Protein AF-A0A662GEW0-F1 (afdb_monomer)

Structure (mmCIF, N/CA/C/O backbone):
data_AF-A0A662GEW0-F1
#
_entry.id   AF-A0A662GEW0-F1
#
loop_
_atom_site.group_PDB
_atom_site.id
_atom_site.type_symbol
_atom_site.label_atom_id
_atom_site.label_alt_id
_atom_site.label_comp_id
_atom_site.label_asym_id
_atom_site.label_entity_id
_atom_site.label_seq_id
_atom_site.pdbx_PDB_ins_code
_atom_site.Cartn_x
_atom_site.Cartn_y
_atom_site.Cartn_z
_atom_site.occupancy
_atom_site.B_iso_or_equiv
_atom_site.auth_seq_id
_atom_site.auth_comp_id
_atom_site.auth_asym_id
_atom_site.auth_atom_id
_atom_site.pdbx_PDB_model_num
ATOM 1 N N . MET A 1 1 ? -19.758 -34.752 1.546 1.00 42.69 1 MET A N 1
ATOM 2 C CA . MET A 1 1 ? -18.485 -34.044 1.285 1.00 42.69 1 MET A CA 1
ATOM 3 C C . MET A 1 1 ? -18.714 -32.848 0.371 1.00 42.69 1 MET A C 1
ATOM 5 O O . MET A 1 1 ? -18.473 -31.748 0.835 1.00 42.69 1 MET A O 1
ATOM 9 N N . LEU A 1 2 ? -19.331 -33.022 -0.808 1.00 31.44 2 LEU A N 1
ATOM 10 C CA . LEU A 1 2 ? -19.641 -31.936 -1.761 1.00 31.44 2 LEU A CA 1
ATOM 11 C C . LEU A 1 2 ? -20.320 -30.677 -1.164 1.00 31.44 2 LEU A C 1
ATOM 13 O O . LEU A 1 2 ? -19.889 -29.572 -1.464 1.00 31.44 2 LEU A O 1
ATOM 17 N N . GLU A 1 3 ? -21.325 -30.789 -0.285 1.00 48.53 3 GLU A N 1
ATOM 18 C CA . GLU A 1 3 ? -21.964 -29.594 0.318 1.00 48.53 3 GLU A CA 1
ATOM 19 C C . GLU A 1 3 ? -21.071 -28.846 1.328 1.00 48.53 3 GLU A C 1
ATOM 21 O O . GLU A 1 3 ? -21.136 -27.619 1.425 1.00 48.53 3 GLU A O 1
ATOM 26 N N . LYS A 1 4 ? -20.208 -29.562 2.066 1.00 51.12 4 LYS A N 1
ATOM 27 C CA . LYS A 1 4 ? -19.280 -28.954 3.038 1.00 51.12 4 LYS A CA 1
ATOM 28 C C . LYS A 1 4 ? -18.129 -28.234 2.336 1.00 51.12 4 LYS A C 1
ATOM 30 O O . LYS A 1 4 ? -17.806 -27.108 2.706 1.00 51.12 4 LYS A O 1
ATOM 35 N N . GLU A 1 5 ? -17.597 -28.845 1.284 1.00 50.09 5 GLU A N 1
ATOM 36 C CA . GLU A 1 5 ? -16.501 -28.311 0.472 1.00 50.09 5 GLU A CA 1
ATOM 37 C C . GLU A 1 5 ? -16.928 -27.028 -0.272 1.00 50.09 5 GLU A C 1
ATOM 39 O O . GLU A 1 5 ? -16.198 -26.034 -0.324 1.00 50.09 5 GLU A O 1
ATOM 44 N N . VAL A 1 6 ? -18.179 -26.986 -0.752 1.00 52.34 6 VAL A N 1
ATOM 45 C CA . VAL A 1 6 ? -18.792 -25.777 -1.330 1.00 52.34 6 VAL A CA 1
ATOM 46 C C . VAL A 1 6 ? -18.991 -24.688 -0.263 1.00 52.34 6 VAL A C 1
ATOM 48 O O . VAL A 1 6 ? -18.684 -23.523 -0.518 1.00 52.34 6 VAL A O 1
ATOM 51 N N . SER A 1 7 ? -19.425 -25.041 0.955 1.00 68.31 7 SER A N 1
ATOM 52 C CA . SER A 1 7 ? -19.593 -24.075 2.055 1.00 68.31 7 SER A CA 1
ATOM 53 C C . SER A 1 7 ? -18.264 -23.466 2.521 1.00 68.31 7 SER A C 1
ATOM 55 O O . SER A 1 7 ? -18.207 -22.265 2.795 1.00 68.31 7 SER A O 1
ATOM 57 N N . LEU A 1 8 ? -17.188 -24.255 2.604 1.00 74.81 8 LEU A N 1
ATOM 58 C CA . LEU A 1 8 ? -15.877 -23.765 3.037 1.00 74.81 8 LEU A CA 1
ATOM 59 C C . LEU A 1 8 ? -15.282 -22.770 2.035 1.00 74.81 8 LEU A C 1
ATOM 61 O O . LEU A 1 8 ? -14.847 -21.685 2.426 1.00 74.81 8 LEU A O 1
ATOM 65 N N . ASN A 1 9 ? -15.302 -23.106 0.744 1.00 74.19 9 ASN A N 1
ATOM 66 C CA . ASN A 1 9 ? -14.765 -22.242 -0.306 1.00 74.19 9 ASN A CA 1
ATOM 67 C C . ASN A 1 9 ? -15.484 -20.886 -0.360 1.00 74.19 9 ASN A C 1
ATOM 69 O O . ASN A 1 9 ? -14.839 -19.846 -0.516 1.00 74.19 9 ASN A O 1
ATOM 73 N N . ILE A 1 10 ? -16.805 -20.873 -0.154 1.00 78.88 10 ILE A N 1
ATOM 74 C CA . ILE A 1 10 ? -17.597 -19.638 -0.081 1.00 78.88 10 ILE A CA 1
ATOM 75 C C . ILE A 1 10 ? -17.203 -18.807 1.145 1.00 78.88 10 ILE A C 1
ATOM 77 O O . ILE A 1 10 ? -16.979 -17.604 1.015 1.00 78.88 10 ILE A O 1
ATOM 81 N N . ILE A 1 11 ? -17.074 -19.425 2.325 1.00 84.19 11 ILE A N 1
ATOM 82 C CA . ILE A 1 11 ? -16.685 -18.728 3.561 1.00 84.19 11 ILE A CA 1
ATOM 83 C C . ILE A 1 11 ? -15.273 -18.145 3.440 1.00 84.19 11 ILE A C 1
ATOM 85 O O . ILE A 1 11 ? -15.061 -16.978 3.776 1.00 84.19 11 ILE A O 1
ATOM 89 N N . TYR A 1 12 ? -14.314 -18.926 2.942 1.00 82.50 12 TYR A N 1
ATOM 90 C CA . TYR A 1 12 ? -12.939 -18.477 2.740 1.00 82.50 12 TYR A CA 1
ATOM 91 C C . TYR A 1 12 ? -12.870 -17.331 1.724 1.00 82.50 12 TYR A C 1
ATOM 93 O O . TYR A 1 12 ? -12.282 -16.284 2.008 1.00 82.50 12 TYR A O 1
ATOM 101 N N . SER A 1 13 ? -13.540 -17.479 0.577 1.00 77.81 13 SER A N 1
ATOM 102 C CA . SER A 1 13 ? -13.646 -16.430 -0.442 1.00 77.81 13 SER A CA 1
ATOM 103 C C . SER A 1 13 ? -14.303 -15.164 0.118 1.00 77.81 13 SER A C 1
ATOM 105 O O . SER A 1 13 ? -13.800 -14.060 -0.074 1.00 77.81 13 SER A O 1
ATOM 107 N N . PHE A 1 14 ? -15.380 -15.283 0.897 1.00 86.12 14 PHE A N 1
ATOM 108 C CA . PHE A 1 14 ? -16.019 -14.140 1.550 1.00 86.12 14 PHE A CA 1
ATOM 109 C C . PHE A 1 14 ? -15.073 -13.443 2.534 1.00 86.12 14 PHE A C 1
ATOM 111 O O . PHE A 1 14 ? -14.903 -12.224 2.481 1.00 86.12 14 PHE A O 1
ATOM 118 N N . LEU A 1 15 ? -14.424 -14.193 3.428 1.00 85.31 15 LEU A N 1
ATOM 119 C CA . LEU A 1 15 ? -13.529 -13.628 4.439 1.00 85.31 15 LEU A CA 1
ATOM 120 C C . LEU A 1 15 ? -12.291 -12.967 3.825 1.00 85.31 15 LEU A C 1
ATOM 122 O O . LEU A 1 15 ? -11.785 -12.008 4.405 1.00 85.31 15 LEU A O 1
ATOM 126 N N . THR A 1 16 ? -11.841 -13.420 2.655 1.00 80.88 16 THR A N 1
ATOM 127 C CA . THR A 1 16 ? -10.713 -12.842 1.901 1.00 80.88 16 THR A CA 1
ATOM 128 C C . THR A 1 16 ? -11.129 -11.731 0.926 1.00 80.88 16 THR A C 1
ATOM 130 O O . THR A 1 16 ? -10.268 -11.001 0.442 1.00 80.88 16 THR A O 1
ATOM 133 N N . GLY A 1 17 ? -12.433 -11.518 0.710 1.00 75.31 17 GLY A N 1
ATOM 134 C CA . GLY A 1 17 ? -12.979 -10.416 -0.094 1.00 75.31 17 GLY A CA 1
ATOM 135 C C . GLY A 1 17 ? -13.367 -10.770 -1.535 1.00 75.31 17 GLY A C 1
ATOM 136 O O . GLY A 1 17 ? -13.675 -9.861 -2.299 1.00 75.31 17 GLY A O 1
ATOM 137 N N . GLY A 1 18 ? -13.368 -12.052 -1.907 1.00 71.69 18 GLY A N 1
ATOM 138 C CA . GLY A 1 18 ? -13.846 -12.540 -3.204 1.00 71.69 18 GLY A CA 1
ATOM 139 C C . GLY A 1 18 ? -15.372 -12.639 -3.298 1.00 71.69 18 GLY A C 1
ATOM 140 O O . GLY A 1 18 ? -15.951 -12.221 -4.297 1.00 71.69 18 GLY A O 1
ATOM 141 N N . ALA A 1 19 ? -16.040 -13.138 -2.253 1.00 74.12 19 ALA A N 1
ATOM 142 C CA . ALA A 1 19 ? -17.505 -13.179 -2.179 1.00 74.12 19 ALA A CA 1
ATOM 143 C C . ALA A 1 19 ? -18.069 -11.946 -1.449 1.00 74.12 19 ALA A C 1
ATOM 145 O O . ALA A 1 19 ? -17.478 -11.442 -0.489 1.00 74.12 19 ALA A O 1
ATOM 146 N N . THR A 1 20 ? -19.236 -11.466 -1.885 1.00 68.69 20 THR A N 1
ATOM 147 C CA . THR A 1 20 ? -19.874 -10.249 -1.350 1.00 68.69 20 THR A CA 1
ATOM 148 C C . THR A 1 20 ? -20.764 -10.503 -0.139 1.00 68.69 20 THR A C 1
ATOM 150 O O . THR A 1 20 ? -20.934 -9.606 0.688 1.00 68.69 20 THR A O 1
ATOM 153 N N . GLU A 1 21 ? -21.304 -11.713 0.002 1.00 74.62 21 GLU A N 1
ATOM 154 C CA . GLU A 1 21 ? -22.259 -12.060 1.054 1.00 74.62 21 GLU A CA 1
ATOM 155 C C . GLU A 1 21 ? -21.924 -13.399 1.711 1.00 74.62 21 GLU A C 1
ATOM 157 O O . GLU A 1 21 ? -21.352 -14.295 1.092 1.00 74.62 21 GLU A O 1
ATOM 162 N N . ILE A 1 22 ? -22.307 -13.523 2.983 1.00 78.75 22 ILE A N 1
ATOM 163 C CA . ILE A 1 22 ? -22.288 -14.780 3.727 1.00 78.75 22 ILE A CA 1
ATOM 164 C C . ILE A 1 22 ? -23.711 -15.073 4.218 1.00 78.75 22 ILE A C 1
ATOM 166 O O . ILE A 1 22 ? -24.333 -14.183 4.818 1.00 78.75 22 ILE A O 1
ATOM 170 N N . PRO A 1 23 ? -24.253 -16.283 3.983 1.00 70.88 23 PRO A N 1
ATOM 171 C CA . PRO A 1 23 ? -25.560 -16.655 4.507 1.00 70.88 23 PRO A CA 1
ATOM 172 C C . PRO A 1 23 ? -25.594 -16.580 6.039 1.00 70.88 23 PRO A C 1
ATOM 174 O O . PRO A 1 23 ? -24.588 -16.774 6.718 1.00 70.88 23 PRO A O 1
ATOM 177 N N . ILE A 1 24 ? -26.769 -16.315 6.612 1.00 73.25 24 ILE A N 1
ATOM 178 C CA . ILE A 1 24 ? -26.946 -16.366 8.075 1.00 73.25 24 ILE A CA 1
ATOM 179 C C . ILE A 1 24 ? -26.942 -17.826 8.563 1.00 73.25 24 ILE A C 1
ATOM 181 O O . ILE A 1 24 ? -26.426 -18.106 9.639 1.00 73.25 24 ILE A O 1
ATOM 185 N N . ASN A 1 25 ? -27.454 -18.754 7.748 1.00 74.69 25 ASN A N 1
ATOM 186 C CA . ASN A 1 25 ? -27.509 -20.190 8.034 1.00 74.69 25 ASN A CA 1
ATOM 187 C C . ASN A 1 25 ? -26.269 -20.914 7.486 1.00 74.69 25 ASN A C 1
ATOM 189 O O . ASN A 1 25 ? -26.383 -21.787 6.630 1.00 74.69 25 ASN A O 1
ATOM 193 N N . VAL A 1 26 ? -25.085 -20.507 7.936 1.00 81.50 26 VAL A N 1
ATOM 194 C CA . VAL A 1 26 ? -23.827 -21.208 7.634 1.00 81.50 26 VAL A CA 1
ATOM 195 C C . VAL A 1 26 ? -23.485 -22.210 8.727 1.00 81.50 26 VAL A C 1
ATOM 197 O O . VAL A 1 26 ? -23.934 -22.077 9.867 1.00 81.50 26 VAL A O 1
ATOM 200 N N . ASP A 1 27 ? -22.632 -23.177 8.397 1.00 86.56 27 ASP A N 1
ATOM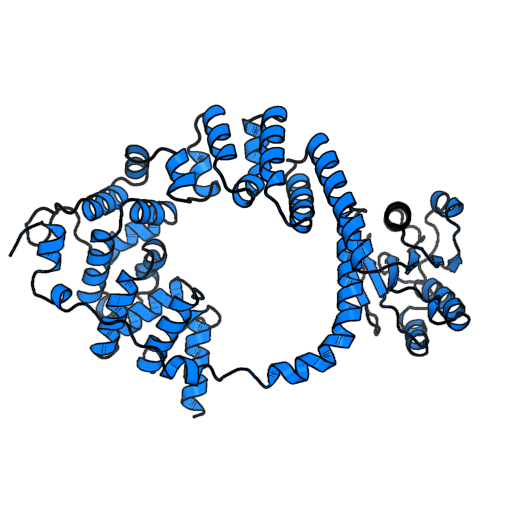 201 C CA . ASP A 1 27 ? -21.948 -23.973 9.410 1.00 86.56 27 ASP A CA 1
ATOM 202 C C . ASP A 1 27 ? -21.056 -23.045 10.258 1.00 86.56 27 ASP A C 1
ATOM 204 O O . ASP A 1 27 ? -20.027 -22.531 9.808 1.00 86.56 27 ASP A O 1
ATOM 208 N N . TYR A 1 28 ? -21.500 -22.772 11.488 1.00 89.69 28 TYR A N 1
ATOM 209 C CA . TYR A 1 28 ? -20.828 -21.846 12.398 1.00 89.69 28 TYR A CA 1
ATOM 210 C C . TYR A 1 28 ? -19.469 -22.360 12.873 1.00 89.69 28 TYR A C 1
ATOM 212 O O . TYR A 1 28 ? -18.620 -21.544 13.235 1.00 89.69 28 TYR A O 1
ATOM 220 N N . GLU A 1 29 ? -19.254 -23.678 12.870 1.00 88.31 29 GLU A N 1
ATOM 221 C CA . GLU A 1 29 ? -17.962 -24.260 13.208 1.00 88.31 29 GLU A CA 1
ATOM 222 C C . GLU A 1 29 ? -16.951 -23.979 12.106 1.00 88.31 29 GLU A C 1
ATOM 224 O O . GLU A 1 29 ? -15.874 -23.445 12.386 1.00 88.31 29 GLU A O 1
ATOM 229 N N . ILE A 1 30 ? -17.333 -24.266 10.858 1.00 86.50 30 ILE A N 1
ATOM 230 C CA . ILE A 1 30 ? -16.509 -23.966 9.685 1.00 86.50 30 ILE A CA 1
ATOM 231 C C . ILE A 1 30 ? -16.230 -22.464 9.641 1.00 86.50 30 ILE A C 1
ATOM 233 O O . ILE A 1 30 ? -15.073 -22.068 9.555 1.00 86.50 30 ILE A O 1
ATOM 237 N N . LEU A 1 31 ? -17.249 -21.614 9.822 1.00 90.69 31 LEU A N 1
ATOM 238 C CA . LEU A 1 31 ? -17.058 -20.163 9.867 1.00 90.69 31 LEU A CA 1
ATOM 239 C C . LEU A 1 31 ? -16.045 -19.740 10.939 1.00 90.69 31 LEU A C 1
ATOM 241 O O . LEU A 1 31 ? -15.122 -18.985 10.641 1.00 90.69 31 LEU A O 1
ATOM 245 N N . ALA A 1 32 ? -16.197 -20.210 12.178 1.00 92.12 32 ALA A N 1
ATOM 246 C CA . ALA A 1 32 ? -15.311 -19.835 13.275 1.00 92.12 32 ALA A CA 1
ATOM 247 C C . ALA A 1 32 ? -13.861 -20.298 13.044 1.00 92.12 32 ALA A C 1
ATOM 249 O O . ALA A 1 32 ? -12.932 -19.525 13.286 1.00 92.12 32 ALA A O 1
ATOM 250 N N . ARG A 1 33 ? -13.663 -21.523 12.538 1.00 90.19 33 ARG A N 1
ATOM 251 C CA . ARG A 1 33 ? -12.332 -22.074 12.233 1.00 90.19 33 ARG A CA 1
ATOM 252 C C . ARG A 1 33 ? -11.687 -21.350 11.057 1.00 90.19 33 ARG A C 1
ATOM 254 O O . ARG A 1 33 ? -10.523 -20.969 11.149 1.00 90.19 33 ARG A O 1
ATOM 261 N N . THR A 1 34 ? -12.437 -21.070 9.988 1.00 88.38 34 THR A N 1
ATOM 262 C CA . THR A 1 34 ? -11.919 -20.295 8.853 1.00 88.38 34 THR A CA 1
ATOM 263 C C . THR A 1 34 ? -11.592 -18.863 9.265 1.00 88.38 34 THR A C 1
ATOM 265 O O . THR A 1 34 ? -10.582 -18.329 8.819 1.00 88.38 34 THR A O 1
ATOM 268 N N . MET A 1 35 ? -12.383 -18.243 10.151 1.00 93.81 35 MET A N 1
ATOM 269 C CA . MET A 1 35 ? -12.056 -16.934 10.727 1.00 93.81 35 MET A CA 1
ATOM 270 C C . MET A 1 35 ? -10.732 -16.954 11.498 1.00 93.81 35 MET A C 1
ATOM 272 O O . MET A 1 35 ? -9.923 -16.048 11.312 1.00 93.81 35 MET A O 1
ATOM 276 N N . GLU A 1 36 ? -10.491 -17.964 12.336 1.00 93.44 36 GLU A N 1
ATOM 277 C CA . GLU A 1 36 ? -9.220 -18.092 13.062 1.00 93.44 36 GLU A CA 1
ATOM 278 C C . GLU A 1 36 ? -8.056 -18.323 12.084 1.00 93.44 36 GLU A C 1
ATOM 280 O O . GLU A 1 36 ? -7.044 -17.632 12.170 1.00 93.44 36 GLU A O 1
ATOM 285 N N . TYR A 1 37 ? -8.240 -19.185 11.078 1.00 87.25 37 TYR A N 1
ATOM 286 C CA . TYR A 1 37 ? -7.252 -19.430 10.025 1.00 87.25 37 TYR A CA 1
ATOM 287 C C . TYR A 1 37 ? -6.833 -18.148 9.296 1.00 87.25 37 TYR A C 1
ATOM 289 O O . TYR A 1 37 ? -5.649 -17.807 9.237 1.00 87.25 37 TYR A O 1
ATOM 297 N N . VAL A 1 38 ? -7.798 -17.393 8.757 1.00 87.12 38 VAL A N 1
ATOM 298 C CA . VAL A 1 38 ? -7.485 -16.161 8.018 1.00 87.12 38 VAL A CA 1
ATOM 299 C C . VAL A 1 38 ? -6.951 -15.063 8.937 1.00 87.12 38 VAL A C 1
ATOM 301 O O . VAL A 1 38 ? -6.172 -14.222 8.483 1.00 87.12 38 VAL A O 1
ATOM 304 N N . TYR A 1 39 ? -7.341 -15.060 10.218 1.00 92.44 39 TYR A N 1
ATOM 305 C CA . TYR A 1 39 ? -6.807 -14.146 11.226 1.00 92.44 39 TYR A CA 1
ATOM 306 C C . TYR A 1 39 ? -5.320 -14.417 11.486 1.00 92.44 39 TYR A C 1
ATOM 308 O O . TYR A 1 39 ? -4.521 -13.487 11.359 1.00 92.44 39 TYR A O 1
ATOM 316 N N . GLU A 1 40 ? -4.947 -15.671 11.761 1.00 87.88 40 GLU A N 1
ATOM 317 C CA . GLU A 1 40 ? -3.558 -16.112 11.972 1.00 87.88 40 GLU A CA 1
ATOM 318 C C . GLU A 1 40 ? -2.680 -15.802 10.750 1.00 87.88 40 GLU A C 1
ATOM 320 O O . GLU A 1 40 ? -1.583 -15.253 10.871 1.00 87.88 40 GLU A O 1
ATOM 325 N N . LYS A 1 41 ? -3.203 -16.042 9.541 1.00 81.88 41 LYS A N 1
ATOM 326 C CA . LYS A 1 41 ? -2.514 -15.716 8.281 1.00 81.88 41 LYS A CA 1
ATOM 327 C C . LYS A 1 41 ? -2.535 -14.223 7.930 1.00 81.88 41 LYS A C 1
ATOM 329 O O . LYS A 1 41 ? -1.866 -13.818 6.984 1.00 81.88 41 LYS A O 1
ATOM 334 N N . LYS A 1 42 ? -3.280 -13.386 8.666 1.00 84.94 42 LYS A N 1
ATOM 335 C CA . LYS A 1 42 ? -3.511 -11.951 8.383 1.00 84.94 42 LYS A CA 1
ATOM 336 C C . LYS A 1 42 ? -4.091 -11.679 6.984 1.00 84.94 42 LYS A C 1
ATOM 338 O O . LYS A 1 42 ? -3.887 -10.603 6.423 1.00 84.94 42 LYS A O 1
ATOM 343 N N . MET A 1 43 ? -4.848 -12.630 6.440 1.00 86.56 43 MET A N 1
ATOM 344 C CA . MET A 1 43 ? -5.418 -12.601 5.088 1.00 86.56 43 MET A CA 1
ATOM 345 C C . MET A 1 43 ? -6.939 -12.436 5.141 1.00 86.56 43 MET A C 1
ATOM 347 O O . MET A 1 43 ? -7.682 -13.314 4.720 1.00 86.56 43 MET A O 1
ATOM 351 N N . TYR A 1 44 ? -7.426 -11.323 5.689 1.00 89.44 44 TYR A N 1
ATOM 352 C CA . TYR A 1 44 ? -8.866 -11.081 5.789 1.00 89.44 44 TYR A CA 1
ATOM 353 C C . TYR A 1 44 ? -9.281 -9.679 5.353 1.00 89.44 44 TYR A C 1
ATOM 355 O O . TYR A 1 44 ? -8.624 -8.671 5.627 1.00 89.44 44 TYR A O 1
ATOM 363 N N . HIS A 1 45 ? -10.454 -9.607 4.734 1.00 89.56 45 HIS A N 1
ATOM 364 C CA . HIS A 1 45 ? -11.140 -8.372 4.419 1.00 89.56 45 HIS A CA 1
ATOM 365 C C . HIS A 1 45 ? -11.839 -7.829 5.674 1.00 89.56 45 HIS A C 1
ATOM 367 O O . HIS A 1 45 ? -12.771 -8.432 6.210 1.00 89.56 45 HIS A O 1
ATOM 373 N N . ARG A 1 46 ? -11.401 -6.657 6.156 1.00 93.00 46 ARG A N 1
ATOM 374 C CA . ARG A 1 46 ? -11.803 -6.080 7.459 1.00 93.00 46 ARG A CA 1
ATOM 375 C C . ARG A 1 46 ? -13.321 -5.980 7.646 1.00 93.00 46 ARG A C 1
ATOM 377 O O . ARG A 1 46 ? -13.838 -6.345 8.701 1.00 93.00 46 ARG A O 1
ATOM 384 N N . LYS A 1 47 ? -14.038 -5.505 6.620 1.00 93.38 47 LYS A N 1
ATOM 385 C CA . LYS A 1 47 ? -15.503 -5.360 6.653 1.00 93.38 47 LYS A CA 1
ATOM 386 C C . LYS A 1 47 ? -16.197 -6.725 6.721 1.00 93.38 47 LYS A C 1
ATOM 388 O O . LYS A 1 47 ? -17.109 -6.901 7.524 1.00 93.38 47 LYS A O 1
ATOM 393 N N . ASN A 1 48 ? -15.729 -7.702 5.945 1.00 93.62 48 ASN A N 1
ATOM 394 C CA . ASN A 1 48 ? -16.350 -9.030 5.866 1.00 93.62 48 ASN A CA 1
ATOM 395 C C . ASN A 1 48 ? -16.100 -9.817 7.155 1.00 93.62 48 ASN A C 1
ATOM 397 O O . ASN A 1 48 ? -17.014 -10.436 7.693 1.00 93.62 48 ASN A O 1
ATOM 401 N N . PHE A 1 49 ? -14.907 -9.677 7.732 1.00 95.81 49 PHE A N 1
ATOM 402 C CA . PHE A 1 49 ? -14.598 -10.226 9.047 1.00 95.81 49 PHE A CA 1
ATOM 403 C C . PHE A 1 49 ? -15.497 -9.625 10.143 1.00 95.81 49 PHE A C 1
ATOM 405 O O . PHE A 1 49 ? -16.046 -10.355 10.965 1.00 95.81 49 PHE A O 1
ATOM 412 N N . CYS A 1 50 ? -15.738 -8.305 10.127 1.00 96.44 50 CYS A N 1
ATOM 413 C CA . CYS A 1 50 ? -16.705 -7.675 11.037 1.00 96.44 50 CYS A CA 1
ATOM 414 C C . CYS A 1 50 ? -18.126 -8.217 10.837 1.00 96.44 50 CYS A C 1
ATOM 416 O O . CYS A 1 50 ? -18.836 -8.440 11.817 1.00 96.44 50 CYS A O 1
ATOM 418 N N . ARG A 1 51 ? -18.546 -8.456 9.587 1.00 95.25 51 ARG A N 1
ATOM 419 C CA . ARG A 1 51 ? -19.850 -9.070 9.306 1.00 95.25 51 ARG A CA 1
ATOM 420 C C . ARG A 1 51 ? -19.932 -10.476 9.899 1.00 95.25 51 ARG A C 1
ATOM 422 O O . ARG A 1 51 ? -20.920 -10.782 10.560 1.00 95.25 51 ARG A O 1
ATOM 429 N N . ALA A 1 52 ? -18.892 -11.289 9.737 1.00 95.25 52 ALA A N 1
ATOM 430 C CA . ALA A 1 52 ? -18.825 -12.628 10.314 1.00 95.25 52 ALA A CA 1
ATOM 431 C C . ALA A 1 52 ? -18.888 -12.604 11.856 1.00 95.25 52 ALA A C 1
ATOM 433 O O . ALA A 1 52 ? -19.637 -13.379 12.449 1.00 95.25 52 ALA A O 1
ATOM 434 N N . ILE A 1 53 ? -18.219 -11.644 12.513 1.00 96.69 53 ILE A N 1
ATOM 435 C CA . ILE A 1 53 ? -18.353 -11.413 13.966 1.00 96.69 53 ILE A CA 1
ATOM 436 C C . ILE A 1 53 ? -19.810 -11.137 14.351 1.00 96.69 53 ILE A C 1
ATOM 438 O O . ILE A 1 53 ? -20.304 -11.693 15.334 1.00 96.69 53 ILE A O 1
ATOM 442 N N . VAL A 1 54 ? -20.507 -10.274 13.604 1.00 95.62 54 VAL A N 1
ATOM 443 C CA . VAL A 1 54 ? -21.921 -9.964 13.866 1.00 95.62 54 VAL A CA 1
ATOM 444 C C . VAL A 1 54 ? -22.785 -11.216 13.714 1.00 95.62 54 VAL A C 1
ATOM 446 O O . VAL A 1 54 ? -23.623 -11.471 14.581 1.00 95.62 54 VAL A O 1
ATOM 449 N N . VAL A 1 55 ? -22.540 -12.021 12.675 1.00 93.94 55 VAL A N 1
ATOM 450 C CA . VAL A 1 55 ? -23.262 -13.277 12.436 1.00 93.94 55 VAL A CA 1
ATOM 451 C C . VAL A 1 55 ? -23.066 -14.258 13.597 1.00 93.94 55 VAL A C 1
ATOM 453 O O . VAL A 1 55 ? -24.051 -14.696 14.195 1.00 93.94 55 VAL A O 1
ATOM 456 N N . LEU A 1 56 ? -21.817 -14.531 13.992 1.00 94.38 56 LEU A N 1
ATOM 457 C CA . LEU A 1 56 ? -21.514 -15.419 15.120 1.00 94.38 56 LEU A CA 1
ATOM 458 C C . LEU A 1 56 ? -22.098 -14.899 16.444 1.00 94.38 56 LEU A C 1
ATOM 460 O O . LEU A 1 56 ? -22.654 -15.658 17.234 1.00 94.38 56 LEU A O 1
ATOM 464 N N . SER A 1 57 ? -22.021 -13.591 16.690 1.00 94.94 57 SER A N 1
ATOM 465 C CA . SER A 1 57 ? -22.523 -12.967 17.921 1.00 94.94 57 SER A CA 1
ATOM 466 C C . SER A 1 57 ? -24.052 -13.047 18.050 1.00 94.94 57 SER A C 1
ATOM 468 O O . SER A 1 57 ? -24.576 -13.253 19.154 1.00 94.94 57 SER A O 1
ATOM 470 N N . ALA A 1 58 ? -24.775 -12.887 16.936 1.00 93.19 58 ALA A N 1
ATOM 471 C CA . ALA A 1 58 ? -26.231 -12.781 16.922 1.00 93.19 58 ALA A CA 1
ATOM 472 C C . ALA A 1 58 ? -26.952 -14.122 16.711 1.00 93.19 58 ALA A C 1
ATOM 474 O O . ALA A 1 58 ? -27.953 -14.368 17.387 1.00 93.19 58 ALA A O 1
ATOM 475 N N . TYR A 1 59 ? -26.452 -14.983 15.818 1.00 92.50 59 TYR A N 1
ATOM 476 C CA . TYR A 1 59 ? -27.199 -16.152 15.331 1.00 92.50 59 TYR A CA 1
ATOM 477 C C . TYR A 1 59 ? -26.621 -17.503 15.776 1.00 92.50 59 TYR A C 1
ATOM 479 O O . TYR A 1 59 ? -27.389 -18.444 15.960 1.00 92.50 59 TYR A O 1
ATOM 487 N N . ALA A 1 60 ? -25.314 -17.602 16.041 1.00 91.06 60 ALA A N 1
ATOM 488 C CA . ALA A 1 60 ? -24.683 -18.882 16.382 1.00 91.06 60 ALA A CA 1
ATOM 489 C C . ALA A 1 60 ? -25.021 -19.386 17.808 1.00 91.06 60 ALA A C 1
ATOM 491 O O . ALA A 1 60 ? -25.502 -18.606 18.634 1.00 91.06 60 ALA A O 1
ATOM 492 N N . PRO A 1 61 ? -24.755 -20.666 18.139 1.00 90.62 61 PRO A N 1
ATOM 493 C CA . PRO A 1 61 ? -24.769 -21.203 19.509 1.00 90.62 61 PRO A CA 1
ATOM 494 C C . PRO A 1 61 ? -23.762 -20.540 20.466 1.00 90.62 61 PRO A C 1
ATOM 496 O O . PRO A 1 61 ? -22.846 -19.837 20.039 1.00 90.62 61 PRO A O 1
ATOM 499 N N . THR A 1 62 ? -23.930 -20.741 21.783 1.00 86.62 62 THR A N 1
ATOM 500 C CA . THR A 1 62 ? -23.154 -20.047 22.840 1.00 86.62 62 THR A CA 1
ATOM 501 C C . THR A 1 62 ? -21.642 -20.146 22.646 1.00 86.62 62 THR A C 1
ATOM 503 O O . THR A 1 62 ? -20.979 -19.115 22.710 1.00 86.62 62 THR A O 1
ATOM 506 N N . THR A 1 63 ? -21.130 -21.329 22.299 1.00 84.56 63 THR A N 1
ATOM 507 C CA . THR A 1 63 ? -19.702 -21.581 22.056 1.00 84.56 63 THR A CA 1
ATOM 508 C C . THR A 1 63 ? -19.103 -20.609 21.034 1.00 84.56 63 THR A C 1
ATOM 510 O O . THR A 1 63 ? -18.140 -19.908 21.334 1.00 84.56 63 THR A O 1
ATOM 513 N N . TYR A 1 64 ? -19.721 -20.470 19.858 1.00 91.12 64 TYR A N 1
ATOM 514 C CA . TYR A 1 64 ? -19.205 -19.600 18.791 1.00 91.12 64 TYR A CA 1
ATOM 515 C C . TYR A 1 64 ? -19.504 -18.116 19.024 1.00 91.12 64 TYR A C 1
ATOM 517 O O . TYR A 1 64 ? -18.804 -17.236 18.518 1.00 91.12 64 TYR A O 1
ATOM 525 N N . ARG A 1 65 ? -20.521 -17.804 19.833 1.00 92.62 65 ARG A N 1
ATOM 526 C CA . ARG A 1 65 ? -20.763 -16.426 20.272 1.00 92.62 65 ARG A CA 1
ATOM 527 C C . ARG A 1 65 ? -19.640 -15.912 21.177 1.00 92.62 65 ARG A C 1
ATOM 529 O O . ARG A 1 65 ? -19.341 -14.717 21.149 1.00 92.62 65 ARG A O 1
ATOM 536 N N . ASP A 1 66 ? -19.038 -16.783 21.982 1.00 91.88 66 ASP A N 1
ATOM 537 C CA . ASP A 1 66 ? -17.871 -16.442 22.798 1.00 91.88 66 ASP A CA 1
ATOM 538 C C . ASP A 1 66 ? -16.608 -16.315 21.940 1.00 91.88 66 ASP A C 1
ATOM 540 O O . ASP A 1 66 ? -15.820 -15.391 22.151 1.00 91.88 66 ASP A O 1
ATOM 544 N N . THR A 1 67 ? -16.483 -17.124 20.885 1.00 93.31 67 THR A N 1
ATOM 545 C CA . THR A 1 67 ? -15.466 -16.930 19.841 1.00 93.31 67 THR A CA 1
ATOM 546 C C . THR A 1 67 ? -15.590 -15.549 19.182 1.00 93.31 67 THR A C 1
ATOM 548 O O . THR A 1 67 ? -14.602 -14.824 19.063 1.00 93.31 67 THR A O 1
ATOM 551 N N . ALA A 1 68 ? -16.807 -15.108 18.842 1.00 95.69 68 ALA A N 1
ATOM 552 C CA . ALA A 1 68 ? -17.047 -13.765 18.302 1.00 95.69 68 ALA A CA 1
ATOM 553 C C . ALA A 1 68 ? -16.609 -12.654 19.271 1.00 95.69 68 ALA A C 1
ATOM 555 O O . ALA A 1 68 ? -16.024 -11.650 18.860 1.00 95.69 68 ALA A O 1
ATOM 556 N N . TRP A 1 69 ? -16.871 -12.835 20.570 1.00 96.06 69 TRP A N 1
ATOM 557 C CA . TRP A 1 69 ? -16.413 -11.915 21.611 1.00 96.06 69 TRP A CA 1
ATOM 558 C C . TRP A 1 69 ? -14.882 -11.829 21.646 1.00 96.06 69 TRP A C 1
ATOM 560 O O . TRP A 1 69 ? -14.335 -10.728 21.742 1.00 96.06 69 TRP A O 1
ATOM 570 N N . MET A 1 70 ? -14.195 -12.967 21.516 1.00 95.62 70 MET A N 1
ATOM 571 C CA . MET A 1 70 ? -12.734 -13.026 21.498 1.00 95.62 70 MET A CA 1
ATOM 572 C C . MET A 1 70 ? -12.120 -12.377 20.267 1.00 95.62 70 MET A C 1
ATOM 574 O O . MET A 1 70 ? -11.147 -11.636 20.406 1.00 95.62 70 MET A O 1
ATOM 578 N N . PHE A 1 71 ? -12.707 -12.562 19.085 1.00 97.06 71 PHE A N 1
ATOM 579 C CA . PHE A 1 71 ? -12.244 -11.864 17.885 1.00 97.06 71 PHE A CA 1
ATOM 580 C C . PHE A 1 71 ? -12.300 -10.341 18.039 1.00 97.06 71 PHE A C 1
ATOM 582 O O . PHE A 1 71 ? -11.386 -9.648 17.598 1.00 97.06 71 PHE A O 1
ATOM 589 N N . ILE A 1 72 ? -13.311 -9.809 18.735 1.00 97.50 72 ILE A N 1
ATOM 590 C CA . ILE A 1 72 ? -13.381 -8.373 19.046 1.00 97.50 72 ILE A CA 1
ATOM 591 C C . ILE A 1 72 ? -12.217 -7.933 19.945 1.00 97.50 72 ILE A C 1
ATOM 593 O O . ILE A 1 72 ? -11.716 -6.825 19.780 1.00 97.50 72 ILE A O 1
ATOM 597 N N . GLN A 1 73 ? -11.748 -8.771 20.873 1.00 96.81 73 GLN A N 1
ATOM 598 C CA . GLN A 1 73 ? -10.582 -8.420 21.693 1.00 96.81 73 GLN A CA 1
ATOM 599 C C . GLN A 1 73 ? -9.271 -8.505 20.898 1.00 96.81 73 GLN A C 1
ATOM 601 O O . GLN A 1 73 ? -8.418 -7.622 21.015 1.00 96.81 73 GLN A O 1
ATOM 606 N N . LYS A 1 74 ? -9.135 -9.547 20.067 1.00 95.12 74 LYS A N 1
ATOM 607 C CA . LYS A 1 74 ? -7.945 -9.849 19.257 1.00 95.12 74 LYS A CA 1
ATOM 608 C C . LYS A 1 74 ? -7.692 -8.840 18.130 1.00 95.12 74 LYS A C 1
ATOM 610 O O . LYS A 1 74 ? -6.542 -8.588 17.773 1.00 95.12 74 LYS A O 1
ATOM 615 N N . LEU A 1 75 ? -8.745 -8.297 17.520 1.00 95.75 75 LEU A N 1
ATOM 616 C CA . LEU A 1 75 ? -8.608 -7.406 16.368 1.00 95.75 75 LEU A CA 1
ATOM 617 C C . LEU A 1 75 ? -8.122 -6.005 16.767 1.00 95.75 75 LEU A C 1
ATOM 619 O O . LEU A 1 75 ? -8.525 -5.489 17.812 1.00 95.75 75 LEU A O 1
ATOM 623 N N . PRO A 1 76 ? -7.335 -5.333 15.906 1.00 95.31 76 PRO A N 1
ATOM 624 C CA . PRO A 1 76 ? -7.072 -3.907 16.044 1.00 95.31 76 PRO A CA 1
ATOM 625 C C . PRO A 1 76 ? -8.374 -3.102 16.057 1.00 95.31 76 PRO A C 1
ATOM 627 O O . PRO A 1 76 ? -9.270 -3.342 15.243 1.00 95.31 76 PRO A O 1
ATOM 630 N N . LEU A 1 77 ? -8.465 -2.084 16.912 1.00 96.69 77 LEU A N 1
ATOM 631 C CA . LEU A 1 77 ? -9.651 -1.228 16.997 1.00 96.69 77 LEU A CA 1
ATOM 632 C C . LEU A 1 77 ? -9.985 -0.553 15.654 1.00 96.69 77 LEU A C 1
ATOM 634 O O . LEU A 1 77 ? -11.157 -0.392 15.320 1.00 96.69 77 LEU A O 1
ATOM 638 N N . SER A 1 78 ? -8.971 -0.240 14.840 1.00 95.62 78 SER A N 1
ATOM 639 C CA . SER A 1 78 ? -9.140 0.295 13.482 1.00 95.62 78 SER A CA 1
ATOM 640 C C . SER A 1 78 ? -9.873 -0.664 12.532 1.00 95.62 78 SER A C 1
ATOM 642 O O . SER A 1 78 ? -10.534 -0.220 11.594 1.00 95.62 78 SER A O 1
ATOM 644 N N . HIS A 1 79 ? -9.792 -1.977 12.766 1.00 95.75 79 HIS A N 1
ATOM 645 C CA . HIS A 1 79 ? -10.512 -2.981 11.982 1.00 95.75 79 HIS A CA 1
ATOM 646 C C . HIS A 1 79 ? -11.972 -3.089 12.427 1.00 95.75 79 HIS A C 1
ATOM 648 O O . HIS A 1 79 ? -12.840 -3.337 11.601 1.00 95.75 79 HIS A O 1
ATOM 654 N N . LEU A 1 80 ? -12.261 -2.839 13.704 1.00 97.56 80 LEU A N 1
ATOM 655 C CA . LEU A 1 80 ? -13.614 -2.905 14.264 1.00 97.56 80 LEU A CA 1
ATOM 656 C C . LEU A 1 80 ? -14.487 -1.696 13.904 1.00 97.56 80 LEU A C 1
ATOM 658 O O . LEU A 1 80 ? -15.694 -1.726 14.134 1.00 97.56 80 LEU A O 1
ATOM 662 N N . LEU A 1 81 ? -13.911 -0.651 13.302 1.00 96.69 81 LEU A N 1
ATOM 663 C CA . LEU A 1 81 ? -14.637 0.541 12.845 1.00 96.69 81 LEU A CA 1
ATOM 664 C C . LEU A 1 81 ? -15.769 0.217 11.860 1.00 96.69 81 LEU A C 1
ATOM 666 O O . LEU A 1 81 ? -16.730 0.972 11.772 1.00 96.69 81 LEU A O 1
ATOM 670 N N . TYR A 1 82 ? -15.676 -0.906 11.146 1.00 96.00 82 TYR A N 1
ATOM 671 C CA . TYR A 1 82 ? -16.689 -1.343 10.185 1.00 96.00 82 TYR A CA 1
ATOM 672 C C . TYR A 1 82 ? -17.906 -2.018 10.834 1.00 96.00 82 TYR A C 1
ATOM 674 O O . TYR A 1 82 ? -18.875 -2.290 10.133 1.00 96.00 82 TYR A O 1
ATOM 682 N N . LEU A 1 83 ? -17.899 -2.285 12.149 1.00 96.25 83 LEU A N 1
ATOM 683 C CA . LEU A 1 83 ? -19.007 -2.970 12.829 1.00 96.25 83 LEU A CA 1
ATOM 684 C C . LEU A 1 83 ? -20.352 -2.248 12.665 1.00 96.25 83 LEU A C 1
ATOM 686 O O . LEU A 1 83 ? -21.370 -2.913 12.503 1.00 96.25 83 LEU A O 1
ATOM 690 N N . SER A 1 84 ? -20.379 -0.911 12.688 1.00 94.19 84 SER A N 1
ATOM 691 C CA . SER A 1 84 ? -21.620 -0.151 12.463 1.00 94.19 84 SER A CA 1
ATOM 692 C C . SER A 1 84 ? -22.173 -0.324 11.050 1.00 94.19 84 SER A C 1
ATOM 694 O O . SER A 1 84 ? -23.384 -0.281 10.865 1.00 94.19 84 SER A O 1
ATOM 696 N N . ASP A 1 85 ? -21.293 -0.542 10.072 1.00 92.94 85 ASP A N 1
ATOM 697 C CA . ASP A 1 85 ? -21.632 -0.578 8.646 1.00 92.94 85 ASP A CA 1
ATOM 698 C C . ASP A 1 85 ? -22.173 -1.955 8.214 1.00 92.94 85 ASP A C 1
ATOM 700 O O . ASP A 1 85 ? -22.730 -2.087 7.127 1.00 92.94 85 ASP A O 1
ATOM 704 N N . VAL A 1 86 ? -21.971 -2.997 9.030 1.00 93.62 86 VAL A N 1
ATOM 705 C CA . VAL A 1 86 ? -22.295 -4.402 8.696 1.00 93.62 86 VAL A CA 1
ATOM 706 C C . VAL A 1 86 ? -23.398 -5.009 9.562 1.00 93.62 86 VAL A C 1
ATOM 708 O O . VAL A 1 86 ? -23.760 -6.178 9.389 1.00 93.62 86 VAL A O 1
ATOM 711 N N . VAL A 1 87 ? -23.926 -4.232 10.509 1.00 94.00 87 VAL A N 1
ATOM 712 C CA . VAL A 1 87 ? -25.145 -4.579 11.239 1.00 94.00 87 VAL A CA 1
ATOM 713 C C . VAL A 1 87 ? -26.335 -4.239 10.347 1.00 94.00 87 VAL A C 1
ATOM 715 O O . VAL A 1 87 ? -26.661 -3.072 10.151 1.00 94.00 87 VAL A O 1
ATOM 718 N N . LEU A 1 88 ? -26.982 -5.273 9.817 1.00 91.06 88 LEU A N 1
ATOM 719 C CA . LEU A 1 88 ? -28.098 -5.162 8.879 1.00 91.06 88 LEU A CA 1
ATOM 720 C C . LEU A 1 88 ? -29.440 -5.091 9.614 1.00 91.06 88 LEU A C 1
ATOM 722 O O . LEU A 1 88 ? -30.351 -4.392 9.181 1.00 91.06 88 LEU A O 1
ATOM 726 N N . ASN A 1 89 ? -29.561 -5.779 10.756 1.00 91.50 89 ASN A N 1
ATOM 727 C CA . ASN A 1 89 ? -30.771 -5.751 11.579 1.00 91.50 89 ASN A CA 1
ATOM 728 C C . ASN A 1 89 ? -30.451 -5.329 13.022 1.00 91.50 89 ASN A C 1
ATOM 730 O O . ASN A 1 89 ? -30.233 -6.189 13.881 1.00 91.50 89 ASN A O 1
ATOM 734 N N . PRO A 1 90 ? -30.470 -4.020 13.340 1.00 90.94 90 PRO A N 1
ATOM 735 C CA . PRO A 1 90 ? -30.102 -3.517 14.663 1.00 90.94 90 PRO A CA 1
ATOM 736 C C . PRO A 1 90 ? -30.879 -4.158 15.822 1.00 90.94 90 PRO A C 1
ATOM 738 O O . PRO A 1 90 ? -30.304 -4.395 16.882 1.00 90.94 90 PRO A O 1
ATOM 741 N N . SER A 1 91 ? -32.158 -4.504 15.628 1.00 89.94 91 SER A N 1
ATOM 742 C CA . SER A 1 91 ? -32.985 -5.131 16.673 1.00 89.94 91 SER A CA 1
ATOM 743 C C . SER A 1 91 ? -32.477 -6.524 17.086 1.00 89.94 91 SER A C 1
ATOM 745 O O . SER A 1 91 ? -32.558 -6.911 18.261 1.00 89.94 91 SER A O 1
ATOM 747 N N . LYS A 1 92 ? -31.903 -7.273 16.135 1.00 91.31 92 LYS A N 1
ATOM 748 C CA . LYS A 1 92 ? -31.388 -8.635 16.332 1.00 91.31 92 LYS A CA 1
ATOM 749 C C . LYS A 1 92 ? -29.878 -8.683 16.546 1.00 91.31 92 LYS A C 1
ATOM 751 O O . LYS A 1 92 ? -29.417 -9.512 17.318 1.00 91.31 92 LYS A O 1
ATOM 756 N N . GLU A 1 93 ? -29.123 -7.791 15.922 1.00 94.25 93 GLU A N 1
ATOM 757 C CA . GLU A 1 93 ? -27.662 -7.885 15.837 1.00 94.25 93 GLU A CA 1
ATOM 758 C C . GLU A 1 93 ? -26.942 -6.917 16.790 1.00 94.25 93 GLU A C 1
ATOM 760 O O . GLU A 1 93 ? -25.911 -7.265 17.366 1.00 94.25 93 GLU A O 1
ATOM 765 N N . ASN A 1 94 ? -27.512 -5.739 17.079 1.00 93.56 94 ASN A N 1
ATOM 766 C CA . ASN A 1 94 ? -26.981 -4.827 18.100 1.00 93.56 94 ASN A CA 1
ATOM 767 C C . ASN A 1 94 ? -27.456 -5.270 19.495 1.00 93.56 94 ASN A C 1
ATOM 769 O O . ASN A 1 94 ? -28.270 -4.623 20.161 1.00 93.56 94 ASN A O 1
ATOM 773 N N . LYS A 1 95 ? -26.966 -6.428 19.947 1.00 91.88 95 LYS A N 1
ATOM 774 C CA . LYS A 1 95 ? -27.266 -6.979 21.276 1.00 91.88 95 LYS A CA 1
ATOM 775 C C . LYS A 1 95 ? -26.285 -6.476 22.333 1.00 91.88 95 LYS A C 1
ATOM 777 O O . LYS A 1 95 ? -25.160 -6.070 22.042 1.00 91.88 95 LYS A O 1
ATOM 782 N N . ARG A 1 96 ? -26.698 -6.575 23.604 1.00 91.00 96 ARG A N 1
ATOM 783 C CA . ARG A 1 96 ? -25.893 -6.183 24.778 1.00 91.00 96 ARG A CA 1
ATOM 784 C C . ARG A 1 96 ? -24.489 -6.790 24.757 1.00 91.00 96 ARG A C 1
ATOM 786 O O . ARG A 1 96 ? -23.544 -6.105 25.121 1.00 91.00 96 ARG A O 1
ATOM 793 N N . ARG A 1 97 ? -24.348 -8.037 24.305 1.00 90.50 97 ARG A N 1
ATOM 794 C CA . ARG A 1 97 ? -23.057 -8.733 24.242 1.00 90.50 97 ARG A CA 1
ATOM 795 C C . ARG A 1 97 ? -22.054 -8.08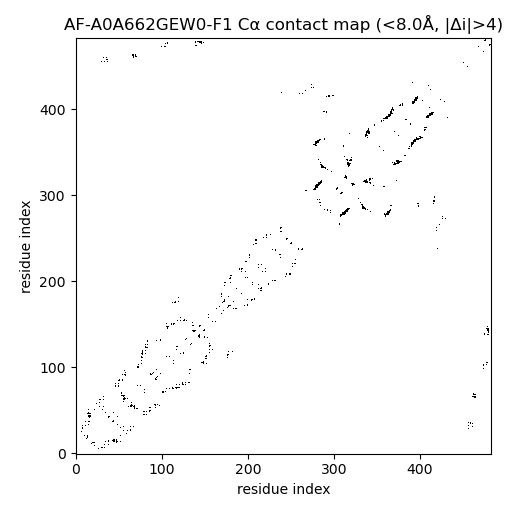0 23.286 1.00 90.50 97 ARG A C 1
ATOM 797 O O . ARG A 1 97 ? -20.885 -7.986 23.630 1.00 90.50 97 ARG A O 1
ATOM 804 N N . LEU A 1 98 ? -22.519 -7.616 22.122 1.00 94.56 98 LEU A N 1
ATOM 805 C CA . LEU A 1 98 ? -21.679 -7.004 21.096 1.00 94.56 98 LEU A CA 1
ATOM 806 C C . LEU A 1 98 ? -21.194 -5.644 21.599 1.00 94.56 98 LEU A C 1
ATOM 808 O O . LEU A 1 98 ? -20.000 -5.366 21.584 1.00 94.56 98 LEU A O 1
ATOM 812 N N . ARG A 1 99 ? -22.117 -4.858 22.173 1.00 95.25 99 ARG A N 1
ATOM 813 C CA . ARG A 1 99 ? -21.791 -3.601 22.864 1.00 95.25 99 ARG A CA 1
ATOM 814 C C . ARG A 1 99 ? -20.799 -3.807 24.004 1.00 95.25 99 ARG A C 1
ATOM 816 O O . ARG A 1 99 ? -19.858 -3.038 24.140 1.00 95.25 99 ARG A O 1
ATOM 823 N N . HIS A 1 100 ? -21.010 -4.844 24.814 1.00 94.94 100 HIS A N 1
ATOM 824 C CA . HIS A 1 100 ? -20.123 -5.186 25.919 1.00 94.94 100 HIS A CA 1
ATOM 825 C C . HIS A 1 100 ? -18.722 -5.540 25.415 1.00 94.94 100 HIS A C 1
ATOM 827 O O . HIS A 1 100 ? -17.753 -4.995 25.925 1.00 94.94 100 HIS A O 1
ATOM 833 N N . ALA A 1 101 ? -18.598 -6.426 24.423 1.00 96.44 101 ALA A N 1
ATOM 834 C CA . ALA A 1 101 ? -17.309 -6.802 23.841 1.00 96.44 101 ALA A CA 1
ATOM 835 C C . ALA A 1 101 ? -16.548 -5.579 23.314 1.00 96.44 101 ALA A C 1
ATOM 837 O O . ALA A 1 101 ? -15.365 -5.414 23.605 1.00 96.44 101 ALA A O 1
ATOM 838 N N . LEU A 1 102 ? -17.247 -4.693 22.599 1.00 97.38 102 LEU A N 1
ATOM 839 C CA . LEU A 1 102 ? -16.666 -3.469 22.059 1.00 97.38 102 LEU A CA 1
ATOM 840 C C . LEU A 1 102 ? -16.224 -2.500 23.167 1.00 97.38 102 LEU A C 1
ATOM 842 O O . LEU A 1 102 ? -15.122 -1.965 23.102 1.00 97.38 102 LEU A O 1
ATOM 846 N N . ALA A 1 103 ? -17.043 -2.305 24.205 1.00 97.31 103 ALA A N 1
ATOM 847 C CA . ALA A 1 103 ? -16.686 -1.446 25.333 1.00 97.31 103 ALA A CA 1
ATOM 848 C C . ALA A 1 103 ? -15.463 -1.976 26.100 1.00 97.31 103 ALA A C 1
ATOM 850 O O . ALA A 1 103 ? -14.585 -1.193 26.453 1.00 97.31 103 ALA A O 1
ATOM 851 N N . VAL A 1 104 ? -15.375 -3.297 26.306 1.00 97.44 104 VAL A N 1
ATOM 852 C CA . VAL A 1 104 ? -14.200 -3.941 26.917 1.00 97.44 104 VAL A CA 1
ATOM 853 C C . VAL A 1 104 ? -12.960 -3.755 26.043 1.00 97.44 104 VAL A C 1
ATOM 855 O O . VAL A 1 104 ? -11.922 -3.355 26.562 1.00 97.44 104 VAL A O 1
ATOM 858 N N . LYS A 1 105 ? -13.074 -3.951 24.721 1.00 97.75 105 LYS A N 1
ATOM 859 C CA . LYS A 1 105 ? -11.959 -3.727 23.792 1.00 97.75 105 LYS A CA 1
ATOM 860 C C . LYS A 1 105 ? -11.436 -2.296 23.897 1.00 97.75 105 LYS A C 1
ATOM 862 O O . LYS A 1 105 ? -10.243 -2.109 24.079 1.00 97.75 105 LYS A O 1
ATOM 867 N N . ILE A 1 106 ? -12.318 -1.296 23.864 1.00 97.94 106 ILE A N 1
ATOM 868 C CA . ILE A 1 106 ? -11.925 0.118 23.988 1.00 97.94 106 ILE A CA 1
ATOM 869 C C . ILE A 1 106 ? -11.255 0.402 25.343 1.00 97.94 106 ILE A C 1
ATOM 871 O O . ILE A 1 106 ? -10.267 1.127 25.393 1.00 97.94 106 ILE A O 1
ATOM 875 N N . ALA A 1 107 ? -11.771 -0.164 26.437 1.00 97.12 107 ALA A N 1
ATOM 876 C CA . ALA A 1 107 ? -11.215 0.034 27.776 1.00 97.12 107 ALA A CA 1
ATOM 877 C C . ALA A 1 107 ? -9.827 -0.603 27.962 1.00 97.12 107 ALA A C 1
ATOM 879 O O . ALA A 1 107 ? -9.023 -0.085 28.736 1.00 97.12 107 ALA A O 1
ATOM 880 N N . ASN A 1 108 ? -9.559 -1.704 27.256 1.00 96.25 108 ASN A N 1
ATOM 881 C CA . ASN A 1 108 ? -8.293 -2.435 27.314 1.00 96.25 108 ASN A CA 1
ATOM 882 C C . ASN A 1 108 ? -7.298 -2.017 26.221 1.00 96.25 108 ASN A C 1
ATOM 884 O O . ASN A 1 108 ? -6.117 -2.347 26.309 1.00 96.25 108 ASN A O 1
ATOM 888 N N . SER A 1 109 ? -7.744 -1.292 25.194 1.00 97.06 109 SER A N 1
ATOM 889 C CA . SER A 1 109 ? -6.864 -0.710 24.186 1.00 97.06 109 SER A CA 1
ATOM 890 C C . SER A 1 109 ? -5.951 0.345 24.807 1.00 97.06 109 SER A C 1
ATOM 892 O O . SER A 1 109 ? -6.359 1.148 25.652 1.00 97.06 109 SER A O 1
ATOM 894 N N . ASN A 1 110 ? -4.699 0.383 24.355 1.00 95.62 110 ASN A N 1
ATOM 895 C CA . ASN A 1 110 ? -3.813 1.487 24.698 1.00 95.62 110 ASN A CA 1
ATOM 896 C C . ASN A 1 110 ? -4.244 2.769 23.954 1.00 95.62 110 ASN A C 1
ATOM 898 O O . ASN A 1 110 ? -4.979 2.734 22.962 1.00 95.62 110 ASN A O 1
ATOM 902 N N . MET A 1 111 ? -3.798 3.924 24.451 1.00 96.25 111 MET A N 1
ATOM 903 C CA . MET A 1 111 ? -4.183 5.216 23.870 1.00 96.25 111 MET A CA 1
ATOM 904 C C . MET A 1 111 ? -3.684 5.386 22.428 1.00 96.25 111 MET A C 1
ATOM 906 O O . MET A 1 111 ? -4.363 6.035 21.637 1.00 96.25 111 MET A O 1
ATOM 910 N N . ASP A 1 112 ? -2.566 4.751 22.065 1.00 96.69 112 ASP A N 1
ATOM 911 C CA . ASP A 1 112 ? -2.000 4.803 20.714 1.00 96.69 112 ASP A CA 1
ATOM 912 C C . ASP A 1 112 ? -2.907 4.086 19.697 1.00 96.69 112 ASP A C 1
ATOM 914 O O . ASP A 1 112 ? -3.161 4.604 18.612 1.00 96.69 112 ASP A O 1
ATOM 918 N N . GLU A 1 113 ? -3.461 2.923 20.053 1.00 96.75 113 GLU A N 1
ATOM 919 C CA . GLU A 1 113 ? -4.426 2.170 19.244 1.00 96.75 113 GLU A CA 1
ATOM 920 C C . GLU A 1 113 ? -5.725 2.966 19.059 1.00 96.75 113 GLU A C 1
ATOM 922 O O . GLU A 1 113 ? -6.269 3.021 17.954 1.00 96.75 113 GLU A O 1
ATOM 927 N N . ILE A 1 114 ? -6.194 3.629 20.120 1.00 97.94 114 ILE A N 1
ATOM 928 C CA . ILE A 1 114 ? -7.382 4.493 20.089 1.00 97.94 114 ILE A CA 1
ATOM 929 C C . ILE A 1 114 ? -7.155 5.697 19.172 1.00 97.94 114 ILE A C 1
ATOM 931 O O . ILE A 1 114 ? -7.975 5.965 18.290 1.00 97.94 114 ILE A O 1
ATOM 935 N N . ALA A 1 115 ? -6.033 6.397 19.353 1.00 97.50 115 ALA A N 1
ATOM 936 C CA . ALA A 1 115 ? -5.652 7.534 18.529 1.00 97.50 115 ALA A CA 1
ATOM 937 C C . ALA A 1 115 ? -5.539 7.123 17.059 1.00 97.50 115 ALA A C 1
ATOM 939 O O . ALA A 1 115 ? -6.133 7.758 16.187 1.00 97.50 115 ALA A O 1
ATOM 940 N N . ARG A 1 116 ? -4.862 5.999 16.791 1.00 96.38 116 ARG A N 1
ATOM 941 C CA . ARG A 1 116 ? -4.700 5.454 15.444 1.00 96.38 116 ARG A CA 1
ATOM 942 C C . ARG A 1 116 ? -6.040 5.125 14.793 1.00 96.38 116 ARG A C 1
ATOM 944 O O . ARG A 1 116 ? -6.275 5.500 13.647 1.00 96.38 116 ARG A O 1
ATOM 951 N N . ALA A 1 117 ? -6.929 4.442 15.512 1.00 96.69 117 ALA A N 1
ATOM 952 C CA . ALA A 1 117 ? -8.248 4.085 15.002 1.00 96.69 117 ALA A CA 1
ATOM 953 C C . ALA A 1 117 ? -9.076 5.329 14.645 1.00 96.69 117 ALA A C 1
ATOM 955 O O . ALA A 1 117 ? -9.695 5.365 13.581 1.00 96.69 117 ALA A O 1
ATOM 956 N N . TYR A 1 118 ? -9.050 6.364 15.488 1.00 97.12 118 TYR A N 1
ATOM 957 C CA . TYR A 1 118 ? -9.734 7.616 15.184 1.00 97.12 118 TYR A CA 1
ATOM 958 C C . TYR A 1 118 ? -9.133 8.321 13.964 1.00 97.12 118 TYR A C 1
ATOM 960 O O . TYR A 1 118 ? -9.884 8.694 13.070 1.00 97.12 118 TYR A O 1
ATOM 968 N N . MET A 1 119 ? -7.806 8.468 13.894 1.00 94.81 119 MET A N 1
ATOM 969 C CA . MET A 1 119 ? -7.132 9.166 12.789 1.00 94.81 119 MET A CA 1
ATOM 970 C C . MET A 1 119 ? -7.385 8.498 11.431 1.00 94.81 119 MET A C 1
ATOM 972 O O . MET A 1 119 ? -7.593 9.194 10.443 1.00 94.81 119 MET A O 1
ATOM 976 N N . ILE A 1 120 ? -7.449 7.161 11.386 1.00 92.69 120 ILE A N 1
ATOM 977 C CA . ILE A 1 120 ? -7.743 6.411 10.154 1.00 92.69 120 ILE A CA 1
ATOM 978 C C . ILE A 1 120 ? -9.172 6.664 9.655 1.00 92.69 120 ILE A C 1
ATOM 980 O O . ILE A 1 120 ? -9.404 6.747 8.449 1.00 92.69 120 ILE A O 1
ATOM 984 N N . SER A 1 121 ? -10.163 6.723 10.550 1.00 94.06 121 SER A N 1
ATOM 985 C CA . SER A 1 121 ? -11.554 6.949 10.143 1.00 94.06 121 SER A CA 1
ATOM 986 C C . SER A 1 121 ? -12.374 7.632 11.247 1.00 94.06 121 SER A C 1
ATOM 988 O O . SER A 1 121 ? -13.119 6.963 11.974 1.00 94.06 121 SER A O 1
ATOM 990 N N . PRO A 1 122 ? -12.304 8.976 11.348 1.00 95.19 122 PRO A N 1
ATOM 991 C CA . PRO A 1 122 ? -12.985 9.729 12.400 1.00 95.19 122 PRO A CA 1
ATOM 992 C C . PRO A 1 122 ? -14.501 9.509 12.422 1.00 95.19 122 PRO A C 1
ATOM 994 O O . PRO A 1 122 ? -15.106 9.365 13.485 1.00 95.19 122 PRO A O 1
ATOM 997 N N . SER A 1 123 ? -15.129 9.459 11.242 1.00 95.81 123 SER A N 1
ATOM 998 C CA . SER A 1 123 ? -16.577 9.283 11.098 1.00 95.81 123 SER A CA 1
ATOM 999 C C . SER A 1 123 ? -17.041 7.925 11.621 1.00 95.81 123 SER A C 1
ATOM 1001 O O . SER A 1 123 ? -17.966 7.872 12.433 1.00 95.81 123 SER A O 1
ATOM 1003 N N . ARG A 1 124 ? -16.366 6.837 11.228 1.00 96.12 124 ARG A N 1
ATOM 1004 C CA . ARG A 1 124 ? -16.678 5.483 11.705 1.00 96.12 124 ARG A CA 1
ATOM 1005 C C . ARG A 1 124 ? -16.399 5.324 13.192 1.00 96.12 124 ARG A C 1
ATOM 1007 O O . ARG A 1 124 ? -17.211 4.742 13.903 1.00 96.12 124 ARG A O 1
ATOM 1014 N N . PHE A 1 125 ? -15.311 5.908 13.693 1.00 97.56 125 PHE A N 1
ATOM 1015 C CA . PHE A 1 125 ? -15.008 5.891 15.124 1.00 97.56 125 PHE A CA 1
ATOM 1016 C C . PHE A 1 125 ? -16.130 6.540 15.950 1.00 97.56 125 PHE A C 1
ATOM 1018 O O . PHE A 1 125 ? -16.618 5.952 16.916 1.00 97.56 125 PHE A O 1
ATOM 1025 N N . ARG A 1 126 ? -16.616 7.719 15.538 1.00 97.19 126 ARG A N 1
ATOM 1026 C CA . ARG A 1 126 ? -17.780 8.367 16.174 1.00 97.19 126 ARG A CA 1
ATOM 1027 C C . ARG A 1 126 ? -19.051 7.535 16.024 1.00 97.19 126 ARG A C 1
ATOM 1029 O O . ARG A 1 126 ? -19.857 7.466 16.957 1.00 97.19 126 ARG A O 1
ATOM 1036 N N . MET A 1 127 ? -19.224 6.894 14.868 1.00 96.25 127 MET A N 1
ATOM 1037 C CA . MET A 1 127 ? -20.367 6.029 14.602 1.00 96.25 127 MET A CA 1
ATOM 1038 C C . MET A 1 127 ? -20.402 4.830 15.546 1.00 96.25 127 MET A C 1
ATOM 1040 O O . MET A 1 127 ? -21.485 4.495 16.011 1.00 96.25 127 MET A O 1
ATOM 1044 N N . LEU A 1 128 ? -19.259 4.245 15.926 1.00 96.06 128 LEU A N 1
ATOM 1045 C CA . LEU A 1 128 ? -19.230 3.170 16.923 1.00 96.06 128 LEU A CA 1
ATOM 1046 C C . LEU A 1 128 ? -19.897 3.596 18.236 1.00 96.06 128 LEU A C 1
ATOM 1048 O O . LEU A 1 128 ? -20.796 2.910 18.721 1.00 96.06 128 LEU A O 1
ATOM 1052 N N . PHE A 1 129 ? -19.527 4.756 18.784 1.00 96.44 129 PHE A N 1
ATOM 1053 C CA . PHE A 1 129 ? -20.136 5.257 20.019 1.00 96.44 129 PHE A CA 1
ATOM 1054 C C . PHE A 1 129 ? -21.627 5.565 19.852 1.00 96.44 129 PHE A C 1
ATOM 1056 O O . PHE A 1 129 ? -22.428 5.210 20.720 1.00 96.44 129 PHE A O 1
ATOM 1063 N N . LYS A 1 130 ? -22.007 6.208 18.740 1.00 96.00 130 LYS A N 1
ATOM 1064 C CA . LYS A 1 130 ? -23.396 6.606 18.463 1.00 96.00 130 LYS A CA 1
ATOM 1065 C C . LYS A 1 130 ? -24.304 5.394 18.226 1.00 96.00 130 LYS A C 1
ATOM 1067 O O . LYS A 1 130 ? -25.334 5.262 18.882 1.00 96.00 130 LYS A O 1
ATOM 1072 N N . PHE A 1 131 ? -23.919 4.506 17.315 1.00 96.31 131 PHE A N 1
ATOM 1073 C CA . PHE A 1 131 ? -24.707 3.354 16.876 1.00 96.31 131 PHE A CA 1
ATOM 1074 C C . PHE A 1 131 ? -24.849 2.301 17.978 1.00 96.31 131 PHE A C 1
ATOM 1076 O O . PHE A 1 131 ? -25.947 1.814 18.254 1.00 96.31 131 PHE A O 1
ATOM 1083 N N . PHE A 1 132 ? -23.752 1.981 18.671 1.00 95.81 132 PHE A N 1
ATOM 1084 C CA . PHE A 1 132 ? -23.771 1.021 19.772 1.00 95.81 132 PHE A CA 1
ATOM 1085 C C . PHE A 1 132 ? -24.188 1.646 21.107 1.00 95.81 132 PHE A C 1
ATOM 1087 O O . PHE A 1 132 ? -24.211 0.932 22.102 1.00 95.81 132 PHE A O 1
ATOM 1094 N N . LYS A 1 133 ? -24.553 2.936 21.156 1.00 94.62 133 LYS A N 1
ATOM 1095 C CA . LYS A 1 133 ? -24.954 3.642 22.389 1.00 94.62 133 LYS A CA 1
ATOM 1096 C C . LYS A 1 133 ? -23.974 3.374 23.542 1.00 94.62 133 LYS A C 1
ATOM 1098 O O . LYS A 1 133 ? -24.379 2.993 24.642 1.00 94.62 133 LYS A O 1
ATOM 1103 N N . LEU A 1 134 ? -22.677 3.482 23.253 1.00 96.06 134 LEU A N 1
ATOM 1104 C CA . LEU A 1 134 ? -21.636 3.189 24.233 1.00 96.06 134 LEU A CA 1
ATOM 1105 C C . LEU A 1 134 ? -21.649 4.243 25.358 1.00 96.06 134 LEU A C 1
ATOM 1107 O O . LEU A 1 134 ? -21.930 5.414 25.081 1.00 96.06 134 LEU A O 1
ATOM 1111 N N . PRO A 1 135 ? -21.343 3.858 26.615 1.00 94.31 135 PRO A N 1
ATOM 1112 C CA . PRO A 1 135 ? -21.220 4.800 27.726 1.00 94.31 135 PRO A CA 1
ATOM 1113 C C . PRO A 1 135 ? -20.284 5.967 27.394 1.00 94.31 135 PRO A C 1
ATOM 1115 O O . PRO A 1 135 ? -19.260 5.763 26.743 1.00 94.31 135 PRO A O 1
ATOM 1118 N N . ARG A 1 136 ? -20.633 7.176 27.851 1.00 93.69 136 ARG A N 1
ATOM 1119 C CA . ARG A 1 136 ? -19.830 8.398 27.662 1.00 93.69 136 ARG A CA 1
ATOM 1120 C C . ARG A 1 136 ? -19.159 8.826 28.963 1.00 93.69 136 ARG A C 1
ATOM 1122 O O . ARG A 1 136 ? -17.965 8.631 29.125 1.00 93.69 136 ARG A O 1
ATOM 1129 N N . ASN A 1 137 ? -19.951 9.321 29.913 1.00 90.81 137 ASN A N 1
ATOM 1130 C CA . ASN A 1 137 ? -19.437 9.845 31.187 1.00 90.81 137 ASN A CA 1
ATOM 1131 C C . ASN A 1 137 ? -19.729 8.913 32.366 1.00 90.81 137 ASN A C 1
ATOM 1133 O O . ASN A 1 137 ? -18.979 8.875 33.339 1.00 90.81 137 ASN A O 1
ATOM 1137 N N . LYS A 1 138 ? -20.838 8.167 32.283 1.00 92.31 138 LYS A N 1
ATOM 1138 C CA . LYS A 1 138 ? -21.321 7.295 33.351 1.00 92.31 138 LYS A CA 1
ATOM 1139 C C . LYS A 1 138 ? -21.721 5.924 32.829 1.00 92.31 138 LYS A C 1
ATOM 1141 O O . LYS A 1 138 ? -22.202 5.794 31.703 1.00 92.31 138 LYS A O 1
ATOM 1146 N N . ILE A 1 139 ? -21.591 4.923 33.690 1.00 91.44 139 ILE A N 1
ATOM 1147 C CA . ILE A 1 139 ? -22.159 3.587 33.526 1.00 91.44 139 ILE A CA 1
ATOM 1148 C C . ILE A 1 139 ? -22.912 3.234 34.812 1.00 91.44 139 ILE A C 1
ATOM 1150 O O . ILE A 1 139 ? -22.352 3.317 35.897 1.00 91.44 139 ILE A O 1
ATOM 1154 N N . GLN A 1 140 ? -24.205 2.903 34.701 1.00 87.69 140 GLN A N 1
ATOM 1155 C CA . GLN A 1 140 ? -25.072 2.614 35.859 1.00 87.69 140 GLN A CA 1
ATOM 1156 C C . GLN A 1 140 ? -24.945 3.673 36.978 1.00 87.69 140 GLN A C 1
ATOM 1158 O O . GLN A 1 140 ? -24.690 3.352 38.132 1.00 87.69 140 GLN A O 1
ATOM 1163 N N . ASN A 1 141 ? -25.077 4.953 36.608 1.00 88.88 141 ASN A N 1
ATOM 1164 C CA . ASN A 1 141 ? -24.944 6.132 37.480 1.00 88.88 141 ASN A CA 1
ATOM 1165 C C . ASN A 1 141 ? -23.559 6.385 38.105 1.00 88.88 141 ASN A C 1
ATOM 1167 O O . ASN A 1 141 ? -23.380 7.434 38.724 1.00 88.88 141 ASN A O 1
ATOM 1171 N N . LYS A 1 142 ? -22.564 5.521 37.879 1.00 91.06 142 LYS A N 1
ATOM 1172 C CA . LYS A 1 142 ? -21.182 5.715 38.343 1.00 91.06 142 LYS A CA 1
ATOM 1173 C C . LYS A 1 142 ? -20.323 6.385 37.281 1.00 91.06 142 LYS A C 1
ATOM 1175 O O . LYS A 1 142 ? -20.522 6.149 36.089 1.00 91.06 142 LYS A O 1
ATOM 1180 N N . ASN A 1 143 ? -19.372 7.211 37.709 1.00 95.31 143 ASN A N 1
ATOM 1181 C CA . ASN A 1 143 ? -18.432 7.872 36.805 1.00 95.31 143 ASN A CA 1
ATOM 1182 C C . ASN A 1 143 ? -17.461 6.852 36.203 1.00 95.31 143 ASN A C 1
ATOM 1184 O O . ASN A 1 143 ? -16.993 5.941 36.883 1.00 95.31 143 ASN A O 1
ATOM 1188 N N . ILE A 1 144 ? -17.157 7.018 34.919 1.00 95.50 144 ILE A N 1
ATOM 1189 C CA . ILE A 1 144 ? -16.105 6.244 34.263 1.00 95.50 144 ILE A CA 1
ATOM 1190 C C . ILE A 1 144 ? -14.756 6.851 34.658 1.00 95.50 144 ILE A C 1
ATOM 1192 O O . ILE A 1 144 ? -14.563 8.055 34.512 1.00 95.50 144 ILE A O 1
ATOM 1196 N N . VAL A 1 145 ? -13.831 6.015 35.133 1.00 96.12 145 VAL A N 1
ATOM 1197 C CA . VAL A 1 145 ? -12.466 6.397 35.546 1.00 96.12 145 VAL A CA 1
ATOM 1198 C C . VAL A 1 145 ? -11.380 5.738 34.688 1.00 96.12 145 VAL A C 1
ATOM 1200 O O . VAL A 1 145 ? -10.221 6.148 34.735 1.00 96.12 145 VAL A O 1
ATOM 1203 N N . ASN A 1 146 ? -11.730 4.727 33.880 1.00 96.88 146 ASN A N 1
ATOM 1204 C CA . ASN A 1 146 ? -10.779 4.053 32.995 1.00 96.88 146 ASN A CA 1
ATOM 1205 C C . ASN A 1 146 ? -10.162 5.051 31.995 1.00 96.88 146 ASN A C 1
ATOM 1207 O O . ASN A 1 146 ? -10.852 5.594 31.130 1.00 96.88 146 ASN A O 1
ATOM 1211 N N . LYS A 1 147 ? -8.845 5.272 32.105 1.00 96.31 147 LYS A N 1
ATOM 1212 C CA . LYS A 1 147 ? -8.120 6.308 31.352 1.00 96.31 147 LYS A CA 1
ATOM 1213 C C . LYS A 1 147 ? -8.212 6.119 29.835 1.00 96.31 147 LYS A C 1
ATOM 1215 O O . LYS A 1 147 ? -8.438 7.097 29.124 1.00 96.31 147 LYS A O 1
ATOM 1220 N N . SER A 1 148 ? -8.057 4.890 29.341 1.00 96.81 148 SER A N 1
ATOM 1221 C CA . SER A 1 148 ? -8.168 4.580 27.909 1.00 96.81 148 SER A CA 1
ATOM 1222 C C . SER A 1 148 ? -9.575 4.852 27.392 1.00 96.81 148 SER A C 1
ATOM 1224 O O . SER A 1 148 ? -9.750 5.515 26.371 1.00 96.81 148 SER A O 1
ATOM 1226 N N . TYR A 1 149 ? -10.591 4.420 28.134 1.00 97.88 149 TYR A N 1
ATOM 1227 C CA . TYR A 1 149 ? -11.977 4.627 27.744 1.00 97.88 149 TYR A CA 1
ATOM 1228 C C . TYR A 1 149 ? -12.363 6.115 27.755 1.00 97.88 149 TYR A C 1
ATOM 1230 O O . TYR A 1 149 ? -12.975 6.596 26.804 1.00 97.88 149 TYR A O 1
ATOM 1238 N N . ILE A 1 150 ? -11.947 6.874 28.777 1.00 97.06 150 ILE A N 1
ATOM 1239 C CA . ILE A 1 150 ? -12.124 8.337 28.827 1.00 97.06 150 ILE A CA 1
ATOM 1240 C C . ILE A 1 150 ? -11.445 9.000 27.629 1.00 97.06 150 ILE A C 1
ATOM 1242 O O . ILE A 1 150 ? -12.027 9.881 26.996 1.00 97.06 150 ILE A O 1
ATOM 1246 N N . PHE A 1 151 ? -10.224 8.578 27.295 1.00 97.75 151 PHE A N 1
ATOM 1247 C CA . PHE A 1 151 ? -9.522 9.091 26.125 1.00 97.75 151 PHE A CA 1
ATOM 1248 C C . PHE A 1 151 ? -10.312 8.817 24.838 1.00 97.75 151 PHE A C 1
ATOM 1250 O O . PHE A 1 151 ? -10.539 9.746 24.067 1.00 97.75 151 PHE A O 1
ATOM 1257 N N . ALA A 1 152 ? -10.830 7.600 24.646 1.00 97.88 152 ALA A N 1
ATOM 1258 C CA . ALA A 1 152 ? -11.673 7.261 23.499 1.00 97.88 152 ALA A CA 1
ATOM 1259 C C . ALA A 1 152 ? -12.957 8.105 23.423 1.00 97.88 152 ALA A C 1
ATOM 1261 O O . ALA A 1 152 ? -13.315 8.571 22.342 1.00 97.88 152 ALA A O 1
ATOM 1262 N N . VAL A 1 153 ? -13.623 8.346 24.557 1.00 97.50 153 VAL A N 1
ATOM 1263 C CA . VAL A 1 153 ? -14.806 9.220 24.635 1.00 97.50 153 VAL A CA 1
ATOM 1264 C C . VAL A 1 153 ? -14.448 10.653 24.243 1.00 97.50 153 VAL A C 1
ATOM 1266 O O . VAL A 1 153 ? -15.102 11.232 23.377 1.00 97.50 153 VAL A O 1
ATOM 1269 N N . ASN A 1 154 ? -13.374 11.204 24.812 1.00 97.25 154 ASN A N 1
ATOM 1270 C CA . ASN A 1 154 ? -12.918 12.558 24.504 1.00 97.25 154 ASN A CA 1
ATOM 1271 C C . ASN A 1 154 ? -12.565 12.714 23.023 1.00 97.25 154 ASN A C 1
ATOM 1273 O O . ASN A 1 154 ? -12.949 13.704 22.408 1.00 97.25 154 ASN A O 1
ATOM 1277 N N . VAL A 1 155 ? -11.883 11.729 22.438 1.00 96.50 155 VAL A N 1
ATOM 1278 C CA . VAL A 1 155 ? -11.555 11.709 21.009 1.00 96.50 155 VAL A CA 1
ATOM 1279 C C . VAL A 1 155 ? -12.820 11.612 20.149 1.00 96.50 155 VAL A C 1
ATOM 1281 O O . VAL A 1 155 ? -12.938 12.321 19.151 1.00 96.50 155 VAL A O 1
ATOM 1284 N N . ALA A 1 156 ? -13.805 10.800 20.539 1.00 96.12 156 ALA A N 1
ATOM 1285 C CA . ALA A 1 156 ? -15.075 10.717 19.823 1.00 96.12 156 ALA A CA 1
ATOM 1286 C C . ALA A 1 156 ? -15.859 12.046 19.856 1.00 96.12 156 ALA A C 1
ATOM 1288 O O . ALA A 1 156 ? -16.442 12.422 18.838 1.00 96.12 156 ALA A O 1
ATOM 1289 N N . ASP A 1 157 ? -15.855 12.763 20.983 1.00 94.69 157 ASP A N 1
ATOM 1290 C CA . ASP A 1 157 ? -16.659 13.981 21.169 1.00 94.69 157 ASP A CA 1
ATOM 1291 C C . ASP A 1 157 ? -15.958 15.264 20.710 1.00 94.69 157 ASP A C 1
ATOM 1293 O O . ASP A 1 157 ? -16.553 16.091 20.023 1.00 94.69 157 ASP A O 1
ATOM 1297 N N . ARG A 1 158 ? -14.682 15.440 21.062 1.00 94.25 158 ARG A N 1
ATOM 1298 C CA . ARG A 1 158 ? -13.897 16.656 20.775 1.00 94.25 158 ARG A CA 1
ATOM 1299 C C . ARG A 1 158 ? -13.044 16.524 19.515 1.00 94.25 158 ARG A C 1
ATOM 1301 O O . ARG A 1 158 ? -12.525 17.516 18.999 1.00 94.25 158 ARG A O 1
ATOM 1308 N N . GLY A 1 159 ? -12.911 15.307 18.999 1.00 93.50 159 GLY A N 1
ATOM 1309 C CA . GLY A 1 159 ? -12.252 15.020 17.741 1.00 93.50 159 GLY A CA 1
ATOM 1310 C C . GLY A 1 159 ? -10.734 15.157 17.791 1.00 93.50 159 GLY A C 1
ATOM 1311 O O . GLY A 1 159 ? -10.075 14.828 18.776 1.00 93.50 159 GLY A O 1
ATOM 1312 N N . ILE A 1 160 ? -10.174 15.654 16.689 1.00 93.12 160 ILE A N 1
ATOM 1313 C CA . ILE A 1 160 ? -8.729 15.631 16.450 1.00 93.12 160 ILE A CA 1
ATOM 1314 C C . ILE A 1 160 ? -7.937 16.525 17.410 1.00 93.12 160 ILE A C 1
ATOM 1316 O O . ILE A 1 160 ? -6.784 16.231 17.706 1.00 93.12 160 ILE A O 1
ATOM 1320 N N . LYS A 1 161 ? -8.575 17.553 17.989 1.00 93.75 161 LYS A N 1
ATOM 1321 C CA . LYS A 1 161 ? -7.970 18.401 19.028 1.00 93.75 161 LYS A CA 1
ATOM 1322 C C . LYS A 1 161 ? -7.492 17.576 20.225 1.00 93.75 161 LYS A C 1
ATOM 1324 O O . LYS A 1 161 ? -6.434 17.846 20.772 1.00 93.75 161 LYS A O 1
ATOM 1329 N N . THR A 1 162 ? -8.232 16.535 20.613 1.00 95.56 162 THR A N 1
ATOM 1330 C CA . THR A 1 162 ? -7.817 15.651 21.712 1.00 95.56 162 THR A CA 1
ATOM 1331 C C . THR A 1 162 ? -6.567 14.846 21.375 1.00 95.56 162 THR A C 1
ATOM 1333 O O . THR A 1 162 ? -5.772 14.584 22.273 1.00 95.56 162 THR A O 1
ATOM 1336 N N . ILE A 1 163 ? -6.374 14.484 20.104 1.00 95.69 163 ILE A N 1
ATOM 1337 C CA . ILE A 1 163 ? -5.158 13.804 19.649 1.00 95.69 163 ILE A CA 1
ATOM 1338 C C . ILE A 1 163 ? -3.973 14.770 19.713 1.00 95.69 163 ILE A C 1
ATOM 1340 O O . ILE A 1 163 ? -2.986 14.453 20.364 1.00 95.69 163 ILE A O 1
ATOM 1344 N N . PHE A 1 164 ? -4.107 15.971 19.146 1.00 94.31 164 PHE A N 1
ATOM 1345 C CA . PHE A 1 164 ? -3.038 16.979 19.132 1.00 94.31 164 PHE A CA 1
ATOM 1346 C C . PHE A 1 164 ? -2.682 17.557 20.508 1.00 94.31 164 PHE A C 1
ATOM 1348 O O . PHE A 1 164 ? -1.572 18.033 20.700 1.00 94.31 164 PHE A O 1
ATOM 1355 N N . ASN A 1 165 ? -3.583 17.487 21.490 1.00 94.69 165 ASN A N 1
ATOM 1356 C CA . ASN A 1 165 ? -3.249 17.834 22.877 1.00 94.69 165 ASN A CA 1
ATOM 1357 C C . ASN A 1 165 ? -2.355 16.786 23.560 1.00 94.69 165 ASN A C 1
ATOM 1359 O O . ASN A 1 165 ? -1.823 17.053 24.634 1.00 94.69 165 ASN A O 1
ATOM 1363 N N . LYS A 1 166 ? -2.270 15.574 23.002 1.00 94.81 166 LYS A N 1
ATOM 1364 C CA . LYS A 1 166 ? -1.544 14.446 23.593 1.00 94.81 166 LYS A CA 1
ATOM 1365 C C . LYS A 1 166 ? -0.315 14.037 22.786 1.00 94.81 166 LYS A C 1
ATOM 1367 O O . LYS A 1 166 ? 0.634 13.563 23.396 1.00 94.81 166 LYS A O 1
ATOM 1372 N N . TYR A 1 167 ? -0.368 14.173 21.466 1.00 95.50 167 TYR A N 1
ATOM 1373 C CA . TYR A 1 167 ? 0.684 13.754 20.549 1.00 95.50 167 TYR A CA 1
ATOM 1374 C C . TYR A 1 167 ? 1.119 14.924 19.676 1.00 95.50 167 TYR A C 1
ATOM 1376 O O . TYR A 1 167 ? 0.271 15.669 19.171 1.00 95.50 167 TYR A O 1
ATOM 1384 N N . SER A 1 168 ? 2.425 15.039 19.454 1.00 94.62 168 SER A N 1
ATOM 1385 C CA . SER A 1 168 ? 2.962 15.913 18.414 1.00 94.62 168 SER A CA 1
ATOM 1386 C C . SER A 1 168 ? 2.653 15.356 17.014 1.00 94.62 168 SER A C 1
ATOM 1388 O O . SER A 1 168 ? 2.263 14.194 16.853 1.00 94.62 168 SER A O 1
ATOM 1390 N N . LEU A 1 169 ? 2.808 16.181 15.974 1.00 94.19 169 LEU A N 1
ATOM 1391 C CA . LEU A 1 169 ? 2.594 15.740 14.590 1.00 94.19 169 LEU A CA 1
ATOM 1392 C C . LEU A 1 169 ? 3.593 14.641 14.193 1.00 94.19 169 LEU A C 1
ATOM 1394 O O . LEU A 1 169 ? 3.245 13.692 13.492 1.00 94.19 169 LEU A O 1
ATOM 1398 N N . GLU A 1 170 ? 4.812 14.746 14.708 1.00 94.19 170 GLU A N 1
ATOM 1399 C CA . GLU A 1 170 ? 5.911 13.811 14.512 1.00 94.19 170 GLU A CA 1
ATOM 1400 C C . GLU A 1 170 ? 5.588 12.466 15.174 1.00 94.19 170 GLU A C 1
ATOM 1402 O O . GLU A 1 170 ? 5.667 11.424 14.524 1.00 94.19 170 GLU A O 1
ATOM 1407 N N . GLU A 1 171 ? 5.097 12.473 16.420 1.00 94.88 171 GLU A N 1
ATOM 1408 C CA . GLU A 1 171 ? 4.641 11.256 17.102 1.00 94.88 171 GLU A CA 1
ATOM 1409 C C . GLU A 1 171 ? 3.466 10.588 16.367 1.00 94.88 171 GLU A C 1
ATOM 1411 O O . GLU A 1 171 ? 3.373 9.357 16.312 1.00 94.88 171 GLU A O 1
ATOM 1416 N N . ILE A 1 172 ? 2.568 11.369 15.760 1.00 94.88 172 ILE A N 1
ATOM 1417 C CA . ILE A 1 172 ? 1.463 10.823 14.961 1.00 94.88 172 ILE A CA 1
ATOM 1418 C C . ILE A 1 172 ? 1.998 10.021 13.757 1.00 94.88 172 ILE A C 1
ATOM 1420 O O . ILE A 1 172 ? 1.483 8.937 13.458 1.00 94.88 172 ILE A O 1
ATOM 1424 N N . VAL A 1 173 ? 3.047 10.493 13.085 1.00 94.12 173 VAL A N 1
ATOM 1425 C CA . VAL A 1 173 ? 3.636 9.785 11.935 1.00 94.12 173 VAL A CA 1
ATOM 1426 C C . VAL A 1 173 ? 4.544 8.643 12.391 1.00 94.12 173 VAL A C 1
ATOM 1428 O O . VAL A 1 173 ? 4.370 7.501 11.965 1.00 94.12 173 VAL A O 1
ATOM 1431 N N . GLU A 1 174 ? 5.489 8.903 13.290 1.00 93.19 174 GLU A N 1
ATOM 1432 C CA . GLU A 1 174 ? 6.514 7.932 13.672 1.00 93.19 174 GLU A CA 1
ATOM 1433 C C . GLU A 1 174 ? 5.978 6.845 14.605 1.00 93.19 174 GLU A C 1
ATOM 1435 O O . GLU A 1 174 ? 6.208 5.656 14.366 1.00 93.19 174 GLU A O 1
ATOM 1440 N N . ARG A 1 175 ? 5.247 7.223 15.657 1.00 93.06 175 ARG A N 1
ATOM 1441 C CA . ARG A 1 175 ? 4.781 6.295 16.695 1.00 93.06 175 ARG A CA 1
ATOM 1442 C C . ARG A 1 175 ? 3.416 5.712 16.355 1.00 93.06 175 ARG A C 1
ATOM 1444 O O . ARG A 1 175 ? 3.224 4.493 16.410 1.00 93.06 175 ARG A O 1
ATOM 1451 N N . LEU A 1 176 ? 2.456 6.551 15.956 1.00 92.69 176 LEU A N 1
ATOM 1452 C CA . LEU A 1 176 ? 1.122 6.067 15.587 1.00 92.69 176 LEU A CA 1
ATOM 1453 C C . LEU A 1 176 ? 1.071 5.479 14.172 1.00 92.69 176 LEU A C 1
ATOM 1455 O O . LEU A 1 176 ? 0.077 4.825 13.854 1.00 92.69 176 LEU A O 1
ATOM 1459 N N . LYS A 1 177 ? 2.135 5.626 13.367 1.00 91.50 177 LYS A N 1
ATOM 1460 C CA . LYS A 1 177 ? 2.226 5.112 11.989 1.00 91.50 177 LYS A CA 1
ATOM 1461 C C . LYS A 1 177 ? 1.049 5.580 11.126 1.00 91.50 177 LYS A C 1
ATOM 1463 O O . LYS A 1 177 ? 0.508 4.803 10.337 1.00 91.50 177 LYS A O 1
ATOM 1468 N N . ILE A 1 178 ? 0.609 6.824 11.326 1.00 93.62 178 ILE A N 1
ATOM 1469 C CA . ILE A 1 178 ? -0.426 7.438 10.494 1.00 93.62 178 ILE A CA 1
ATOM 1470 C C . ILE A 1 178 ? 0.205 7.910 9.181 1.00 93.62 178 ILE A C 1
ATOM 1472 O O . ILE A 1 178 ? 1.215 8.610 9.233 1.00 93.62 178 ILE A O 1
ATOM 1476 N N . PRO A 1 179 ? -0.375 7.547 8.019 1.00 92.31 179 PRO A N 1
ATOM 1477 C CA . PRO A 1 179 ? 0.139 7.978 6.725 1.00 92.31 179 PRO A CA 1
ATOM 1478 C C . PRO A 1 179 ? 0.171 9.500 6.571 1.00 92.31 179 PRO A C 1
ATOM 1480 O O . PRO A 1 179 ? -0.771 10.188 6.979 1.00 92.31 179 PRO A O 1
ATOM 1483 N N . LEU A 1 180 ? 1.200 10.006 5.894 1.00 93.88 180 LEU A N 1
ATOM 1484 C CA . LEU A 1 180 ? 1.429 11.432 5.676 1.00 93.88 180 LEU A CA 1
ATOM 1485 C C . LEU A 1 180 ? 0.209 12.127 5.066 1.00 93.88 180 LEU A C 1
ATOM 1487 O O . LEU A 1 180 ? -0.228 13.140 5.606 1.00 93.88 180 LEU A O 1
ATOM 1491 N N . HIS A 1 181 ? -0.419 11.565 4.025 1.00 91.62 181 HIS A N 1
ATOM 1492 C CA . HIS A 1 181 ? -1.603 12.170 3.388 1.00 91.62 181 HIS A CA 1
ATOM 1493 C C . HIS A 1 181 ? -2.755 12.510 4.352 1.00 91.62 181 HIS A C 1
ATOM 1495 O O . HIS A 1 181 ? -3.575 13.365 4.031 1.00 91.62 181 HIS A O 1
ATOM 1501 N N . MET A 1 182 ? -2.840 11.859 5.520 1.00 91.12 182 MET A N 1
ATOM 1502 C CA . MET A 1 182 ? -3.864 12.149 6.532 1.00 91.12 182 MET A CA 1
ATOM 1503 C C . MET A 1 182 ? -3.503 13.331 7.441 1.00 91.12 182 MET A C 1
ATOM 1505 O O . MET A 1 182 ? -4.365 13.834 8.163 1.00 91.12 182 MET A O 1
ATOM 1509 N N . VAL A 1 183 ? -2.237 13.753 7.445 1.00 93.00 183 VAL A N 1
ATOM 1510 C CA . VAL A 1 183 ? -1.696 14.707 8.418 1.00 93.00 183 VAL A CA 1
ATOM 1511 C C . VAL A 1 183 ? -1.006 15.924 7.806 1.00 93.00 183 VAL A C 1
ATOM 1513 O O . VAL A 1 183 ? -0.847 16.913 8.514 1.00 93.00 183 VAL A O 1
ATOM 1516 N N . LEU A 1 184 ? -0.665 15.909 6.508 1.00 92.19 184 LEU A N 1
ATOM 1517 C CA . LEU A 1 184 ? 0.027 17.023 5.832 1.00 92.19 184 LEU A CA 1
ATOM 1518 C C . LEU A 1 184 ? -0.686 18.376 5.998 1.00 92.19 184 LEU A C 1
ATOM 1520 O O . LEU A 1 184 ? -0.032 19.405 6.112 1.00 92.19 184 LEU A O 1
ATOM 1524 N N . GLN A 1 185 ? -2.019 18.383 6.085 1.00 91.38 185 GLN A N 1
ATOM 1525 C CA . GLN A 1 185 ? -2.818 19.600 6.299 1.00 91.38 185 GLN A CA 1
ATOM 1526 C C . GLN A 1 185 ? -2.593 20.285 7.660 1.00 91.38 185 GLN A C 1
ATOM 1528 O O . GLN A 1 185 ? -3.081 21.391 7.872 1.00 91.38 185 GLN A O 1
ATOM 1533 N N . TYR A 1 186 ? -1.916 19.620 8.600 1.00 93.00 186 TYR A N 1
ATOM 1534 C CA . TYR A 1 186 ? -1.610 20.152 9.930 1.00 93.00 186 TYR A CA 1
ATOM 1535 C C . TYR A 1 186 ? -0.177 20.672 10.062 1.00 93.00 186 TYR A C 1
ATOM 1537 O O . TYR A 1 186 ? 0.177 21.157 11.136 1.00 93.00 186 TYR A O 1
ATOM 1545 N N . VAL A 1 187 ? 0.631 20.574 9.004 1.00 93.94 187 VAL A N 1
ATOM 1546 C CA . VAL A 1 187 ? 1.991 21.118 8.981 1.00 93.94 187 VAL A CA 1
ATOM 1547 C C . VAL A 1 187 ? 1.913 22.639 8.922 1.00 93.94 187 VAL A C 1
ATOM 1549 O O . VAL A 1 187 ? 1.218 23.188 8.067 1.00 93.94 187 VAL A O 1
ATOM 1552 N N . LYS A 1 188 ? 2.594 23.314 9.851 1.00 90.06 188 LYS A N 1
ATOM 1553 C CA . LYS A 1 188 ? 2.501 24.775 10.003 1.00 90.06 188 LYS A CA 1
ATOM 1554 C C . LYS A 1 188 ? 3.636 25.539 9.336 1.00 90.06 188 LYS A C 1
ATOM 1556 O O . LYS A 1 188 ? 3.428 26.679 8.932 1.00 90.06 188 LYS A O 1
ATOM 1561 N N . ASP A 1 189 ? 4.805 24.922 9.231 1.00 91.38 189 ASP A N 1
ATOM 1562 C CA . ASP A 1 189 ? 6.030 25.574 8.784 1.00 91.38 189 ASP A CA 1
ATOM 1563 C C . ASP A 1 189 ? 7.000 24.577 8.108 1.00 91.38 189 ASP A C 1
ATOM 1565 O O . ASP A 1 189 ? 6.822 23.355 8.217 1.00 91.38 189 ASP A O 1
ATOM 1569 N N . PRO A 1 190 ? 8.007 25.081 7.367 1.00 92.38 190 PRO A N 1
ATOM 1570 C CA . PRO A 1 190 ? 8.984 24.238 6.678 1.00 92.38 190 PRO A CA 1
ATOM 1571 C C . PRO A 1 190 ? 9.855 23.380 7.605 1.00 92.38 190 PRO A C 1
ATOM 1573 O O . PRO A 1 190 ? 10.223 22.270 7.217 1.00 92.38 190 PRO A O 1
ATOM 1576 N N . ASP A 1 191 ? 10.153 23.834 8.826 1.00 93.31 191 ASP A N 1
ATOM 1577 C CA . ASP A 1 191 ? 10.962 23.064 9.780 1.00 93.31 191 ASP A CA 1
ATOM 1578 C C . ASP A 1 191 ? 10.219 21.797 10.212 1.00 93.31 191 ASP A C 1
ATOM 1580 O O . ASP A 1 191 ? 10.780 20.699 10.229 1.00 93.31 191 ASP A O 1
ATOM 1584 N N . GLN A 1 192 ? 8.916 21.910 10.456 1.00 93.38 192 GLN A N 1
ATOM 1585 C CA . GLN A 1 192 ? 8.071 20.761 10.735 1.00 93.38 192 GLN A CA 1
ATOM 1586 C C . GLN A 1 192 ? 7.970 19.814 9.528 1.00 93.38 192 GLN A C 1
ATOM 1588 O O . GLN A 1 192 ? 8.040 18.592 9.685 1.00 93.38 192 GLN A O 1
ATOM 1593 N N . ALA A 1 193 ? 7.859 20.353 8.308 1.00 94.69 193 ALA A N 1
ATOM 1594 C CA . ALA A 1 193 ? 7.882 19.545 7.087 1.00 94.69 193 ALA A CA 1
ATOM 1595 C C . ALA A 1 193 ? 9.197 18.758 6.947 1.00 94.69 193 ALA A C 1
ATOM 1597 O O . ALA A 1 193 ? 9.169 17.590 6.552 1.00 94.69 193 ALA A O 1
ATOM 1598 N N . LYS A 1 194 ? 10.332 19.365 7.315 1.00 96.06 194 LYS A N 1
ATOM 1599 C CA . LYS A 1 194 ? 11.646 18.715 7.316 1.00 96.06 194 LYS A CA 1
ATOM 1600 C C . LYS A 1 194 ? 11.671 17.531 8.278 1.00 96.06 194 LYS A C 1
ATOM 1602 O O . LYS A 1 194 ? 12.041 16.431 7.871 1.00 96.06 194 LYS A O 1
ATOM 1607 N N . VAL A 1 195 ? 11.221 17.717 9.520 1.00 95.31 195 VAL A N 1
ATOM 1608 C CA . VAL A 1 195 ? 11.193 16.627 10.510 1.00 95.31 195 VAL A CA 1
ATOM 1609 C C . VAL A 1 195 ? 10.306 15.476 10.026 1.00 95.31 195 VAL A C 1
ATOM 1611 O O . VAL A 1 195 ? 10.720 14.317 10.070 1.00 95.31 195 VAL A O 1
ATOM 1614 N N . LEU A 1 196 ? 9.123 15.772 9.474 1.00 95.75 196 LEU A N 1
ATOM 1615 C CA . LEU A 1 196 ? 8.244 14.746 8.899 1.00 95.75 196 LEU A CA 1
ATOM 1616 C C . LEU A 1 196 ? 8.886 13.996 7.725 1.00 95.75 196 LEU A C 1
ATOM 1618 O O . LEU A 1 196 ? 8.744 12.773 7.610 1.00 95.75 196 LEU A O 1
ATOM 1622 N N . ALA A 1 197 ? 9.598 14.708 6.853 1.00 94.50 197 ALA A N 1
ATOM 1623 C CA . ALA A 1 197 ? 10.346 14.110 5.756 1.00 94.50 197 ALA A CA 1
ATOM 1624 C C . ALA A 1 197 ? 11.433 13.152 6.275 1.00 94.50 197 ALA A C 1
ATOM 1626 O O . ALA A 1 197 ? 11.608 12.058 5.740 1.00 94.50 197 ALA A O 1
ATOM 1627 N N . GLU A 1 198 ? 12.118 13.503 7.362 1.00 94.00 198 GLU A N 1
ATOM 1628 C CA . GLU A 1 198 ? 13.172 12.680 7.961 1.00 94.00 198 GLU A CA 1
ATOM 1629 C C . GLU A 1 198 ? 12.638 11.419 8.658 1.00 94.00 198 GLU A C 1
ATOM 1631 O O . GLU A 1 198 ? 13.198 10.341 8.447 1.00 94.00 198 GLU A O 1
ATOM 1636 N N . ILE A 1 199 ? 11.526 11.493 9.395 1.00 93.12 199 ILE A N 1
ATOM 1637 C CA . ILE A 1 199 ? 10.981 10.344 10.155 1.00 93.12 199 ILE A CA 1
ATOM 1638 C C . ILE A 1 199 ? 10.088 9.404 9.330 1.00 93.12 199 ILE A C 1
ATOM 1640 O O . ILE A 1 199 ? 9.886 8.244 9.696 1.00 93.12 199 ILE A O 1
ATOM 1644 N N . SER A 1 200 ? 9.512 9.883 8.224 1.00 92.12 200 SER A N 1
ATOM 1645 C CA . SER A 1 200 ? 8.573 9.094 7.415 1.00 92.12 200 SER A CA 1
ATOM 1646 C C . SER A 1 200 ? 9.252 7.921 6.701 1.00 92.12 200 SER A C 1
ATOM 1648 O O . SER A 1 200 ? 10.435 7.957 6.361 1.00 92.12 200 SER A O 1
ATOM 1650 N N . VAL A 1 201 ? 8.510 6.839 6.457 1.00 89.12 201 VAL A N 1
ATOM 1651 C CA . VAL A 1 201 ? 9.038 5.705 5.680 1.00 89.12 201 VAL A CA 1
ATOM 1652 C C . VAL A 1 201 ? 9.244 6.111 4.211 1.00 89.12 201 VAL A C 1
ATOM 1654 O O . VAL A 1 201 ? 8.451 6.914 3.714 1.00 89.12 201 VAL A O 1
ATOM 1657 N N . PRO A 1 202 ? 10.259 5.569 3.502 1.00 88.94 202 PRO A N 1
ATOM 1658 C CA . PRO A 1 202 ? 10.586 5.984 2.133 1.00 88.94 202 PRO A CA 1
ATOM 1659 C C . PRO A 1 202 ? 9.384 6.005 1.183 1.00 88.94 202 PRO A C 1
ATOM 1661 O O . PRO A 1 202 ? 9.163 7.009 0.516 1.00 88.94 202 PRO A O 1
ATOM 1664 N N . ASP A 1 203 ? 8.558 4.959 1.182 1.00 85.62 203 ASP A N 1
ATOM 1665 C CA . ASP A 1 203 ? 7.395 4.870 0.291 1.00 85.62 203 ASP A CA 1
ATOM 1666 C C . ASP A 1 203 ? 6.361 5.975 0.525 1.00 85.62 203 ASP A C 1
ATOM 1668 O O . ASP A 1 203 ? 5.834 6.551 -0.427 1.00 85.62 203 ASP A O 1
ATOM 1672 N N . ASP A 1 204 ? 6.048 6.264 1.789 1.00 89.12 204 ASP A N 1
ATOM 1673 C CA . ASP A 1 204 ? 5.057 7.281 2.145 1.00 89.12 204 ASP A CA 1
ATOM 1674 C C . ASP A 1 204 ? 5.615 8.684 1.867 1.00 89.12 204 ASP A C 1
ATOM 1676 O O . ASP A 1 204 ? 4.918 9.521 1.302 1.00 89.12 204 ASP A O 1
ATOM 1680 N N . TYR A 1 205 ? 6.904 8.912 2.149 1.00 93.19 205 TYR A N 1
ATOM 1681 C CA . TYR A 1 205 ? 7.616 10.137 1.772 1.00 93.19 205 TYR A CA 1
ATOM 1682 C C . TYR A 1 205 ? 7.569 10.389 0.257 1.00 93.19 205 TYR A C 1
ATOM 1684 O O . TYR A 1 205 ? 7.153 11.459 -0.192 1.00 93.19 205 TYR A O 1
ATOM 1692 N N . LEU A 1 206 ? 7.958 9.390 -0.542 1.00 90.62 206 LEU A N 1
ATOM 1693 C CA . LEU A 1 206 ? 8.102 9.518 -1.993 1.00 90.62 206 LEU A CA 1
ATOM 1694 C C . LEU A 1 206 ? 6.767 9.792 -2.689 1.00 90.62 206 LEU A C 1
ATOM 1696 O O . LEU A 1 206 ? 6.738 10.602 -3.615 1.00 90.62 206 LEU A O 1
ATOM 1700 N N . ARG A 1 207 ? 5.656 9.224 -2.196 1.00 89.56 207 ARG A N 1
ATOM 1701 C CA . ARG A 1 207 ? 4.292 9.537 -2.675 1.00 89.56 207 ARG A CA 1
ATOM 1702 C C . ARG A 1 207 ? 3.925 11.016 -2.547 1.00 89.56 207 ARG A C 1
ATOM 1704 O O . ARG A 1 207 ? 3.042 11.490 -3.260 1.00 89.56 207 ARG A O 1
ATOM 1711 N N . HIS A 1 208 ? 4.591 11.736 -1.648 1.00 93.94 208 HIS A N 1
ATOM 1712 C CA . HIS A 1 208 ? 4.390 13.158 -1.383 1.00 93.94 208 HIS A CA 1
ATOM 1713 C C . HIS A 1 208 ? 5.600 14.013 -1.790 1.00 93.94 208 HIS A C 1
ATOM 1715 O O . HIS A 1 208 ? 5.699 15.173 -1.396 1.00 93.94 208 HIS A O 1
ATOM 1721 N N . SER A 1 209 ? 6.488 13.469 -2.627 1.00 92.81 209 SER A N 1
ATOM 1722 C CA . SER A 1 209 ? 7.724 14.104 -3.109 1.00 92.81 209 SER A CA 1
ATOM 1723 C C . SER A 1 209 ? 7.525 15.526 -3.636 1.00 92.81 209 SER A C 1
ATOM 1725 O O . SER A 1 209 ? 8.228 16.437 -3.212 1.00 92.81 209 SER A O 1
ATOM 1727 N N . ARG A 1 210 ? 6.521 15.750 -4.494 1.00 93.44 210 ARG A N 1
ATOM 1728 C CA . ARG A 1 210 ? 6.209 17.093 -5.015 1.00 93.44 210 ARG A CA 1
ATOM 1729 C C . ARG A 1 210 ? 5.888 18.087 -3.898 1.00 93.44 210 ARG A C 1
ATOM 1731 O O . ARG A 1 210 ? 6.372 19.210 -3.932 1.00 93.44 210 ARG A O 1
ATOM 1738 N N . TRP A 1 211 ? 5.079 17.674 -2.923 1.00 94.88 211 TRP A N 1
ATOM 1739 C CA . TRP A 1 211 ? 4.681 18.527 -1.802 1.00 94.88 211 TRP A CA 1
ATOM 1740 C C . TRP A 1 211 ? 5.893 18.902 -0.942 1.00 94.88 211 TRP A C 1
ATOM 1742 O O . TRP A 1 211 ? 6.089 20.078 -0.647 1.00 94.88 211 TRP A O 1
ATOM 1752 N N . PHE A 1 212 ? 6.753 17.927 -0.625 1.00 95.56 212 PHE A N 1
ATOM 1753 C CA . PHE A 1 212 ? 7.990 18.186 0.113 1.00 95.56 212 PHE A CA 1
ATOM 1754 C C . PHE A 1 212 ? 8.937 19.102 -0.657 1.00 95.56 212 PHE A C 1
ATOM 1756 O O . PHE A 1 212 ? 9.437 20.056 -0.073 1.00 95.56 212 PHE A O 1
ATOM 1763 N N . ARG A 1 213 ? 9.128 18.876 -1.962 1.00 94.56 213 ARG A N 1
ATOM 1764 C CA . ARG A 1 213 ? 9.945 19.751 -2.813 1.00 94.56 213 ARG A CA 1
ATOM 1765 C C . ARG A 1 213 ? 9.449 21.197 -2.780 1.00 94.56 213 ARG A C 1
ATOM 1767 O O . ARG A 1 213 ? 10.240 22.113 -2.604 1.00 94.56 213 ARG A O 1
ATOM 1774 N N . THR A 1 214 ? 8.136 21.407 -2.899 1.00 93.38 214 THR A N 1
ATOM 1775 C CA . THR A 1 214 ? 7.541 22.753 -2.879 1.00 93.38 214 THR A CA 1
ATOM 1776 C C . THR A 1 214 ? 7.781 23.493 -1.561 1.00 93.38 214 THR A C 1
ATOM 1778 O O . THR A 1 214 ? 7.974 24.703 -1.587 1.00 93.38 214 THR A O 1
ATOM 1781 N N . ILE A 1 215 ? 7.765 22.799 -0.421 1.00 94.06 215 ILE A N 1
ATOM 1782 C CA . ILE A 1 215 ? 7.890 23.439 0.900 1.00 94.06 215 ILE A CA 1
ATOM 1783 C C . ILE A 1 215 ? 9.344 23.574 1.348 1.00 94.06 215 ILE A C 1
ATOM 1785 O O . ILE A 1 215 ? 9.703 24.579 1.954 1.00 94.06 215 ILE A O 1
ATOM 1789 N N . LEU A 1 216 ? 10.169 22.562 1.079 1.00 94.56 216 LEU A N 1
ATOM 1790 C CA . LEU A 1 216 ? 11.552 22.493 1.555 1.00 94.56 216 LEU A CA 1
ATOM 1791 C C . LEU A 1 216 ? 12.546 23.177 0.608 1.00 94.56 216 LEU A C 1
ATOM 1793 O O . LEU A 1 216 ? 13.671 23.453 1.016 1.00 94.56 216 LEU A O 1
ATOM 1797 N N . GLY A 1 217 ? 12.145 23.435 -0.639 1.00 93.69 217 GLY A N 1
ATOM 1798 C CA . GLY A 1 217 ? 13.062 23.832 -1.704 1.00 93.69 217 GLY A CA 1
ATOM 1799 C C . GLY A 1 217 ? 13.898 22.656 -2.214 1.00 93.69 217 GLY A C 1
ATOM 1800 O O . GLY A 1 217 ? 13.913 21.573 -1.623 1.00 93.69 217 GLY A O 1
ATOM 1801 N N . ASP A 1 218 ? 14.582 22.869 -3.338 1.00 93.56 218 ASP A N 1
ATOM 1802 C CA . ASP A 1 218 ? 15.272 21.799 -4.066 1.00 93.56 218 ASP A CA 1
ATOM 1803 C C . ASP A 1 218 ? 16.440 21.207 -3.259 1.00 93.56 218 ASP A C 1
ATOM 1805 O O . ASP A 1 218 ? 16.503 19.988 -3.113 1.00 93.56 218 ASP A O 1
ATOM 1809 N N . ASP A 1 219 ? 17.288 22.036 -2.644 1.00 93.38 219 ASP A N 1
ATOM 1810 C CA . ASP A 1 219 ? 18.493 21.573 -1.935 1.00 93.38 219 ASP A CA 1
ATOM 1811 C C . ASP A 1 219 ? 18.171 20.603 -0.784 1.00 93.38 219 ASP A C 1
ATOM 1813 O O . ASP A 1 219 ? 18.709 19.494 -0.698 1.00 93.38 219 ASP A O 1
ATOM 1817 N N . LEU A 1 220 ? 17.249 20.996 0.100 1.00 94.19 220 LEU A N 1
ATOM 1818 C CA . LEU A 1 220 ? 16.890 20.199 1.273 1.00 94.19 220 LEU A CA 1
ATOM 1819 C C . LEU A 1 220 ? 16.048 18.973 0.888 1.00 94.19 220 LEU A C 1
ATOM 1821 O O . LEU A 1 220 ? 16.195 17.896 1.477 1.00 94.19 220 LEU A O 1
ATOM 1825 N N . PHE A 1 221 ? 15.180 19.112 -0.119 1.00 96.00 221 PHE A N 1
ATOM 1826 C CA . PHE A 1 221 ? 14.437 17.989 -0.683 1.00 96.00 221 PHE A CA 1
ATOM 1827 C C . PHE A 1 221 ? 15.375 16.927 -1.264 1.00 96.00 221 PHE A C 1
ATOM 1829 O O . PHE A 1 221 ? 15.196 15.739 -0.982 1.00 96.00 221 PHE A O 1
ATOM 1836 N N . GLU A 1 222 ? 16.380 17.336 -2.039 1.00 94.56 222 GLU A N 1
ATOM 1837 C CA . GLU A 1 222 ? 17.376 16.434 -2.608 1.00 94.56 222 GLU A CA 1
ATOM 1838 C C . GLU A 1 222 ? 18.166 15.719 -1.515 1.00 94.56 222 GLU A C 1
ATOM 1840 O O . GLU A 1 222 ? 18.271 14.491 -1.547 1.00 94.56 222 GLU A O 1
ATOM 1845 N N . GLU A 1 223 ? 18.661 16.451 -0.511 1.00 95.06 223 GLU A N 1
ATOM 1846 C CA . GLU A 1 223 ? 19.420 15.878 0.604 1.00 95.06 223 GLU A CA 1
ATOM 1847 C C . GLU A 1 223 ? 18.645 14.742 1.292 1.00 95.06 223 GLU A C 1
ATOM 1849 O O . GLU A 1 223 ? 19.166 13.634 1.490 1.00 95.06 223 GLU A O 1
ATOM 1854 N N . ILE A 1 224 ? 17.378 14.992 1.632 1.00 94.31 224 ILE A N 1
ATOM 1855 C CA . ILE A 1 224 ? 16.525 14.006 2.298 1.00 94.31 224 ILE A CA 1
ATOM 1856 C C . ILE A 1 224 ? 16.186 12.863 1.343 1.00 94.31 224 ILE A C 1
ATOM 1858 O O . ILE A 1 224 ? 16.289 11.696 1.728 1.00 94.31 224 ILE A O 1
ATOM 1862 N N . THR A 1 225 ? 15.845 13.165 0.089 1.00 94.00 225 THR A N 1
ATOM 1863 C CA . THR A 1 225 ? 15.530 12.145 -0.916 1.00 94.00 225 THR A CA 1
ATOM 1864 C C . THR A 1 225 ? 16.711 11.201 -1.116 1.00 94.00 225 THR A C 1
ATOM 1866 O O . THR A 1 225 ? 16.526 9.987 -1.066 1.00 94.00 225 THR A O 1
ATOM 1869 N N . PHE A 1 226 ? 17.943 11.705 -1.228 1.00 91.94 226 PHE A N 1
ATOM 1870 C CA . PHE A 1 226 ? 19.134 10.859 -1.316 1.00 91.94 226 PHE A CA 1
ATOM 1871 C C . PHE A 1 226 ? 19.295 9.951 -0.099 1.00 91.94 226 PHE A C 1
ATOM 1873 O O . PHE A 1 226 ? 19.602 8.767 -0.261 1.00 91.94 226 PHE A O 1
ATOM 1880 N N . LYS A 1 227 ? 19.063 10.461 1.119 1.00 91.50 227 LYS A N 1
ATOM 1881 C CA . LYS A 1 227 ? 19.077 9.632 2.334 1.00 91.50 227 LYS A CA 1
ATOM 1882 C C . LYS A 1 227 ? 18.018 8.529 2.260 1.00 91.50 227 LYS A C 1
ATOM 1884 O O . LYS A 1 227 ? 18.342 7.385 2.561 1.00 91.50 227 LYS A O 1
ATOM 1889 N N . LYS A 1 228 ? 16.793 8.833 1.814 1.00 90.25 228 LYS A N 1
ATOM 1890 C CA . LYS A 1 228 ? 15.705 7.845 1.660 1.00 90.25 228 LYS A CA 1
ATOM 1891 C C . LYS A 1 228 ? 16.029 6.785 0.613 1.00 90.25 228 LYS A C 1
ATOM 1893 O O . LYS A 1 228 ? 15.854 5.599 0.879 1.00 90.25 228 LYS A O 1
ATOM 1898 N N . LEU A 1 229 ? 16.568 7.198 -0.531 1.00 86.88 229 LEU A N 1
ATOM 1899 C CA . LEU A 1 229 ? 16.958 6.307 -1.623 1.00 86.88 229 LEU A CA 1
ATOM 1900 C C . LEU A 1 229 ? 18.049 5.309 -1.208 1.00 86.88 229 LEU A C 1
ATOM 1902 O O . LEU A 1 229 ? 18.058 4.190 -1.705 1.00 86.88 229 LEU A O 1
ATOM 1906 N N . ARG A 1 230 ? 18.943 5.655 -0.271 1.00 82.88 230 ARG A N 1
ATOM 1907 C CA . ARG A 1 230 ? 19.954 4.708 0.248 1.00 82.88 230 ARG A CA 1
ATOM 1908 C C . ARG A 1 230 ? 19.354 3.507 0.983 1.00 82.88 230 ARG A C 1
ATOM 1910 O O . ARG A 1 230 ? 20.033 2.492 1.099 1.00 82.88 230 ARG A O 1
ATOM 1917 N N . TYR A 1 231 ? 18.124 3.617 1.486 1.00 79.88 231 TYR A N 1
ATOM 1918 C CA . TYR A 1 231 ? 17.435 2.515 2.162 1.00 79.88 231 TYR A CA 1
ATOM 1919 C C . TYR A 1 231 ? 16.698 1.581 1.200 1.00 79.88 231 TYR A C 1
ATOM 1921 O O . TYR A 1 231 ? 16.321 0.484 1.613 1.00 79.88 231 TYR A O 1
ATOM 1929 N N . LEU A 1 232 ? 16.507 1.990 -0.059 1.00 73.50 232 LEU A N 1
ATOM 1930 C CA . LEU A 1 232 ? 15.953 1.120 -1.091 1.00 73.50 232 LEU A CA 1
ATOM 1931 C C . LEU A 1 232 ? 17.002 0.066 -1.443 1.00 73.50 232 LEU A C 1
ATOM 1933 O O . LEU A 1 232 ? 18.128 0.388 -1.833 1.00 73.50 232 LEU A O 1
ATOM 1937 N N . LYS A 1 233 ? 16.641 -1.199 -1.230 1.00 64.44 233 LYS A N 1
ATOM 1938 C CA . LYS A 1 233 ? 17.528 -2.343 -1.475 1.00 64.44 233 LYS A CA 1
ATOM 1939 C C . LYS A 1 233 ? 17.323 -2.930 -2.862 1.00 64.44 233 LYS A C 1
ATOM 1941 O O . LYS A 1 233 ? 18.248 -3.554 -3.372 1.00 64.44 233 LYS A O 1
ATOM 1946 N N . ASP A 1 234 ? 16.137 -2.751 -3.444 1.00 65.88 234 ASP A N 1
ATOM 1947 C CA . ASP A 1 234 ? 15.789 -3.314 -4.741 1.00 65.88 234 ASP A CA 1
ATOM 1948 C C . ASP A 1 234 ? 15.954 -2.256 -5.844 1.00 65.88 234 ASP A C 1
ATOM 1950 O O . ASP A 1 234 ? 15.273 -1.229 -5.847 1.00 65.88 234 ASP A O 1
ATOM 1954 N N . PRO A 1 235 ? 16.827 -2.482 -6.831 1.00 63.44 235 PRO A N 1
ATOM 1955 C CA . PRO A 1 235 ? 17.010 -1.536 -7.920 1.00 63.44 235 PRO A CA 1
ATOM 1956 C C . PRO A 1 235 ? 15.801 -1.337 -8.840 1.00 63.44 235 PRO A C 1
ATOM 1958 O O . PRO A 1 235 ? 15.713 -0.330 -9.548 1.00 63.44 235 PRO A O 1
ATOM 1961 N N . ILE A 1 236 ? 14.830 -2.247 -8.799 1.00 64.88 236 ILE A N 1
ATOM 1962 C CA . ILE A 1 236 ? 13.524 -2.073 -9.440 1.00 64.88 236 ILE A CA 1
ATOM 1963 C C . ILE A 1 236 ? 12.747 -0.933 -8.766 1.00 64.88 236 ILE A C 1
ATOM 1965 O O . ILE A 1 236 ? 12.040 -0.185 -9.449 1.00 64.88 236 ILE A O 1
ATOM 1969 N N . GLU A 1 237 ? 12.913 -0.747 -7.452 1.00 68.50 237 GLU A N 1
ATOM 1970 C CA . GLU A 1 237 ? 12.333 0.382 -6.723 1.00 68.50 237 GLU A CA 1
ATOM 1971 C C . GLU A 1 237 ? 12.903 1.699 -7.261 1.00 68.50 237 GLU A C 1
ATOM 1973 O O . GLU A 1 237 ? 12.124 2.609 -7.526 1.00 68.50 237 GLU A O 1
ATOM 1978 N N . PHE A 1 238 ? 14.210 1.796 -7.559 1.00 74.25 238 PHE A N 1
ATOM 1979 C CA . PHE A 1 238 ? 14.792 3.024 -8.135 1.00 74.25 238 PHE A CA 1
ATOM 1980 C C . PHE A 1 238 ? 14.128 3.445 -9.446 1.00 74.25 238 PHE A C 1
ATOM 1982 O O . PHE A 1 238 ? 13.919 4.635 -9.671 1.00 74.25 238 PHE A O 1
ATOM 1989 N N . ILE A 1 239 ? 13.755 2.488 -10.295 1.00 69.25 239 ILE A N 1
ATOM 1990 C CA . ILE A 1 239 ? 13.020 2.768 -11.533 1.00 69.25 239 ILE A CA 1
ATOM 1991 C C . ILE A 1 239 ? 11.619 3.281 -11.239 1.00 69.25 239 ILE A C 1
ATOM 1993 O O . ILE A 1 239 ? 11.201 4.279 -11.821 1.00 69.25 239 ILE A O 1
ATOM 1997 N N . SER A 1 240 ? 10.897 2.608 -10.342 1.00 70.62 240 SER A N 1
ATOM 1998 C CA . SER A 1 240 ? 9.555 3.039 -9.954 1.00 70.62 240 SER A CA 1
ATOM 1999 C C . SER A 1 240 ? 9.584 4.445 -9.355 1.00 70.62 240 SER A C 1
ATOM 2001 O O . SER A 1 240 ? 8.687 5.245 -9.612 1.00 70.62 240 SER A O 1
ATOM 2003 N N . VAL A 1 241 ? 10.621 4.760 -8.576 1.00 82.00 241 VAL A N 1
ATOM 2004 C CA . VAL A 1 241 ? 10.817 6.089 -8.002 1.00 82.00 241 VAL A CA 1
ATOM 2005 C C . VAL A 1 241 ? 11.143 7.113 -9.080 1.00 82.00 241 VAL A C 1
ATOM 2007 O O . VAL A 1 241 ? 10.517 8.167 -9.089 1.00 82.00 241 VAL A O 1
ATOM 2010 N N . LEU A 1 242 ? 12.046 6.808 -10.014 1.00 82.56 242 LEU A N 1
ATOM 2011 C CA . LEU A 1 242 ? 12.366 7.694 -11.136 1.00 82.56 242 LEU A CA 1
ATOM 2012 C C . LEU A 1 242 ? 11.112 8.040 -11.952 1.00 82.56 242 LEU A C 1
ATOM 2014 O O . LEU A 1 242 ? 10.807 9.216 -12.137 1.00 82.56 242 LEU A O 1
ATOM 2018 N N . GLU A 1 243 ? 10.340 7.026 -12.357 1.00 76.38 243 GLU A N 1
ATOM 2019 C CA . GLU A 1 243 ? 9.085 7.214 -13.096 1.00 76.38 243 GLU A CA 1
ATOM 2020 C C . GLU A 1 243 ? 8.061 8.022 -12.280 1.00 76.38 243 GLU A C 1
ATOM 2022 O O . GLU A 1 243 ? 7.341 8.856 -12.831 1.00 76.38 243 GLU A O 1
ATOM 2027 N N . HIS A 1 244 ? 7.981 7.793 -10.966 1.00 81.38 244 HIS A N 1
ATOM 2028 C CA . HIS A 1 244 ? 7.085 8.540 -10.088 1.00 81.38 244 HIS A CA 1
ATOM 2029 C C . HIS A 1 244 ? 7.489 10.014 -9.967 1.00 81.38 244 HIS A C 1
ATOM 2031 O O . HIS A 1 244 ? 6.642 10.881 -10.162 1.00 81.38 244 HIS A O 1
ATOM 2037 N N . LEU A 1 245 ? 8.762 10.301 -9.678 1.00 87.25 245 LEU A N 1
ATOM 2038 C CA . LEU A 1 245 ? 9.287 11.662 -9.535 1.00 87.25 245 LEU A CA 1
ATOM 2039 C C . LEU A 1 245 ? 9.156 12.453 -10.836 1.00 87.25 245 LEU A C 1
ATOM 2041 O O . LEU A 1 245 ? 8.828 13.639 -10.807 1.00 87.25 245 LEU A O 1
ATOM 2045 N N . GLU A 1 246 ? 9.380 11.801 -11.977 1.00 84.25 246 GLU A N 1
ATOM 2046 C CA . GLU A 1 246 ? 9.188 12.416 -13.285 1.00 84.25 246 GLU A CA 1
ATOM 2047 C C . GLU A 1 246 ? 7.714 12.778 -13.513 1.00 84.25 246 GLU A C 1
ATOM 2049 O O . GLU A 1 246 ? 7.396 13.927 -13.815 1.00 84.25 246 GLU A O 1
ATOM 2054 N N . LYS A 1 247 ? 6.794 11.830 -13.283 1.00 81.06 247 LYS A N 1
ATOM 2055 C CA . LYS A 1 247 ? 5.346 12.051 -13.443 1.00 81.06 247 LYS A CA 1
ATOM 2056 C C . LYS A 1 247 ? 4.798 13.128 -12.512 1.00 81.06 247 LYS A C 1
ATOM 2058 O O . LYS A 1 247 ? 3.875 13.846 -12.887 1.00 81.06 247 LYS A O 1
ATOM 2063 N N . THR A 1 248 ? 5.320 13.228 -11.291 1.00 85.12 248 THR A N 1
ATOM 2064 C CA . THR A 1 248 ? 4.874 14.233 -10.318 1.00 85.12 248 THR A CA 1
ATOM 2065 C C . THR A 1 248 ? 5.544 15.592 -10.509 1.00 85.12 248 THR A C 1
ATOM 2067 O O . THR A 1 248 ? 5.109 16.559 -9.882 1.00 85.12 248 THR A O 1
ATOM 2070 N N . GLY A 1 249 ? 6.568 15.695 -11.364 1.00 85.12 249 GLY A N 1
ATOM 2071 C CA . GLY A 1 249 ? 7.378 16.904 -11.529 1.00 85.12 249 GLY A CA 1
ATOM 2072 C C . GLY A 1 249 ? 8.311 17.182 -10.343 1.00 85.12 249 GLY A C 1
ATOM 2073 O O . GLY A 1 249 ? 8.801 18.297 -10.181 1.00 85.12 249 GLY A O 1
ATOM 2074 N N . ALA A 1 250 ? 8.545 16.189 -9.483 1.00 91.06 250 ALA A N 1
ATOM 2075 C CA . ALA A 1 250 ? 9.462 16.284 -8.349 1.00 91.06 250 ALA A CA 1
ATOM 2076 C C . ALA A 1 250 ? 10.909 15.909 -8.716 1.00 91.06 250 ALA A C 1
ATOM 2078 O O . ALA A 1 250 ? 11.802 16.058 -7.889 1.00 91.06 250 ALA A O 1
ATOM 2079 N N . LEU A 1 251 ? 11.148 15.421 -9.937 1.00 89.62 251 LEU A N 1
ATOM 2080 C CA . LEU A 1 251 ? 12.479 15.052 -10.406 1.00 89.62 251 LEU A CA 1
ATOM 2081 C C . LEU A 1 251 ? 13.355 16.291 -10.637 1.00 89.62 251 LEU A C 1
ATOM 2083 O O . LEU A 1 251 ? 12.987 17.194 -11.391 1.00 89.62 251 LEU A O 1
ATOM 2087 N N . THR A 1 252 ? 14.526 16.298 -10.009 1.00 89.50 252 THR A N 1
ATOM 2088 C CA . THR A 1 252 ? 15.601 17.265 -10.246 1.00 89.50 252 THR A CA 1
ATOM 2089 C C . THR A 1 252 ? 16.725 16.628 -11.067 1.00 89.50 252 THR A C 1
ATOM 2091 O O . THR A 1 252 ? 16.802 15.401 -11.193 1.00 89.50 252 THR A O 1
ATOM 2094 N N . GLU A 1 253 ? 17.619 17.444 -11.628 1.00 87.62 253 GLU A N 1
ATOM 2095 C CA . GLU A 1 253 ? 18.735 16.958 -12.451 1.00 87.62 253 GLU A CA 1
ATOM 2096 C C . GLU A 1 253 ? 19.727 16.101 -11.643 1.00 87.62 253 GLU A C 1
ATOM 2098 O O . GLU A 1 253 ? 20.146 15.031 -12.095 1.00 87.62 253 GLU A O 1
ATOM 2103 N N . ASN A 1 254 ? 20.032 16.497 -10.403 1.00 89.75 254 ASN A N 1
ATOM 2104 C CA . ASN A 1 254 ? 20.906 15.726 -9.518 1.00 89.75 254 ASN A CA 1
ATOM 2105 C C . ASN A 1 254 ? 20.304 14.355 -9.178 1.00 89.75 254 ASN A C 1
ATOM 2107 O O . ASN A 1 254 ? 21.006 13.337 -9.216 1.00 89.75 254 ASN A O 1
ATOM 2111 N N . LEU A 1 255 ? 18.997 14.303 -8.888 1.00 89.12 255 LEU A N 1
ATOM 2112 C CA . LEU A 1 255 ? 18.291 13.047 -8.625 1.00 89.12 255 LEU A CA 1
ATOM 2113 C C . LEU A 1 255 ? 18.259 12.147 -9.862 1.00 89.12 255 LEU A C 1
ATOM 2115 O O . LEU A 1 255 ? 18.507 10.946 -9.740 1.00 89.12 255 LEU A O 1
ATOM 2119 N N . LEU A 1 256 ? 18.015 12.715 -11.047 1.00 86.56 256 LEU A N 1
ATOM 2120 C CA . LEU A 1 256 ? 18.061 11.989 -12.316 1.00 86.56 256 LEU A CA 1
ATOM 2121 C C . LEU A 1 256 ? 19.433 11.338 -12.528 1.00 86.56 256 LEU A C 1
ATOM 2123 O O . LEU A 1 256 ? 19.513 10.139 -12.800 1.00 86.56 256 LEU A O 1
ATOM 2127 N N . ASN A 1 257 ? 20.513 12.101 -12.352 1.00 87.12 257 ASN A N 1
ATOM 2128 C CA . ASN A 1 257 ? 21.879 11.605 -12.521 1.00 87.12 257 ASN A CA 1
ATOM 2129 C C . ASN A 1 257 ? 22.207 10.476 -11.532 1.00 87.12 257 ASN A C 1
ATOM 2131 O O . ASN A 1 257 ? 22.756 9.440 -11.922 1.00 87.12 257 ASN A O 1
ATOM 2135 N N . PHE A 1 258 ? 21.823 10.627 -10.263 1.00 86.44 258 PHE A N 1
ATOM 2136 C CA . PHE A 1 258 ? 22.023 9.600 -9.240 1.00 86.44 258 PHE A CA 1
ATOM 2137 C C . PHE A 1 258 ? 21.237 8.314 -9.526 1.00 86.44 258 PHE A C 1
ATOM 2139 O O . PHE A 1 258 ? 21.811 7.221 -9.480 1.00 86.44 258 PHE A O 1
ATOM 2146 N N . LEU A 1 259 ? 19.942 8.434 -9.839 1.00 84.56 259 LEU A N 1
ATOM 2147 C CA . LEU A 1 259 ? 19.074 7.293 -10.132 1.00 84.56 259 LEU A CA 1
ATOM 2148 C C . LEU A 1 259 ? 19.555 6.560 -11.386 1.00 84.56 259 LEU A C 1
ATOM 2150 O O . LEU A 1 259 ? 19.707 5.342 -11.349 1.00 84.56 259 LEU A O 1
ATOM 2154 N N . ASN A 1 260 ? 19.909 7.283 -12.452 1.00 81.19 260 ASN A N 1
ATOM 2155 C CA . ASN A 1 260 ? 20.481 6.687 -13.660 1.00 81.19 260 ASN A CA 1
ATOM 2156 C C . ASN A 1 260 ? 21.783 5.936 -13.372 1.00 81.19 260 ASN A C 1
ATOM 2158 O O . ASN A 1 260 ? 21.961 4.817 -13.851 1.00 81.19 260 ASN A O 1
ATOM 2162 N N . LYS A 1 261 ? 22.688 6.508 -12.565 1.00 83.62 261 LYS A N 1
ATOM 2163 C CA . LYS A 1 261 ? 23.935 5.834 -12.175 1.00 83.62 261 LYS A CA 1
ATOM 2164 C C . LYS A 1 261 ? 23.654 4.525 -11.433 1.00 83.62 261 LYS A C 1
ATOM 2166 O O . LYS A 1 261 ? 24.262 3.508 -11.753 1.00 83.62 261 LYS A O 1
ATOM 2171 N N . LYS A 1 262 ? 22.725 4.533 -10.472 1.00 80.31 262 LYS A N 1
ATOM 2172 C CA . LYS A 1 262 ? 22.339 3.334 -9.709 1.00 80.31 262 LYS A CA 1
ATOM 2173 C C . LYS A 1 262 ? 21.667 2.274 -10.580 1.00 80.31 262 LYS A C 1
ATOM 2175 O O . LYS A 1 262 ? 22.015 1.103 -10.468 1.00 80.31 262 LYS A O 1
ATOM 2180 N N . ILE A 1 263 ? 20.767 2.685 -11.470 1.00 77.06 263 ILE A N 1
ATOM 2181 C CA . ILE A 1 263 ? 20.100 1.787 -12.420 1.00 77.06 263 ILE A CA 1
ATOM 2182 C C . ILE A 1 263 ? 21.119 1.156 -13.373 1.00 77.06 263 ILE A C 1
ATOM 2184 O O . ILE A 1 263 ? 21.042 -0.040 -13.623 1.00 77.06 263 ILE A O 1
ATOM 2188 N N . ASN A 1 264 ? 22.096 1.921 -13.871 1.00 75.69 264 ASN A N 1
ATOM 2189 C CA . ASN A 1 264 ? 23.137 1.391 -14.754 1.00 75.69 264 ASN A CA 1
ATOM 2190 C C . ASN A 1 264 ? 24.010 0.337 -14.060 1.00 75.69 264 ASN A C 1
ATOM 2192 O O . ASN A 1 264 ? 24.203 -0.727 -14.633 1.00 75.69 264 ASN A O 1
ATOM 2196 N N . ILE A 1 265 ? 24.468 0.589 -12.826 1.00 78.56 265 ILE A N 1
ATOM 2197 C CA . ILE A 1 265 ? 25.245 -0.396 -12.047 1.00 78.56 265 ILE A CA 1
ATOM 2198 C C . ILE A 1 265 ? 24.447 -1.695 -11.880 1.00 78.56 265 ILE A C 1
ATOM 2200 O O . ILE A 1 265 ? 24.959 -2.783 -12.118 1.00 78.56 265 ILE A O 1
ATOM 2204 N N . PHE A 1 266 ? 23.165 -1.586 -11.531 1.00 74.62 266 PHE A N 1
ATOM 2205 C CA . PHE A 1 266 ? 22.309 -2.761 -11.415 1.00 74.62 266 PHE A CA 1
ATOM 2206 C C . PHE A 1 266 ? 22.116 -3.495 -12.744 1.00 74.62 266 PHE A C 1
ATOM 2208 O O . PHE A 1 266 ? 22.126 -4.720 -12.779 1.00 74.62 266 PHE A O 1
ATOM 2215 N N . LEU A 1 267 ? 21.932 -2.763 -13.844 1.00 71.44 267 LEU A N 1
ATOM 2216 C CA . LEU A 1 267 ? 21.817 -3.363 -15.170 1.00 71.44 267 LEU A CA 1
ATOM 2217 C C . LEU A 1 267 ? 23.084 -4.145 -15.547 1.00 71.44 267 LEU A C 1
ATOM 2219 O O . LEU A 1 267 ? 22.963 -5.216 -16.136 1.00 71.44 267 LEU A O 1
ATOM 2223 N N . GLU A 1 268 ? 24.272 -3.647 -15.192 1.00 72.69 268 GLU A N 1
ATOM 2224 C CA . GLU A 1 268 ? 25.549 -4.355 -15.376 1.00 72.69 268 GLU A CA 1
ATOM 2225 C C . GLU A 1 268 ? 25.582 -5.660 -14.566 1.00 72.69 268 GLU A C 1
ATOM 2227 O O . GLU A 1 268 ? 25.864 -6.729 -15.117 1.00 72.69 268 GLU A O 1
ATOM 2232 N N . GLU A 1 269 ? 25.222 -5.596 -13.281 1.00 73.38 269 GLU A N 1
ATOM 2233 C CA . GLU A 1 269 ? 25.156 -6.765 -12.398 1.00 73.38 269 GLU A CA 1
ATOM 2234 C C . GLU A 1 269 ? 24.148 -7.808 -12.904 1.00 73.38 269 GLU A C 1
ATOM 2236 O O . GLU A 1 269 ? 24.484 -8.985 -13.042 1.00 73.38 269 GLU A O 1
ATOM 2241 N N . GLU A 1 270 ? 22.928 -7.400 -13.247 1.00 67.19 270 GLU A N 1
ATOM 2242 C CA . GLU A 1 270 ? 21.897 -8.318 -13.731 1.00 67.19 270 GLU A CA 1
ATOM 2243 C C . GLU A 1 270 ? 22.246 -8.909 -15.094 1.00 67.19 270 GLU A C 1
ATOM 2245 O O . GLU A 1 270 ? 22.045 -10.104 -15.300 1.00 67.19 270 GLU A O 1
ATOM 2250 N N . MET A 1 271 ? 22.836 -8.148 -16.020 1.00 66.25 271 MET A N 1
ATOM 2251 C CA . MET A 1 271 ? 23.293 -8.743 -17.278 1.00 66.25 271 MET A CA 1
ATOM 2252 C C . MET A 1 271 ? 24.359 -9.818 -17.056 1.00 66.25 271 MET A C 1
ATOM 2254 O O . MET A 1 271 ? 24.314 -10.864 -17.713 1.00 66.25 271 MET A O 1
ATOM 2258 N N . SER A 1 272 ? 25.276 -9.600 -16.109 1.00 67.56 272 SER A N 1
ATOM 2259 C CA . SER A 1 272 ? 26.292 -10.597 -15.760 1.00 67.56 272 SER A CA 1
ATOM 2260 C C . SER A 1 272 ? 25.671 -11.895 -15.224 1.00 67.56 272 SER A C 1
ATOM 2262 O O . SER A 1 272 ? 26.147 -12.984 -15.544 1.00 67.56 272 SER A O 1
ATOM 2264 N N . ARG A 1 273 ? 24.558 -11.791 -14.482 1.00 66.88 273 ARG A N 1
ATOM 2265 C CA . ARG A 1 273 ? 23.829 -12.928 -13.897 1.00 66.88 273 ARG A CA 1
ATOM 2266 C C . ARG A 1 273 ? 22.939 -13.657 -14.894 1.00 66.88 273 ARG A C 1
ATOM 2268 O O . ARG A 1 273 ? 22.921 -14.883 -14.921 1.00 66.88 273 ARG A O 1
ATOM 2275 N N . ILE A 1 274 ? 22.177 -12.910 -15.689 1.00 65.75 274 ILE A N 1
ATOM 2276 C CA . ILE A 1 274 ? 21.122 -13.441 -16.562 1.00 65.75 274 ILE A CA 1
ATOM 2277 C C . ILE A 1 274 ? 21.718 -14.030 -17.857 1.00 65.75 274 ILE A C 1
ATOM 2279 O O . ILE A 1 274 ? 21.072 -14.812 -18.552 1.00 65.75 274 ILE A O 1
ATOM 2283 N N . ASN A 1 275 ? 22.982 -13.717 -18.170 1.00 68.62 275 ASN A N 1
ATOM 2284 C CA . ASN A 1 275 ? 23.700 -14.230 -19.339 1.00 68.62 275 ASN A CA 1
ATOM 2285 C C . ASN A 1 275 ? 22.993 -13.918 -20.678 1.00 68.62 275 ASN A C 1
ATOM 2287 O O . ASN A 1 275 ? 23.092 -14.677 -21.645 1.00 68.62 275 ASN A O 1
ATOM 2291 N N . ILE A 1 276 ? 22.272 -12.792 -20.751 1.00 75.06 276 ILE A N 1
ATOM 2292 C CA . ILE A 1 276 ? 21.723 -12.268 -22.009 1.00 75.06 276 ILE A CA 1
ATOM 2293 C C . ILE A 1 276 ? 22.852 -11.539 -22.729 1.00 75.06 276 ILE A C 1
ATOM 2295 O O . ILE A 1 276 ? 23.210 -10.416 -22.391 1.00 75.06 276 ILE A O 1
ATOM 2299 N N . ARG A 1 277 ? 23.436 -12.211 -23.717 1.00 81.12 277 ARG A N 1
ATOM 2300 C CA . ARG A 1 277 ? 24.594 -11.747 -24.479 1.00 81.12 277 ARG A CA 1
ATOM 2301 C C . ARG A 1 277 ? 24.286 -11.468 -25.937 1.00 81.12 277 ARG A C 1
ATOM 2303 O O . ARG A 1 277 ? 25.091 -10.800 -26.569 1.00 81.12 277 ARG A O 1
ATOM 2310 N N . ARG A 1 278 ? 23.191 -11.983 -26.502 1.00 88.94 278 ARG A N 1
ATOM 2311 C CA . ARG A 1 278 ? 22.889 -11.839 -27.934 1.00 88.94 278 ARG A CA 1
ATOM 2312 C C . ARG A 1 278 ? 21.440 -11.458 -28.175 1.00 88.94 278 ARG A C 1
ATOM 2314 O O . ARG A 1 278 ? 20.547 -12.209 -27.807 1.00 88.94 278 ARG A O 1
ATOM 2321 N N . ILE A 1 279 ? 21.207 -10.343 -28.856 1.00 92.69 279 ILE A N 1
ATOM 2322 C CA . ILE A 1 279 ? 19.876 -9.952 -29.348 1.00 92.69 279 ILE A CA 1
ATOM 2323 C C . ILE A 1 279 ? 19.953 -9.586 -30.829 1.00 92.69 279 ILE A C 1
ATOM 2325 O O . ILE A 1 279 ? 21.023 -9.234 -31.327 1.00 92.69 279 ILE A O 1
ATOM 2329 N N . ALA A 1 280 ? 18.834 -9.668 -31.536 1.00 94.69 280 ALA A N 1
ATOM 2330 C CA . ALA A 1 280 ? 18.668 -9.071 -32.860 1.00 94.69 280 ALA A CA 1
ATOM 2331 C C . ALA A 1 280 ? 17.684 -7.907 -32.750 1.00 94.69 280 ALA A C 1
ATOM 2333 O O . ALA A 1 2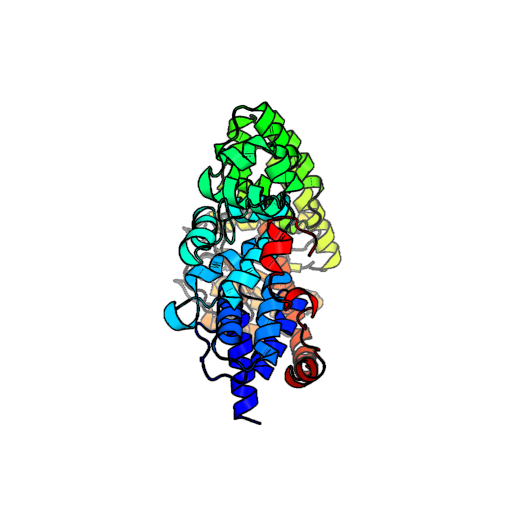80 ? 16.746 -7.981 -31.958 1.00 94.69 280 ALA A O 1
ATOM 2334 N N . ILE A 1 281 ? 17.891 -6.842 -33.519 1.00 95.75 281 ILE A N 1
ATOM 2335 C CA . ILE A 1 281 ? 16.997 -5.683 -33.542 1.00 95.75 281 ILE A CA 1
ATOM 2336 C C . ILE A 1 281 ? 16.437 -5.520 -34.950 1.00 95.75 281 ILE A C 1
ATOM 2338 O O . ILE A 1 281 ? 17.180 -5.461 -35.926 1.00 95.75 281 ILE A O 1
ATOM 2342 N N . ILE A 1 282 ? 15.118 -5.427 -35.045 1.00 95.50 282 ILE A N 1
ATOM 2343 C CA . ILE A 1 282 ? 14.390 -5.070 -36.255 1.00 95.50 282 ILE A CA 1
ATOM 2344 C C . ILE A 1 282 ? 13.693 -3.738 -35.966 1.00 95.50 282 ILE A C 1
ATOM 2346 O O . ILE A 1 282 ? 12.891 -3.654 -35.036 1.00 95.50 282 ILE A O 1
ATOM 2350 N N . VAL A 1 283 ? 14.022 -2.695 -36.724 1.00 94.19 283 VAL A N 1
ATOM 2351 C CA . VAL A 1 283 ? 13.558 -1.320 -36.495 1.00 94.19 283 VAL A CA 1
ATOM 2352 C C . VAL A 1 283 ? 12.766 -0.799 -37.685 1.00 94.19 283 VAL A C 1
ATOM 2354 O O . VAL A 1 283 ? 13.194 -0.903 -38.834 1.00 94.19 283 VAL A O 1
ATOM 2357 N N . ASP A 1 284 ? 11.612 -0.221 -37.388 1.00 90.31 284 ASP A N 1
ATOM 2358 C CA . ASP A 1 284 ? 10.768 0.453 -38.361 1.00 90.31 284 ASP A CA 1
ATOM 2359 C C . ASP A 1 284 ? 11.346 1.828 -38.718 1.00 90.31 284 ASP A C 1
ATOM 2361 O O . ASP A 1 284 ? 11.667 2.633 -37.839 1.00 90.31 284 ASP A O 1
ATOM 2365 N N . VAL A 1 285 ? 11.500 2.090 -40.014 1.00 89.06 285 VAL A N 1
ATOM 2366 C CA . VAL A 1 285 ? 11.957 3.376 -40.558 1.00 89.06 285 VAL A CA 1
ATOM 2367 C C . VAL A 1 285 ? 10.933 3.979 -41.523 1.00 89.06 285 VAL A C 1
ATOM 2369 O O . VAL A 1 285 ? 11.292 4.779 -42.385 1.00 89.06 285 VAL A O 1
ATOM 2372 N N . SER A 1 286 ? 9.656 3.612 -41.402 1.00 84.38 286 SER A N 1
ATOM 2373 C CA . SER A 1 286 ? 8.545 4.264 -42.105 1.00 84.38 286 SER A CA 1
ATOM 2374 C C . SER A 1 286 ? 8.344 5.714 -41.644 1.00 84.38 286 SER A C 1
ATOM 2376 O O . SER A 1 286 ? 8.860 6.131 -40.611 1.00 84.38 286 SER A O 1
ATOM 2378 N N . ALA A 1 287 ? 7.611 6.521 -42.418 1.00 76.88 287 ALA A N 1
ATOM 2379 C CA . ALA A 1 287 ? 7.557 7.982 -42.257 1.00 76.88 287 ALA A CA 1
ATOM 2380 C C . ALA A 1 287 ? 7.163 8.499 -40.849 1.00 76.88 287 ALA A C 1
ATOM 2382 O O . ALA A 1 287 ? 7.522 9.620 -40.495 1.00 76.88 287 ALA A O 1
ATOM 2383 N N . SER A 1 288 ? 6.457 7.708 -40.035 1.00 73.81 288 SER A N 1
ATOM 2384 C CA . SER A 1 288 ? 6.026 8.061 -38.672 1.00 73.81 288 SER A CA 1
ATOM 2385 C C . SER A 1 288 ? 7.049 7.708 -37.576 1.00 73.81 288 SER A C 1
ATOM 2387 O O . SER A 1 288 ? 6.866 8.087 -36.417 1.00 73.81 288 SER A O 1
ATOM 2389 N N . MET A 1 289 ? 8.138 7.004 -37.902 1.00 84.44 289 MET A N 1
ATOM 2390 C CA . MET A 1 289 ? 8.919 6.220 -36.932 1.00 84.44 289 MET A CA 1
ATOM 2391 C C . MET A 1 289 ? 10.210 6.873 -36.415 1.00 84.44 289 MET A C 1
ATOM 2393 O O . MET A 1 289 ? 11.198 6.200 -36.121 1.00 84.44 289 MET A O 1
ATOM 2397 N N . HIS A 1 290 ? 10.193 8.188 -36.178 1.00 83.94 290 HIS A N 1
ATOM 2398 C CA . HIS A 1 290 ? 11.294 8.870 -35.474 1.00 83.94 290 HIS A CA 1
ATOM 2399 C C . HIS A 1 290 ? 11.576 8.256 -34.088 1.00 83.94 290 HIS A C 1
ATOM 2401 O O . HIS A 1 290 ? 12.731 8.034 -33.720 1.00 83.94 290 HIS A O 1
ATOM 2407 N N . ALA A 1 291 ? 10.520 7.911 -33.342 1.00 83.75 291 ALA A N 1
ATOM 2408 C CA . ALA A 1 291 ? 10.644 7.312 -32.014 1.00 83.75 291 ALA A CA 1
ATOM 2409 C C . ALA A 1 291 ? 11.335 5.936 -32.044 1.00 83.75 291 ALA A C 1
ATOM 2411 O O . ALA A 1 291 ? 12.123 5.629 -31.147 1.00 83.75 291 ALA A O 1
ATOM 2412 N N . ALA A 1 292 ? 11.079 5.120 -33.073 1.00 87.19 292 ALA A N 1
ATOM 2413 C CA . ALA A 1 292 ? 11.678 3.794 -33.209 1.00 87.19 292 ALA A CA 1
ATOM 2414 C C . ALA A 1 292 ? 13.200 3.884 -33.397 1.00 87.19 292 ALA A C 1
ATOM 2416 O O . ALA A 1 292 ? 13.956 3.156 -32.745 1.00 87.19 292 ALA A O 1
ATOM 2417 N N . ILE A 1 293 ? 13.660 4.831 -34.222 1.00 88.19 293 ILE A N 1
ATOM 2418 C CA . ILE A 1 293 ? 15.087 5.092 -34.448 1.00 88.19 293 ILE A CA 1
ATOM 2419 C C . ILE A 1 293 ? 15.757 5.554 -33.149 1.00 88.19 293 ILE A C 1
ATOM 2421 O O . ILE A 1 293 ? 16.775 4.989 -32.747 1.00 88.19 293 ILE A O 1
ATOM 2425 N N . ASP A 1 294 ? 15.171 6.523 -32.443 1.00 84.94 294 ASP A N 1
ATOM 2426 C CA . ASP A 1 294 ? 15.735 7.042 -31.191 1.00 84.94 294 ASP A CA 1
ATOM 2427 C C . ASP A 1 294 ? 15.822 5.980 -30.090 1.00 84.94 294 ASP A C 1
ATOM 2429 O O . ASP A 1 294 ? 16.826 5.897 -29.372 1.00 84.94 294 ASP A O 1
ATOM 2433 N N . ILE A 1 295 ? 14.791 5.138 -29.965 1.00 86.31 295 ILE A N 1
ATOM 2434 C CA . ILE A 1 295 ? 14.796 3.998 -29.044 1.00 86.31 295 ILE A CA 1
ATOM 2435 C C . ILE A 1 295 ? 15.903 3.020 -29.421 1.00 86.31 295 ILE A C 1
ATOM 2437 O O . ILE A 1 295 ? 16.665 2.606 -28.547 1.00 86.31 295 ILE A O 1
ATOM 2441 N N . THR A 1 296 ? 16.028 2.690 -30.707 1.00 90.00 296 THR A N 1
ATOM 2442 C CA . THR A 1 296 ? 17.043 1.758 -31.206 1.00 90.00 296 THR A CA 1
ATOM 2443 C C . THR A 1 296 ? 18.454 2.255 -30.923 1.00 90.00 296 THR A C 1
ATOM 2445 O O . THR A 1 296 ? 19.275 1.492 -30.420 1.00 90.00 296 THR A O 1
ATOM 2448 N N . ARG A 1 297 ? 18.737 3.538 -31.180 1.00 86.94 297 ARG A N 1
ATOM 2449 C CA . ARG A 1 297 ? 20.051 4.159 -30.940 1.00 86.94 297 ARG A CA 1
ATOM 2450 C C . ARG A 1 297 ? 20.469 4.045 -29.480 1.00 86.94 297 ARG A C 1
ATOM 2452 O O . ARG A 1 297 ? 21.548 3.534 -29.180 1.00 86.94 297 ARG A O 1
ATOM 2459 N N . LYS A 1 298 ? 19.588 4.463 -28.571 1.00 85.56 298 LYS A N 1
ATOM 2460 C CA . LYS A 1 298 ? 19.859 4.431 -27.129 1.00 85.56 298 LYS A CA 1
ATOM 2461 C C . LYS A 1 298 ? 19.938 3.001 -26.596 1.00 85.56 298 LYS A C 1
ATOM 2463 O O . LYS A 1 298 ? 20.801 2.697 -25.777 1.00 85.56 298 LYS A O 1
ATOM 2468 N N . LEU A 1 299 ? 19.083 2.103 -27.087 1.00 86.75 299 LEU A N 1
ATOM 2469 C CA . LEU A 1 299 ? 19.122 0.691 -26.714 1.00 86.75 299 LEU A CA 1
ATOM 2470 C C . LEU A 1 299 ? 20.421 0.032 -27.170 1.00 86.75 299 LEU A C 1
ATOM 2472 O O . LEU A 1 299 ? 21.038 -0.674 -26.376 1.00 86.75 299 LEU A O 1
ATOM 2476 N N . TYR A 1 300 ? 20.851 0.293 -28.406 1.00 87.19 300 TYR A N 1
ATOM 2477 C CA . TYR A 1 300 ? 22.111 -0.209 -28.942 1.00 87.19 300 TYR A CA 1
ATOM 2478 C C . TYR A 1 300 ? 23.285 0.220 -28.063 1.00 87.19 300 TYR A C 1
ATOM 2480 O O . TYR A 1 300 ? 24.085 -0.618 -27.644 1.00 87.19 300 TYR A O 1
ATOM 2488 N N . GLU A 1 301 ? 23.377 1.519 -27.772 1.00 83.44 301 GLU A N 1
ATOM 2489 C CA . GLU A 1 301 ? 24.456 2.091 -26.971 1.00 83.44 301 GLU A CA 1
ATOM 2490 C C . GLU A 1 301 ? 24.518 1.450 -25.584 1.00 83.44 301 GLU A C 1
ATOM 2492 O O . GLU A 1 301 ? 25.569 0.949 -25.178 1.00 83.44 301 GLU A O 1
ATOM 2497 N N . VAL A 1 302 ? 23.385 1.412 -24.878 1.00 79.62 302 VAL A N 1
ATOM 2498 C CA . VAL A 1 302 ? 23.352 0.894 -23.512 1.00 79.62 302 VAL A CA 1
ATOM 2499 C C . VAL A 1 302 ? 23.582 -0.617 -23.498 1.00 79.62 302 VAL A C 1
ATOM 2501 O O . VAL A 1 302 ? 24.427 -1.074 -22.741 1.00 79.62 302 VAL A O 1
ATOM 2504 N N . PHE A 1 303 ? 22.919 -1.402 -24.352 1.00 83.38 303 PHE A N 1
ATOM 2505 C CA . PHE A 1 303 ? 23.095 -2.861 -24.372 1.00 83.38 303 PHE A CA 1
ATOM 2506 C C . PHE A 1 303 ? 24.533 -3.274 -24.725 1.00 83.38 303 PHE A C 1
ATOM 2508 O O . PHE A 1 303 ? 25.088 -4.173 -24.095 1.00 83.38 303 PHE A O 1
ATOM 2515 N N . THR A 1 304 ? 25.165 -2.575 -25.674 1.00 83.69 304 THR A N 1
ATOM 2516 C CA . THR A 1 304 ? 26.569 -2.820 -26.042 1.00 83.69 304 THR A CA 1
ATOM 2517 C C . THR A 1 304 ? 27.519 -2.439 -24.907 1.00 83.69 304 THR A C 1
ATOM 2519 O O . THR A 1 304 ? 28.439 -3.195 -24.604 1.00 83.69 304 THR A O 1
ATOM 2522 N N . ARG A 1 305 ? 27.287 -1.300 -24.235 1.00 80.25 305 ARG A N 1
ATOM 2523 C CA . ARG A 1 305 ? 28.085 -0.868 -23.073 1.00 80.25 305 ARG A CA 1
ATOM 2524 C C . ARG A 1 305 ? 28.049 -1.889 -21.939 1.00 80.25 305 ARG A C 1
ATOM 2526 O O . ARG A 1 305 ? 29.064 -2.106 -21.293 1.00 80.25 305 ARG A O 1
ATOM 2533 N N . LEU A 1 306 ? 26.902 -2.532 -21.731 1.00 74.50 306 LEU A N 1
ATOM 2534 C CA . LEU A 1 306 ? 26.737 -3.578 -20.724 1.00 74.50 306 LEU A CA 1
ATOM 2535 C C . LEU A 1 306 ? 27.443 -4.903 -21.113 1.00 74.50 306 LEU A C 1
ATOM 2537 O O . LEU A 1 306 ? 27.450 -5.845 -20.327 1.00 74.50 306 LEU A O 1
ATOM 2541 N N . GLY A 1 307 ? 28.050 -5.004 -22.303 1.00 75.44 307 GLY A N 1
ATOM 2542 C CA . GLY A 1 307 ? 28.752 -6.202 -22.785 1.00 75.44 307 GLY A CA 1
ATOM 2543 C C . GLY A 1 307 ? 27.895 -7.138 -23.644 1.00 75.44 307 GLY A C 1
ATOM 2544 O O . GLY A 1 307 ? 28.318 -8.249 -23.968 1.00 75.44 307 GLY A O 1
ATOM 2545 N N . GLY A 1 308 ? 26.690 -6.708 -24.022 1.00 83.31 308 GLY A N 1
ATOM 2546 C CA . GLY A 1 308 ? 25.825 -7.432 -24.943 1.00 83.31 308 GLY A CA 1
ATOM 2547 C C . GLY A 1 308 ? 26.274 -7.283 -26.401 1.00 83.31 308 GLY A C 1
ATOM 2548 O O . GLY A 1 308 ? 26.808 -6.256 -26.815 1.00 83.31 308 GLY A O 1
ATOM 2549 N N . ARG A 1 309 ? 26.028 -8.311 -27.212 1.00 88.38 309 ARG A N 1
ATOM 2550 C CA . ARG A 1 309 ? 26.267 -8.327 -28.658 1.00 88.38 309 ARG A CA 1
ATOM 2551 C C . ARG A 1 309 ? 24.945 -8.224 -29.409 1.00 88.38 309 ARG A C 1
ATOM 2553 O O . ARG A 1 309 ? 24.045 -9.042 -29.229 1.00 88.38 309 ARG A O 1
ATOM 2560 N N . ILE A 1 310 ? 24.849 -7.254 -30.307 1.00 90.06 310 ILE A N 1
ATOM 2561 C CA . ILE A 1 310 ? 23.732 -7.160 -31.248 1.00 90.06 310 ILE A CA 1
ATOM 2562 C C . ILE A 1 310 ? 24.137 -7.925 -32.506 1.00 90.06 310 ILE A C 1
ATOM 2564 O O . ILE A 1 310 ? 25.141 -7.613 -33.140 1.00 90.06 310 ILE A O 1
ATOM 2568 N N . THR A 1 311 ? 23.413 -9.005 -32.782 1.00 90.50 311 THR A N 1
ATOM 2569 C CA . THR A 1 311 ? 23.718 -9.972 -33.851 1.00 90.50 311 THR A CA 1
ATOM 2570 C C . THR A 1 311 ? 23.329 -9.458 -35.229 1.00 90.50 311 THR A C 1
ATOM 2572 O O . THR A 1 311 ? 24.072 -9.666 -36.182 1.00 90.50 311 THR A O 1
ATOM 2575 N N . ASP A 1 312 ? 22.203 -8.751 -35.309 1.00 92.44 312 ASP A N 1
ATOM 2576 C CA . ASP A 1 312 ? 21.691 -8.116 -36.515 1.00 92.44 312 ASP A CA 1
ATOM 2577 C C . ASP A 1 312 ? 20.964 -6.827 -36.133 1.00 92.44 312 ASP A C 1
ATOM 2579 O O . ASP A 1 312 ? 20.266 -6.778 -35.112 1.00 92.44 312 ASP A O 1
ATOM 2583 N N . ILE A 1 313 ? 21.091 -5.811 -36.985 1.00 92.94 313 ILE A N 1
ATOM 2584 C CA . ILE A 1 313 ? 20.212 -4.643 -36.999 1.00 92.94 313 ILE A CA 1
ATOM 2585 C C . ILE A 1 313 ? 19.602 -4.570 -38.388 1.00 92.94 313 ILE A C 1
ATOM 2587 O O . ILE A 1 313 ? 20.312 -4.370 -39.372 1.00 92.94 313 ILE A O 1
ATOM 2591 N N . ILE A 1 314 ? 18.292 -4.745 -38.473 1.00 91.75 314 ILE A N 1
ATOM 2592 C CA . ILE A 1 314 ? 17.557 -4.702 -39.733 1.00 91.75 314 ILE A CA 1
ATOM 2593 C C . ILE A 1 314 ? 16.601 -3.524 -39.677 1.00 91.75 314 ILE A C 1
ATOM 2595 O O . ILE A 1 314 ? 15.698 -3.507 -38.846 1.00 91.75 314 ILE A O 1
ATOM 2599 N N . ALA A 1 315 ? 16.790 -2.553 -40.565 1.00 89.75 315 ALA A N 1
ATOM 2600 C CA . ALA A 1 315 ? 15.792 -1.521 -40.792 1.00 89.75 315 ALA A CA 1
ATOM 2601 C C . ALA A 1 315 ? 14.794 -2.003 -41.842 1.00 89.75 315 ALA A C 1
ATOM 2603 O O . ALA A 1 315 ? 15.178 -2.676 -42.805 1.00 89.75 315 ALA A O 1
ATOM 2604 N N . PHE A 1 316 ? 13.523 -1.653 -41.665 1.00 87.56 316 PHE A N 1
ATOM 2605 C CA . PHE A 1 316 ? 12.490 -1.942 -42.649 1.00 87.56 316 PHE A CA 1
ATOM 2606 C C . PHE A 1 316 ? 11.556 -0.753 -42.882 1.00 87.56 316 PHE A C 1
ATOM 2608 O O . PHE A 1 316 ? 11.191 -0.026 -41.962 1.00 87.56 316 PHE A O 1
ATOM 2615 N N . SER A 1 317 ? 11.163 -0.593 -44.140 1.00 84.00 317 SER A N 1
ATOM 2616 C CA . SER A 1 317 ? 10.024 0.210 -44.585 1.00 84.00 317 SER A CA 1
ATOM 2617 C C . SER A 1 317 ? 9.229 -0.636 -45.585 1.00 84.00 317 SER A C 1
ATOM 2619 O O . SER A 1 317 ? 8.710 -1.680 -45.204 1.00 84.00 317 SER A O 1
ATOM 2621 N N . ASN A 1 318 ? 9.199 -0.284 -46.873 1.00 73.81 318 ASN A N 1
ATOM 2622 C CA . ASN A 1 318 ? 8.701 -1.155 -47.945 1.00 73.81 318 ASN A CA 1
ATOM 2623 C C . ASN A 1 318 ? 9.717 -2.245 -48.339 1.00 73.81 318 ASN A C 1
ATOM 2625 O O . ASN A 1 318 ? 9.353 -3.243 -48.956 1.00 73.81 318 ASN A O 1
ATOM 2629 N N . ILE A 1 319 ? 10.990 -2.049 -47.992 1.00 77.44 319 ILE A N 1
ATOM 2630 C CA . ILE A 1 319 ? 12.077 -3.021 -48.141 1.00 77.44 319 ILE A CA 1
ATOM 2631 C C . ILE A 1 319 ? 12.819 -3.164 -46.812 1.00 77.44 319 ILE A C 1
ATOM 2633 O O . ILE A 1 319 ? 12.819 -2.238 -46.002 1.00 77.44 319 ILE A O 1
ATOM 2637 N N . ALA A 1 320 ? 13.473 -4.307 -46.596 1.00 86.12 320 ALA A N 1
ATOM 2638 C CA . ALA A 1 320 ? 14.302 -4.549 -45.419 1.00 86.12 320 ALA A CA 1
ATOM 2639 C C . ALA A 1 320 ? 15.781 -4.666 -45.794 1.00 86.12 320 ALA A C 1
ATOM 2641 O O . ALA A 1 320 ? 16.128 -5.324 -46.778 1.00 86.12 320 ALA A O 1
ATOM 2642 N N . TYR A 1 321 ? 16.651 -4.054 -44.995 1.00 85.38 321 TYR A N 1
ATOM 2643 C CA . TYR A 1 321 ? 18.098 -4.071 -45.194 1.00 85.38 321 TYR A CA 1
ATOM 2644 C C . TYR A 1 321 ? 18.843 -4.046 -43.859 1.00 85.38 321 TYR A C 1
ATOM 2646 O O . TYR A 1 321 ? 18.333 -3.581 -42.841 1.00 85.38 321 TYR A O 1
ATOM 2654 N N . GLU A 1 322 ? 20.067 -4.570 -43.859 1.00 88.25 322 GLU A N 1
ATOM 2655 C CA . GLU A 1 322 ? 20.937 -4.506 -42.687 1.00 88.25 322 GLU A CA 1
ATOM 2656 C C . GLU A 1 322 ? 21.538 -3.112 -42.525 1.00 88.25 322 GLU A C 1
ATOM 2658 O O . GLU A 1 322 ? 21.930 -2.458 -43.495 1.00 88.25 322 GLU A O 1
ATOM 2663 N N . VAL A 1 323 ? 21.641 -2.686 -41.272 1.00 86.94 323 VAL A N 1
ATOM 2664 C CA . VAL A 1 323 ? 22.181 -1.391 -40.884 1.00 86.94 323 VAL A CA 1
ATOM 2665 C C . VAL A 1 323 ? 23.425 -1.608 -40.037 1.00 86.94 323 VAL A C 1
ATOM 2667 O O . VAL A 1 323 ? 23.393 -2.312 -39.031 1.00 86.94 323 VAL A O 1
ATOM 2670 N N . SER A 1 324 ? 24.535 -0.989 -40.440 1.00 82.81 324 SER A N 1
ATOM 2671 C CA . SER A 1 324 ? 25.716 -0.901 -39.581 1.00 82.81 324 SER A CA 1
ATOM 2672 C C . SER A 1 324 ? 25.496 0.145 -38.487 1.00 82.81 324 SER A C 1
ATOM 2674 O O . SER A 1 324 ? 24.630 1.014 -38.597 1.00 82.81 324 SER A O 1
ATOM 2676 N N . ARG A 1 325 ? 26.310 0.106 -37.431 1.00 77.56 325 ARG A N 1
ATOM 2677 C CA . ARG A 1 325 ? 26.216 1.066 -36.324 1.00 77.56 325 ARG A CA 1
ATOM 2678 C C . ARG A 1 325 ? 26.314 2.519 -36.799 1.00 77.56 325 ARG A C 1
ATOM 2680 O O . ARG A 1 325 ? 25.585 3.371 -36.301 1.00 77.56 325 ARG A O 1
ATOM 2687 N N . GLU A 1 326 ? 27.204 2.798 -37.744 1.00 76.69 326 GLU A N 1
ATOM 2688 C CA . GLU A 1 326 ? 27.464 4.141 -38.273 1.00 76.69 326 GLU A CA 1
ATOM 2689 C C . GLU A 1 326 ? 26.229 4.666 -39.011 1.00 76.69 326 GLU A C 1
ATOM 2691 O O . GLU A 1 326 ? 25.764 5.774 -38.746 1.00 76.69 326 GLU A O 1
ATOM 2696 N N . LYS A 1 327 ? 25.623 3.805 -39.840 1.00 80.94 327 LYS A N 1
ATOM 2697 C CA . LYS A 1 327 ? 24.425 4.118 -40.627 1.00 80.94 327 LYS A CA 1
ATOM 2698 C C . LYS A 1 327 ? 23.160 4.268 -39.788 1.00 80.94 327 LYS A C 1
ATOM 2700 O O . LYS A 1 327 ? 22.201 4.871 -40.256 1.00 80.94 327 LYS A O 1
ATOM 2705 N N . LEU A 1 328 ? 23.143 3.777 -38.546 1.00 79.94 328 LEU A N 1
ATOM 2706 C CA . LEU A 1 328 ? 22.009 3.938 -37.631 1.00 79.94 328 LEU A CA 1
ATOM 2707 C C . LEU A 1 328 ? 21.699 5.420 -37.345 1.00 79.94 328 LEU A C 1
ATOM 2709 O O . LEU A 1 328 ? 20.540 5.786 -37.173 1.00 79.94 328 LEU A O 1
ATOM 2713 N N . ASN A 1 329 ? 22.730 6.274 -37.309 1.00 73.50 329 ASN A N 1
ATOM 2714 C CA . ASN A 1 329 ? 22.582 7.718 -37.089 1.00 73.50 329 ASN A CA 1
ATOM 2715 C C . ASN A 1 329 ? 22.127 8.480 -38.345 1.00 73.50 329 ASN A C 1
ATOM 2717 O O . ASN A 1 329 ? 21.745 9.642 -38.242 1.00 73.50 329 ASN A O 1
ATOM 2721 N N . GLU A 1 330 ? 22.171 7.831 -39.507 1.00 79.56 330 GLU A N 1
ATOM 2722 C CA . GLU A 1 330 ? 21.844 8.405 -40.817 1.00 79.56 330 GLU A CA 1
ATOM 2723 C C . GLU A 1 330 ? 20.461 7.953 -41.315 1.00 79.56 330 GLU A C 1
ATOM 2725 O O . GLU A 1 330 ? 20.034 8.334 -42.406 1.00 79.56 330 GLU A O 1
ATOM 2730 N N . LEU A 1 331 ? 19.748 7.132 -40.533 1.00 81.25 331 LEU A N 1
ATOM 2731 C CA . LEU A 1 331 ? 18.411 6.662 -40.879 1.00 81.25 331 LEU A CA 1
ATOM 2732 C C . LEU A 1 331 ? 17.417 7.827 -40.873 1.00 81.25 331 LEU A C 1
ATOM 2734 O O . LEU A 1 331 ? 17.243 8.517 -39.868 1.00 81.25 331 LEU A O 1
ATOM 2738 N N . ILE A 1 332 ? 16.725 8.006 -41.997 1.00 77.00 332 ILE A N 1
ATOM 2739 C CA . ILE A 1 332 ? 15.663 9.000 -42.155 1.00 77.00 332 ILE A CA 1
ATOM 2740 C C . ILE A 1 332 ? 14.340 8.252 -42.352 1.00 77.00 332 ILE A C 1
ATOM 2742 O O . ILE A 1 332 ? 14.246 7.480 -43.310 1.00 77.00 332 ILE A O 1
ATOM 2746 N N . PRO A 1 333 ? 13.319 8.490 -41.507 1.00 80.12 333 PRO A N 1
ATOM 2747 C CA . PRO A 1 333 ? 12.017 7.846 -41.642 1.00 80.12 333 PRO A CA 1
ATOM 2748 C C . PRO A 1 333 ? 11.357 8.169 -42.989 1.00 80.12 333 PRO A C 1
ATOM 2750 O O . PRO A 1 333 ? 11.059 9.334 -43.265 1.00 80.12 333 PRO A O 1
ATOM 2753 N N . LYS A 1 334 ? 11.148 7.164 -43.848 1.00 73.19 334 LYS A N 1
ATOM 2754 C CA . LYS A 1 334 ? 10.520 7.304 -45.173 1.00 73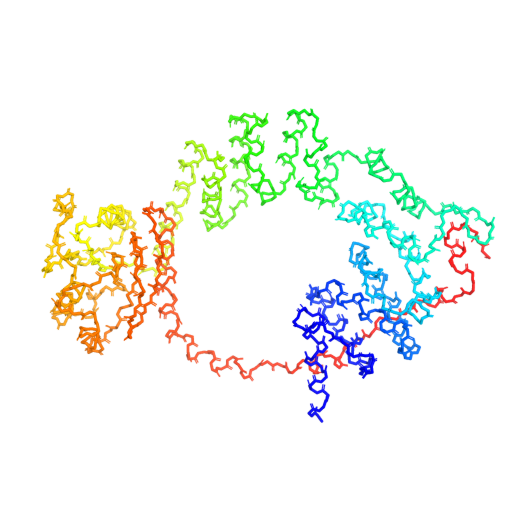.19 334 LYS A CA 1
ATOM 2755 C C . LYS A 1 334 ? 9.865 6.003 -45.645 1.00 73.19 334 LYS A C 1
ATOM 2757 O O . LYS A 1 334 ? 10.368 4.909 -45.412 1.00 73.19 334 LYS A O 1
ATOM 2762 N N . GLY A 1 335 ? 8.804 6.151 -46.438 1.00 74.44 335 GLY A N 1
ATOM 2763 C CA . GLY A 1 335 ? 8.159 5.045 -47.151 1.00 74.44 335 GLY A CA 1
ATOM 2764 C C . GLY A 1 335 ? 7.016 4.382 -46.381 1.00 74.44 335 GLY A C 1
ATOM 2765 O O . GLY A 1 335 ? 6.586 4.875 -45.339 1.00 74.44 335 GLY A O 1
ATOM 2766 N N . MET A 1 336 ? 6.505 3.294 -46.960 1.00 81.44 336 MET A N 1
ATOM 2767 C CA . MET A 1 336 ? 5.436 2.454 -46.404 1.00 81.44 336 MET A CA 1
ATOM 2768 C C . MET A 1 336 ? 5.983 1.449 -45.372 1.00 81.44 336 MET A C 1
ATOM 2770 O O . MET A 1 336 ? 7.194 1.373 -45.180 1.00 81.44 336 MET A O 1
ATOM 2774 N N . THR A 1 337 ? 5.110 0.662 -44.738 1.00 84.69 337 THR A N 1
ATOM 2775 C CA . THR A 1 337 ? 5.449 -0.217 -43.607 1.00 84.69 337 THR A CA 1
ATOM 2776 C C . THR A 1 337 ? 5.226 -1.690 -43.963 1.00 84.69 337 THR A C 1
ATOM 2778 O O . THR A 1 337 ? 4.090 -2.130 -44.158 1.00 84.69 337 THR A O 1
ATOM 2781 N N . SER A 1 338 ? 6.311 -2.469 -44.029 1.00 84.69 338 SER A N 1
ATOM 2782 C CA . SER A 1 338 ? 6.312 -3.926 -44.220 1.00 84.69 338 SER A CA 1
A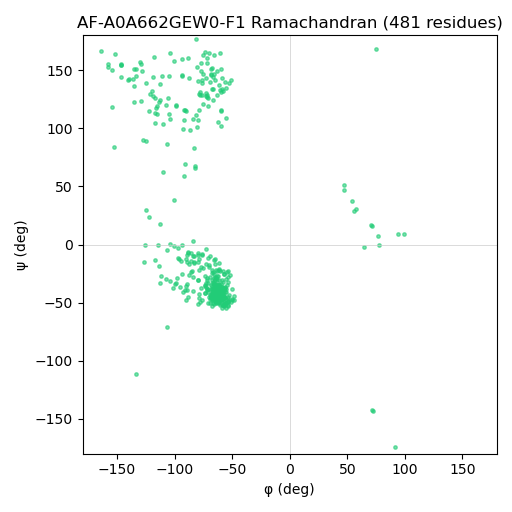TOM 2783 C C . SER A 1 338 ? 7.136 -4.626 -43.136 1.00 84.69 338 SER A C 1
ATOM 2785 O O . SER A 1 338 ? 8.335 -4.881 -43.278 1.00 84.69 338 SER A O 1
ATOM 2787 N N . ILE A 1 339 ? 6.474 -4.979 -42.034 1.00 89.25 339 ILE A N 1
ATOM 2788 C CA . ILE A 1 339 ? 7.104 -5.652 -40.887 1.00 89.25 339 ILE A CA 1
ATOM 2789 C C . ILE A 1 339 ? 7.608 -7.046 -41.283 1.00 89.25 339 ILE A C 1
ATOM 2791 O O . ILE A 1 339 ? 8.706 -7.467 -40.897 1.00 89.25 339 ILE A O 1
ATOM 2795 N N . GLY A 1 340 ? 6.834 -7.769 -42.101 1.00 85.88 340 GLY A N 1
ATOM 2796 C CA . GLY A 1 340 ? 7.224 -9.092 -42.574 1.00 85.88 340 GLY A CA 1
ATOM 2797 C C . GLY A 1 340 ? 8.495 -9.075 -43.426 1.00 85.88 340 GLY A C 1
ATOM 2798 O O . GLY A 1 340 ? 9.228 -10.063 -43.404 1.00 85.88 340 GLY A O 1
ATOM 2799 N N . ALA A 1 341 ? 8.833 -7.973 -44.110 1.00 82.50 341 ALA A N 1
ATOM 2800 C CA . ALA A 1 341 ? 10.096 -7.869 -44.844 1.00 82.50 341 ALA A CA 1
ATOM 2801 C C . ALA A 1 341 ? 11.305 -7.960 -43.897 1.00 82.50 341 ALA A C 1
ATOM 2803 O O . ALA A 1 341 ? 12.256 -8.699 -44.173 1.00 82.50 341 ALA A O 1
ATOM 2804 N N . GLY A 1 342 ? 11.241 -7.262 -42.755 1.00 88.94 342 GLY A N 1
ATOM 2805 C CA . GLY A 1 342 ? 12.276 -7.293 -41.719 1.00 88.94 342 GLY A CA 1
ATOM 2806 C C . GLY A 1 342 ? 12.440 -8.686 -41.111 1.00 88.94 342 GLY A C 1
ATOM 2807 O O . GLY A 1 342 ? 13.551 -9.222 -41.054 1.00 88.94 342 GLY A O 1
ATOM 2808 N N . LEU A 1 343 ? 11.321 -9.313 -40.736 1.00 91.25 343 LEU A N 1
ATOM 2809 C CA . LEU A 1 343 ? 11.299 -10.678 -40.200 1.00 91.25 343 LEU A CA 1
ATOM 2810 C C . LEU A 1 343 ? 11.817 -11.707 -41.218 1.00 91.25 343 LEU A C 1
ATOM 2812 O O . LEU A 1 343 ? 12.600 -12.591 -40.879 1.00 91.25 343 LEU A O 1
ATOM 2816 N N . LEU A 1 344 ? 11.439 -11.586 -42.491 1.00 88.56 344 LEU A N 1
ATOM 2817 C CA . LEU A 1 344 ? 11.880 -12.512 -43.533 1.00 88.56 344 LEU A CA 1
ATOM 2818 C C . LEU A 1 344 ? 13.394 -12.431 -43.759 1.00 88.56 344 LEU A C 1
ATOM 2820 O O . LEU A 1 344 ? 14.044 -13.464 -43.954 1.00 88.56 344 LEU A O 1
ATOM 2824 N N . LEU A 1 345 ? 13.965 -11.223 -43.739 1.00 88.12 345 LEU A N 1
ATOM 2825 C CA . LEU A 1 345 ? 15.408 -11.040 -43.872 1.00 88.12 345 LEU A CA 1
ATOM 2826 C C . LEU A 1 345 ? 16.157 -11.678 -42.696 1.00 88.12 345 LEU A C 1
ATOM 2828 O O . LEU A 1 345 ? 17.132 -12.398 -42.926 1.00 88.12 345 LEU A O 1
ATOM 2832 N N . LEU A 1 346 ? 15.678 -11.480 -41.462 1.00 93.00 346 LEU A N 1
ATOM 2833 C CA . LEU A 1 346 ? 16.274 -12.115 -40.287 1.00 93.00 346 LEU A CA 1
ATOM 2834 C C . LEU A 1 346 ? 16.176 -13.644 -40.370 1.00 93.00 346 LEU A C 1
ATOM 2836 O O . LEU A 1 346 ? 17.182 -14.329 -40.201 1.00 93.00 346 LEU A O 1
ATOM 2840 N N . TYR A 1 347 ? 15.003 -14.186 -40.706 1.00 90.62 347 TYR A N 1
ATOM 2841 C CA . TYR A 1 347 ? 14.800 -15.627 -40.872 1.00 90.62 347 TYR A CA 1
ATOM 2842 C C . TYR A 1 347 ? 15.798 -16.250 -41.858 1.00 90.62 347 TYR A C 1
ATOM 2844 O O . TYR A 1 347 ? 16.455 -17.239 -41.533 1.00 90.62 347 TYR A O 1
ATOM 2852 N N . LYS A 1 348 ? 15.969 -15.650 -43.047 1.00 87.06 348 LYS A N 1
ATOM 2853 C CA . LYS A 1 348 ? 16.909 -16.141 -44.075 1.00 87.06 348 LYS A CA 1
ATOM 2854 C C . LYS A 1 348 ? 18.354 -16.203 -43.576 1.00 87.06 348 LYS A C 1
ATOM 2856 O O . LYS A 1 348 ? 19.119 -17.039 -44.053 1.00 87.06 348 LYS A O 1
ATOM 2861 N N . ARG A 1 349 ? 18.732 -15.317 -42.651 1.00 89.44 349 ARG A N 1
ATOM 2862 C CA . ARG A 1 349 ? 20.061 -15.306 -42.028 1.00 89.44 349 ARG A CA 1
ATOM 2863 C C . ARG A 1 349 ? 20.184 -16.378 -40.962 1.00 89.44 349 ARG A C 1
ATOM 2865 O O . ARG A 1 349 ? 21.126 -17.159 -41.018 1.00 89.44 349 ARG A O 1
ATOM 2872 N N . LEU A 1 350 ? 19.220 -16.457 -40.048 1.00 90.12 350 LEU A N 1
ATOM 2873 C CA . LEU A 1 350 ? 19.215 -17.463 -38.982 1.00 90.12 350 LEU A CA 1
ATOM 2874 C C . LEU A 1 350 ? 19.198 -18.890 -39.544 1.00 90.12 350 LEU A C 1
ATOM 2876 O O . LEU A 1 350 ? 19.930 -19.745 -39.060 1.00 90.12 350 LEU A O 1
ATOM 2880 N N . ALA A 1 351 ? 18.463 -19.132 -40.632 1.00 87.12 351 ALA A N 1
ATOM 2881 C CA . ALA A 1 351 ? 18.424 -20.430 -41.308 1.00 87.12 351 ALA A CA 1
ATOM 2882 C C . ALA A 1 351 ? 19.787 -20.898 -41.867 1.00 87.12 351 ALA A C 1
ATOM 2884 O O . ALA A 1 351 ? 19.931 -22.068 -42.210 1.00 87.12 351 ALA A O 1
ATOM 2885 N N . ARG A 1 352 ? 20.776 -20.000 -41.988 1.00 87.44 352 ARG A N 1
ATOM 2886 C CA . ARG A 1 352 ? 22.133 -20.295 -42.481 1.00 87.44 352 ARG A CA 1
ATOM 2887 C C . ARG A 1 352 ? 23.196 -20.301 -41.377 1.00 87.44 352 ARG A C 1
ATOM 2889 O O . ARG A 1 352 ? 24.355 -20.566 -41.679 1.00 87.44 352 ARG A O 1
ATOM 2896 N N . ARG A 1 353 ? 22.828 -19.961 -40.140 1.00 88.12 353 ARG A N 1
ATOM 2897 C CA . ARG A 1 353 ? 23.741 -19.856 -38.994 1.00 88.12 353 ARG A CA 1
ATOM 2898 C C . ARG A 1 353 ? 23.666 -21.090 -38.108 1.00 88.12 353 ARG A C 1
ATOM 2900 O O . ARG A 1 353 ? 22.653 -21.790 -38.100 1.00 88.12 353 ARG A O 1
ATOM 2907 N N . SER A 1 354 ? 24.724 -21.319 -37.334 1.00 85.31 354 SER A N 1
ATOM 2908 C CA . SER A 1 354 ? 24.678 -22.311 -36.262 1.00 85.31 354 SER A CA 1
ATOM 2909 C C . SER A 1 354 ? 23.814 -21.802 -35.101 1.00 85.31 354 SER A C 1
ATOM 2911 O O . SER A 1 354 ? 23.607 -20.596 -34.937 1.00 85.31 354 SER A O 1
ATOM 2913 N N . ILE A 1 355 ? 23.285 -22.724 -34.295 1.00 82.50 355 ILE A N 1
ATOM 2914 C CA . ILE A 1 355 ? 22.373 -22.409 -33.182 1.00 82.50 355 ILE A CA 1
ATOM 2915 C C . ILE A 1 355 ? 23.074 -21.519 -32.146 1.00 82.50 355 ILE A C 1
ATOM 2917 O O . ILE A 1 355 ? 22.480 -20.600 -31.590 1.00 82.50 355 ILE A O 1
ATOM 2921 N N . GLU A 1 356 ? 24.377 -21.712 -31.943 1.00 81.69 356 GLU A N 1
ATOM 2922 C CA . GLU A 1 356 ? 25.189 -20.923 -31.017 1.00 81.69 356 GLU A CA 1
ATOM 2923 C C . GLU A 1 356 ? 25.330 -19.462 -31.453 1.00 81.69 356 GLU A C 1
ATOM 2925 O O . GLU A 1 356 ? 25.756 -18.635 -30.652 1.00 81.69 356 GLU A O 1
ATOM 2930 N N . GLU A 1 357 ? 24.981 -19.114 -32.690 1.00 84.50 357 GLU A N 1
ATOM 2931 C CA . GLU A 1 357 ? 24.971 -17.740 -33.191 1.00 84.50 357 GLU A CA 1
ATOM 2932 C C . GLU A 1 357 ? 23.582 -17.096 -33.133 1.00 84.50 357 GLU A C 1
ATOM 2934 O O . GLU A 1 357 ? 23.439 -15.913 -33.460 1.00 84.50 357 GLU A O 1
ATOM 2939 N N . TYR A 1 358 ? 22.555 -17.839 -32.707 1.00 89.12 358 TYR A N 1
ATOM 2940 C CA . TYR A 1 358 ? 21.202 -17.310 -32.634 1.00 89.12 358 TYR A CA 1
ATOM 2941 C C . TYR A 1 358 ? 21.110 -16.213 -31.560 1.00 89.12 358 TYR A C 1
ATOM 2943 O O . TYR A 1 358 ? 21.769 -16.280 -30.505 1.00 89.12 358 TYR A O 1
ATOM 2951 N N . PRO A 1 359 ? 20.298 -15.170 -31.813 1.00 91.19 359 PRO A N 1
ATOM 2952 C CA . PRO A 1 359 ? 19.934 -14.227 -30.776 1.00 91.19 359 PRO A CA 1
ATOM 2953 C C . PRO A 1 359 ? 19.087 -14.940 -29.722 1.00 91.19 359 PRO A C 1
ATOM 2955 O O . PRO A 1 359 ? 18.284 -15.807 -30.041 1.00 91.19 359 PRO A O 1
ATOM 2958 N N . GLN A 1 360 ? 19.215 -14.538 -28.464 1.00 89.00 360 GLN A N 1
ATOM 2959 C CA . GLN A 1 360 ? 18.353 -15.013 -27.380 1.00 89.00 360 GLN A CA 1
ATOM 2960 C C . GLN A 1 360 ? 16.967 -14.363 -27.427 1.00 89.00 360 GLN A C 1
ATOM 2962 O O . GLN A 1 360 ? 16.030 -14.886 -26.835 1.00 89.00 360 GLN A O 1
ATOM 2967 N N . ALA A 1 361 ? 16.834 -13.223 -28.108 1.00 91.75 361 ALA A N 1
ATOM 2968 C CA . ALA A 1 361 ? 15.559 -12.580 -28.397 1.00 91.75 361 ALA A CA 1
ATOM 2969 C C . ALA A 1 361 ? 15.665 -11.638 -29.597 1.00 91.75 361 ALA A C 1
ATOM 2971 O O . ALA A 1 361 ? 16.736 -11.107 -29.908 1.00 91.75 361 ALA A O 1
ATOM 2972 N N . ILE A 1 362 ? 14.525 -11.407 -30.238 1.00 95.19 362 ILE A N 1
ATOM 2973 C CA . ILE A 1 362 ? 14.369 -10.466 -31.343 1.00 95.19 362 ILE A CA 1
ATOM 2974 C C . ILE A 1 362 ? 13.594 -9.264 -30.815 1.00 95.19 362 ILE A C 1
ATOM 2976 O O . ILE A 1 362 ? 12.467 -9.412 -30.356 1.00 95.19 362 ILE A O 1
ATOM 2980 N N . LEU A 1 363 ? 14.184 -8.075 -30.867 1.00 95.75 363 LEU A N 1
ATOM 2981 C CA . LEU A 1 363 ? 13.507 -6.829 -30.530 1.00 95.75 363 LEU A CA 1
ATOM 2982 C C . LEU A 1 363 ? 12.902 -6.245 -31.802 1.00 95.75 363 LEU A C 1
ATOM 2984 O O . LEU A 1 363 ? 13.640 -5.882 -32.713 1.00 95.75 363 LEU A O 1
ATOM 2988 N N . LEU A 1 364 ? 11.577 -6.158 -31.860 1.00 95.69 364 LEU A N 1
ATOM 2989 C CA . LEU A 1 364 ? 10.852 -5.553 -32.973 1.00 95.69 364 LEU A CA 1
ATOM 2990 C C . LEU A 1 364 ? 10.332 -4.179 -32.541 1.00 95.69 364 LEU A C 1
ATOM 2992 O O . LEU A 1 364 ? 9.481 -4.098 -31.662 1.00 95.69 364 LEU A O 1
ATOM 2996 N N . ILE A 1 365 ? 10.853 -3.101 -33.121 1.00 94.56 365 ILE A N 1
ATOM 2997 C CA . ILE A 1 365 ? 10.574 -1.720 -32.702 1.00 94.56 365 ILE A CA 1
ATOM 2998 C C . ILE A 1 365 ? 9.718 -1.048 -33.778 1.00 94.56 365 ILE A C 1
ATOM 3000 O O . ILE A 1 365 ? 10.236 -0.720 -34.843 1.00 94.56 365 ILE A O 1
ATOM 3004 N N . THR A 1 366 ? 8.416 -0.900 -33.521 1.00 92.75 366 THR A N 1
ATOM 3005 C CA . THR A 1 366 ? 7.401 -0.465 -34.506 1.00 92.75 366 THR A CA 1
ATOM 3006 C C . THR A 1 366 ? 6.107 -0.031 -33.803 1.00 92.75 366 THR A C 1
ATOM 3008 O O . THR A 1 366 ? 5.912 -0.315 -32.615 1.00 92.75 366 THR A O 1
ATOM 3011 N N . ASP A 1 367 ? 5.212 0.636 -34.530 1.00 87.94 367 ASP A N 1
ATOM 3012 C CA . ASP A 1 367 ? 3.814 0.858 -34.141 1.00 87.94 367 ASP A CA 1
ATOM 3013 C C . ASP A 1 367 ? 2.886 -0.320 -34.493 1.00 87.94 367 ASP A C 1
ATOM 3015 O O . ASP A 1 367 ? 1.769 -0.399 -33.976 1.00 87.94 367 ASP A O 1
ATOM 3019 N N . PHE A 1 368 ? 3.402 -1.281 -35.264 1.00 89.88 368 PHE A N 1
ATOM 3020 C CA . PHE A 1 368 ? 2.730 -2.481 -35.754 1.00 89.88 368 PHE A CA 1
ATOM 3021 C C . PHE A 1 368 ? 1.659 -2.223 -36.836 1.00 89.88 368 PHE A C 1
ATOM 3023 O O . PHE A 1 368 ? 0.845 -3.103 -37.109 1.00 89.88 368 PHE A O 1
ATOM 3030 N N . ASP A 1 369 ? 1.665 -1.049 -37.480 1.00 87.38 369 ASP A N 1
ATOM 3031 C CA . ASP A 1 369 ? 0.692 -0.672 -38.517 1.00 87.38 369 ASP A CA 1
ATOM 3032 C C . ASP A 1 369 ? 1.175 -1.065 -39.931 1.00 87.38 369 ASP A C 1
ATOM 3034 O O . ASP A 1 369 ? 1.565 -0.234 -40.756 1.00 87.38 369 ASP A O 1
ATOM 3038 N N . GLU A 1 370 ? 1.222 -2.374 -40.222 1.00 85.62 370 GLU A N 1
ATOM 3039 C CA . GLU A 1 370 ? 1.659 -2.860 -41.539 1.00 85.62 370 GLU A CA 1
ATOM 3040 C C . GLU A 1 370 ? 0.632 -2.580 -42.649 1.00 85.62 370 GLU A C 1
ATOM 3042 O O . GLU A 1 370 ? -0.537 -2.960 -42.577 1.00 85.62 370 GLU A O 1
ATOM 3047 N N . ASN A 1 371 ? 1.094 -1.981 -43.747 1.00 82.69 371 ASN A N 1
ATOM 3048 C CA . ASN A 1 371 ? 0.260 -1.665 -44.911 1.00 82.69 371 ASN A CA 1
ATOM 3049 C C . ASN A 1 371 ? 0.809 -2.237 -46.230 1.00 82.69 371 ASN A C 1
ATOM 3051 O O . ASN A 1 371 ? 0.174 -2.085 -47.273 1.00 82.69 371 ASN A O 1
ATOM 3055 N N . THR A 1 372 ? 1.956 -2.927 -46.192 1.00 81.31 372 THR A N 1
ATOM 3056 C CA . THR A 1 372 ? 2.656 -3.450 -47.377 1.00 81.31 372 THR A CA 1
ATOM 3057 C C . THR A 1 372 ? 3.127 -4.897 -47.175 1.00 81.31 372 THR A C 1
ATOM 3059 O O . THR A 1 372 ? 3.682 -5.246 -46.134 1.00 81.31 372 THR A O 1
ATOM 3062 N N . GLU A 1 373 ? 2.936 -5.755 -48.184 1.00 77.00 373 GLU A N 1
ATOM 3063 C CA . GLU A 1 373 ? 3.443 -7.139 -48.177 1.00 77.00 373 GLU A CA 1
ATOM 3064 C C . GLU A 1 373 ? 4.988 -7.195 -48.231 1.00 77.00 373 GLU A C 1
ATOM 3066 O O . GLU A 1 373 ? 5.606 -6.321 -48.837 1.00 77.00 373 GLU A O 1
ATOM 3071 N N . PRO A 1 374 ? 5.628 -8.245 -47.681 1.00 86.25 374 PRO A N 1
ATOM 3072 C CA . PRO A 1 374 ? 5.015 -9.390 -47.011 1.00 86.25 374 PRO A CA 1
ATOM 3073 C C . PRO A 1 374 ? 4.520 -9.060 -45.596 1.00 86.25 374 PRO A C 1
ATOM 3075 O O . PRO A 1 374 ? 5.211 -8.390 -44.832 1.00 86.25 374 PRO A O 1
ATOM 3078 N N . ARG A 1 375 ? 3.340 -9.575 -45.236 1.00 84.69 375 ARG A N 1
ATOM 3079 C CA . ARG A 1 375 ? 2.738 -9.391 -43.904 1.00 84.69 375 ARG A CA 1
ATOM 3080 C C . ARG A 1 375 ? 3.290 -10.328 -42.833 1.00 84.69 375 ARG A C 1
ATOM 3082 O O . ARG A 1 375 ? 3.656 -11.467 -43.135 1.00 84.69 375 ARG A O 1
ATOM 3089 N N . VAL A 1 376 ? 3.252 -9.907 -41.565 1.00 88.56 376 VAL A N 1
ATOM 3090 C CA . VAL A 1 376 ? 3.692 -10.706 -40.396 1.00 88.56 376 VAL A CA 1
ATOM 3091 C C . VAL A 1 376 ? 3.066 -12.103 -40.401 1.00 88.56 376 VAL A C 1
ATOM 3093 O O . VAL A 1 376 ? 3.785 -13.101 -40.310 1.00 88.56 376 VAL A O 1
ATOM 3096 N N . LYS A 1 377 ? 1.745 -12.191 -40.609 1.00 87.31 377 LYS A N 1
ATOM 3097 C CA . LYS A 1 377 ? 0.994 -13.461 -40.636 1.00 87.31 377 LYS A CA 1
ATOM 3098 C C . LYS A 1 377 ? 1.528 -14.483 -41.650 1.00 87.31 377 LYS A C 1
ATOM 3100 O O . LYS A 1 377 ? 1.417 -15.683 -41.426 1.00 87.31 377 LYS A O 1
ATOM 3105 N N . ASN A 1 378 ? 2.122 -14.013 -42.751 1.00 86.00 378 ASN A N 1
ATOM 3106 C CA . ASN A 1 378 ? 2.645 -14.862 -43.822 1.00 86.00 378 ASN A CA 1
ATOM 3107 C C . ASN A 1 378 ? 4.067 -15.360 -43.506 1.00 86.00 378 ASN A C 1
ATOM 3109 O O . ASN A 1 378 ? 4.476 -16.422 -43.973 1.00 86.00 378 ASN A O 1
ATOM 3113 N N . ILE A 1 379 ? 4.830 -14.597 -42.718 1.00 89.81 379 ILE A N 1
ATOM 3114 C CA . ILE A 1 379 ? 6.252 -14.850 -42.448 1.00 89.81 379 ILE A CA 1
ATOM 3115 C C . ILE A 1 379 ? 6.468 -15.628 -41.151 1.00 89.81 379 ILE A C 1
ATOM 3117 O O . ILE A 1 379 ? 7.343 -16.491 -41.090 1.00 89.81 379 ILE A O 1
ATOM 3121 N N . ILE A 1 380 ? 5.660 -15.373 -40.125 1.00 90.69 380 ILE A N 1
ATOM 3122 C CA . ILE A 1 380 ? 5.791 -16.013 -38.811 1.00 90.69 380 ILE A CA 1
ATOM 3123 C C . ILE A 1 380 ? 5.764 -17.549 -38.851 1.00 90.69 380 ILE A C 1
ATOM 3125 O O . ILE A 1 380 ? 6.600 -18.157 -38.177 1.00 90.69 380 ILE A O 1
ATOM 3129 N N . PRO A 1 381 ? 4.947 -18.217 -39.691 1.00 90.12 381 PRO A N 1
ATOM 3130 C CA . PRO A 1 381 ? 5.010 -19.670 -39.826 1.00 90.12 381 PRO A CA 1
ATOM 3131 C C . PRO A 1 381 ? 6.395 -20.203 -40.224 1.00 90.12 381 PRO A C 1
ATOM 3133 O O . PRO A 1 381 ? 6.730 -21.338 -39.886 1.00 90.12 381 PRO A O 1
ATOM 3136 N N . LEU A 1 382 ? 7.243 -19.409 -40.892 1.00 88.12 382 LEU A N 1
ATOM 3137 C CA . LEU A 1 382 ? 8.610 -19.817 -41.237 1.00 88.12 382 LEU A CA 1
ATOM 3138 C C . LEU A 1 382 ? 9.498 -19.969 -39.997 1.00 88.12 382 LEU A C 1
ATOM 3140 O O . LEU A 1 382 ? 10.306 -20.895 -39.944 1.00 88.12 382 LEU A O 1
ATOM 3144 N N . TYR A 1 383 ? 9.309 -19.131 -38.974 1.00 87.25 383 TYR A N 1
ATOM 3145 C CA . TYR A 1 383 ? 10.071 -19.191 -37.723 1.00 87.25 383 TYR A CA 1
ATOM 3146 C C . TYR A 1 383 ? 9.826 -20.486 -36.943 1.00 87.25 383 TYR A C 1
ATOM 3148 O O . TYR A 1 383 ? 10.688 -20.912 -36.177 1.00 87.25 383 TYR A O 1
ATOM 3156 N N . SER A 1 384 ? 8.703 -21.174 -37.182 1.00 82.12 384 SER A N 1
ATOM 3157 C CA . SER A 1 384 ? 8.453 -22.495 -36.595 1.00 82.12 384 SER A CA 1
ATOM 3158 C C . SER A 1 384 ? 9.480 -23.555 -37.017 1.00 82.12 384 SER A C 1
ATOM 3160 O O . SER A 1 384 ? 9.649 -24.534 -36.293 1.00 82.12 384 SER A O 1
ATOM 3162 N N . LYS A 1 385 ? 10.169 -23.341 -38.151 1.00 84.88 385 LYS A N 1
ATOM 3163 C CA . LYS A 1 385 ? 11.177 -24.243 -38.729 1.00 84.88 385 LYS A CA 1
ATOM 3164 C C . LYS A 1 385 ? 12.585 -24.037 -38.159 1.00 84.88 385 LYS A C 1
ATOM 3166 O O . LYS A 1 385 ? 13.486 -24.786 -38.522 1.00 84.88 385 LYS A O 1
ATOM 3171 N N . LEU A 1 386 ? 12.801 -23.007 -37.338 1.00 85.31 386 LEU A N 1
ATOM 3172 C CA . LEU A 1 386 ? 14.092 -22.770 -36.694 1.00 85.31 386 LEU A CA 1
ATOM 3173 C C . LEU A 1 386 ? 14.328 -23.804 -35.583 1.00 85.31 386 LEU A C 1
ATOM 3175 O O . LEU A 1 386 ? 13.390 -24.188 -34.884 1.00 85.31 386 LEU A O 1
ATOM 3179 N N . ALA A 1 387 ? 15.583 -24.233 -35.421 1.00 80.62 387 ALA A N 1
ATOM 3180 C CA . ALA A 1 387 ? 15.964 -25.210 -34.398 1.00 80.62 387 ALA A CA 1
ATOM 3181 C C . ALA A 1 387 ? 15.717 -24.682 -32.973 1.00 80.62 387 ALA A C 1
ATOM 3183 O O . ALA A 1 387 ? 15.207 -25.405 -32.122 1.00 80.62 387 ALA A O 1
ATOM 3184 N N . GLU A 1 388 ? 15.997 -23.398 -32.745 1.00 82.31 388 GLU A N 1
ATOM 3185 C CA . GLU A 1 388 ? 15.561 -22.659 -31.564 1.00 82.31 388 GLU A CA 1
ATOM 3186 C C . GLU A 1 388 ? 14.665 -21.490 -31.967 1.00 82.31 388 GLU A C 1
ATOM 3188 O O . GLU A 1 388 ? 14.871 -20.853 -33.003 1.00 82.31 388 GLU A O 1
ATOM 3193 N N . LYS A 1 389 ? 13.664 -21.208 -31.129 1.00 85.88 389 LYS A N 1
ATOM 3194 C CA . LYS A 1 389 ? 12.649 -20.178 -31.363 1.00 85.88 389 LYS A CA 1
ATOM 3195 C C . LYS A 1 389 ? 12.911 -18.977 -30.452 1.00 85.88 389 LYS A C 1
ATOM 3197 O O . LYS A 1 389 ? 12.348 -18.926 -29.356 1.00 85.88 389 LYS A O 1
ATOM 3202 N N . PRO A 1 390 ? 13.757 -18.014 -30.861 1.00 87.94 390 PRO A N 1
ATOM 3203 C CA . PRO A 1 390 ? 13.983 -16.819 -30.060 1.00 87.94 390 PRO A CA 1
ATOM 3204 C C . PRO A 1 390 ? 12.679 -16.021 -29.947 1.00 87.94 390 PRO A C 1
ATOM 3206 O O . PRO A 1 390 ? 12.073 -15.756 -30.988 1.00 87.94 390 PRO A O 1
ATOM 3209 N N . PRO A 1 391 ? 12.221 -15.639 -28.741 1.00 90.25 391 PRO A N 1
ATOM 3210 C CA . PRO A 1 391 ? 10.997 -14.863 -28.571 1.00 90.25 391 PRO A CA 1
ATOM 3211 C C . PRO A 1 391 ? 11.113 -13.487 -29.234 1.00 90.25 391 PRO A C 1
ATOM 3213 O O . PRO A 1 391 ? 12.196 -12.894 -29.284 1.00 90.25 391 PRO A O 1
ATOM 3216 N N . ILE A 1 392 ? 9.980 -12.963 -29.706 1.00 93.00 392 ILE A N 1
ATOM 3217 C CA . ILE A 1 392 ? 9.894 -11.613 -30.276 1.00 93.00 392 ILE A CA 1
ATOM 3218 C C . ILE A 1 392 ? 9.358 -10.654 -29.210 1.00 93.00 392 ILE A C 1
ATOM 3220 O O . ILE A 1 392 ? 8.253 -10.810 -28.700 1.00 93.00 392 ILE A O 1
ATOM 3224 N N . ILE A 1 393 ? 10.133 -9.635 -28.865 1.00 92.12 393 ILE A N 1
ATOM 3225 C CA . ILE A 1 393 ? 9.725 -8.579 -27.942 1.00 92.12 393 ILE A CA 1
ATOM 3226 C C . ILE A 1 393 ? 9.408 -7.343 -28.773 1.00 92.12 393 ILE A C 1
ATOM 3228 O O . ILE A 1 393 ? 10.307 -6.699 -29.313 1.00 92.12 393 ILE A O 1
ATOM 3232 N N . VAL A 1 394 ? 8.123 -7.018 -28.872 1.00 92.31 394 VAL A N 1
ATOM 3233 C CA . VAL A 1 394 ? 7.632 -5.843 -29.585 1.00 92.31 394 VAL A CA 1
ATOM 3234 C C . VAL A 1 394 ? 7.775 -4.623 -28.680 1.00 92.31 394 VAL A C 1
ATOM 3236 O O . VAL A 1 394 ? 7.084 -4.506 -27.667 1.00 92.31 394 VAL A O 1
ATOM 3239 N N . ILE A 1 395 ? 8.679 -3.711 -29.028 1.00 92.56 395 ILE A N 1
ATOM 3240 C CA . ILE A 1 395 ? 8.790 -2.394 -28.402 1.00 92.56 395 ILE A CA 1
ATOM 3241 C C . ILE A 1 395 ? 7.834 -1.465 -29.146 1.00 92.56 395 ILE A C 1
ATOM 3243 O O . ILE A 1 395 ? 8.129 -0.989 -30.240 1.00 92.56 395 ILE A O 1
ATOM 3247 N N . HIS A 1 396 ? 6.660 -1.267 -28.552 1.00 88.31 396 HIS A N 1
ATOM 3248 C CA . HIS A 1 396 ? 5.493 -0.700 -29.217 1.00 88.31 396 HIS A CA 1
ATOM 3249 C C . HIS A 1 396 ? 5.446 0.816 -29.028 1.00 88.31 396 HIS A C 1
ATOM 3251 O O . HIS A 1 396 ? 5.049 1.312 -27.963 1.00 88.31 396 HIS A O 1
ATOM 3257 N N . CYS A 1 397 ? 5.894 1.550 -30.045 1.00 86.06 397 CYS A N 1
ATOM 3258 C CA . CYS A 1 397 ? 6.040 3.007 -30.023 1.00 86.06 397 CYS A CA 1
ATOM 3259 C C . CYS A 1 397 ? 5.157 3.698 -31.064 1.00 86.06 397 CYS A C 1
ATOM 3261 O O . CYS A 1 397 ? 4.708 3.066 -32.005 1.00 86.06 397 CYS A O 1
ATOM 3263 N N . GLY A 1 398 ? 4.902 4.998 -30.899 1.00 82.62 398 GLY A N 1
ATOM 3264 C CA . GLY A 1 398 ? 4.059 5.750 -31.834 1.00 82.62 398 GLY A CA 1
ATOM 3265 C C . GLY A 1 398 ? 2.569 5.390 -31.740 1.00 82.62 398 GLY A C 1
ATOM 3266 O O . GLY A 1 398 ? 2.044 5.191 -30.641 1.00 82.62 398 GLY A O 1
ATOM 3267 N N . SER A 1 399 ? 1.886 5.347 -32.888 1.00 81.19 399 SER A N 1
ATOM 3268 C CA . SER A 1 399 ? 0.442 5.092 -32.997 1.00 81.19 399 SER A CA 1
ATOM 3269 C C . SER A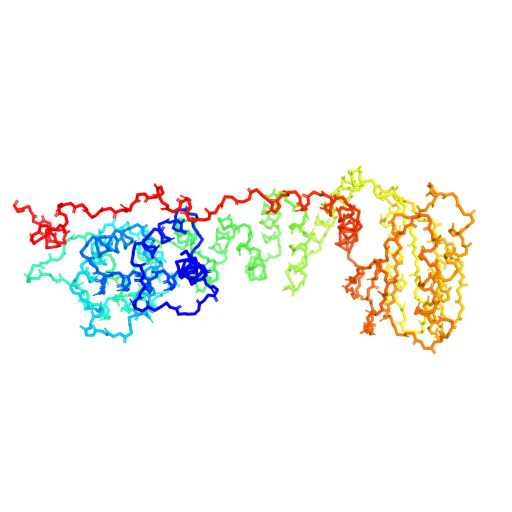 1 399 ? 0.143 3.592 -32.968 1.00 81.19 399 SER A C 1
ATOM 3271 O O . SER A 1 399 ? -0.012 2.945 -33.994 1.00 81.19 399 SER A O 1
ATOM 3273 N N . ARG A 1 400 ? 0.080 3.043 -31.758 1.00 83.69 400 ARG A N 1
ATOM 3274 C CA . ARG A 1 400 ? 0.040 1.607 -31.459 1.00 83.69 400 ARG A CA 1
ATOM 3275 C C . ARG A 1 400 ? -1.154 0.856 -32.080 1.00 83.69 400 ARG A C 1
ATOM 3277 O O . ARG A 1 400 ? -2.244 0.870 -31.508 1.00 83.69 400 ARG A O 1
ATOM 3284 N N . ALA A 1 401 ? -0.926 0.134 -33.175 1.00 85.56 401 ALA A N 1
ATOM 3285 C CA . ALA A 1 401 ? -1.879 -0.816 -33.750 1.00 85.56 401 ALA A CA 1
ATOM 3286 C C . ALA A 1 401 ? -1.922 -2.147 -32.960 1.00 85.56 401 ALA A C 1
ATOM 3288 O O . ALA A 1 401 ? -0.951 -2.484 -32.274 1.00 85.56 401 ALA A O 1
ATOM 3289 N N . PRO A 1 402 ? -3.024 -2.921 -33.014 1.00 85.56 402 PRO A N 1
ATOM 3290 C CA . PRO A 1 402 ? -3.109 -4.228 -32.360 1.00 85.56 402 PRO A CA 1
ATOM 3291 C C . PRO A 1 402 ? -2.025 -5.201 -32.840 1.00 85.56 402 PRO A C 1
ATOM 3293 O O . PRO A 1 402 ? -1.829 -5.388 -34.038 1.00 85.56 402 PRO A O 1
ATOM 3296 N N . VAL A 1 403 ? -1.343 -5.853 -31.895 1.00 85.12 403 VAL A N 1
ATOM 3297 C CA . VAL A 1 403 ? -0.313 -6.858 -32.188 1.00 85.12 403 VAL A CA 1
ATOM 3298 C C . VAL A 1 403 ? -0.956 -8.242 -32.234 1.00 85.12 403 VAL A C 1
ATOM 3300 O O . VAL A 1 403 ? -1.303 -8.799 -31.195 1.00 85.12 403 VAL A O 1
ATOM 3303 N N . GLU A 1 404 ? -1.087 -8.808 -33.433 1.00 83.38 404 GLU A N 1
ATOM 3304 C CA . GLU A 1 404 ? -1.564 -10.179 -33.647 1.00 83.38 404 GLU A CA 1
ATOM 3305 C C . GLU A 1 404 ? -0.456 -11.039 -34.261 1.00 83.38 404 GLU A C 1
ATOM 3307 O O . GLU A 1 404 ? -0.029 -10.829 -35.398 1.00 83.38 404 GLU A O 1
ATOM 3312 N N . MET A 1 405 ? 0.040 -12.013 -33.492 1.00 82.94 405 MET A N 1
ATOM 3313 C CA . MET A 1 405 ? 1.140 -12.875 -33.918 1.00 82.94 405 MET A CA 1
ATOM 3314 C C . MET A 1 405 ? 1.113 -14.232 -33.211 1.00 82.94 405 MET A C 1
ATOM 3316 O O . MET A 1 405 ? 1.278 -14.312 -31.993 1.00 82.94 405 MET A O 1
ATOM 3320 N N . ASP A 1 406 ? 0.973 -15.309 -33.986 1.00 82.94 406 ASP A N 1
ATOM 3321 C CA . ASP A 1 406 ? 1.005 -16.692 -33.490 1.00 82.94 406 ASP A CA 1
ATOM 3322 C C . ASP A 1 406 ? 2.452 -17.197 -33.312 1.00 82.94 406 ASP A C 1
ATOM 3324 O O . ASP A 1 406 ? 2.965 -18.035 -34.055 1.00 82.94 406 ASP A O 1
ATOM 3328 N N . TYR A 1 407 ? 3.166 -16.577 -32.369 1.00 84.88 407 TYR A N 1
ATOM 3329 C CA . TYR A 1 407 ? 4.553 -16.884 -32.007 1.00 84.88 407 TYR A CA 1
ATOM 3330 C C . TYR A 1 407 ? 4.848 -16.395 -30.578 1.00 84.88 407 TYR A C 1
ATOM 3332 O O . TYR A 1 407 ? 4.224 -15.418 -30.154 1.00 84.88 407 TYR A O 1
ATOM 3340 N N . PRO A 1 408 ? 5.788 -17.000 -29.816 1.00 84.44 408 PRO A N 1
ATOM 3341 C CA . PRO A 1 408 ? 6.159 -16.509 -28.489 1.00 84.44 408 PRO A CA 1
ATOM 3342 C C . PRO A 1 408 ? 6.585 -15.038 -28.517 1.00 84.44 408 PRO A C 1
ATOM 3344 O O . PRO A 1 408 ? 7.649 -14.695 -29.045 1.00 84.44 408 PRO A O 1
ATOM 3347 N N . HIS A 1 409 ? 5.745 -14.165 -27.956 1.00 88.06 409 HIS A N 1
ATOM 3348 C CA . HIS A 1 409 ? 5.982 -12.730 -27.992 1.00 88.06 409 HIS A CA 1
ATOM 3349 C C . HIS A 1 409 ? 5.496 -11.987 -26.756 1.00 88.06 409 HIS A C 1
ATOM 3351 O O . HIS A 1 409 ? 4.565 -12.411 -26.071 1.00 88.06 409 HIS A O 1
ATOM 3357 N N . ALA A 1 410 ? 6.131 -10.847 -26.495 1.00 86.94 410 ALA A N 1
ATOM 3358 C CA . ALA A 1 410 ? 5.697 -9.874 -25.502 1.00 86.94 410 ALA A CA 1
ATOM 3359 C C . ALA A 1 410 ? 5.611 -8.487 -26.130 1.00 86.94 410 ALA A C 1
ATOM 3361 O O . ALA A 1 410 ? 6.397 -8.155 -27.013 1.00 86.94 410 ALA A O 1
ATOM 3362 N N . VAL A 1 411 ? 4.694 -7.665 -25.627 1.00 87.31 411 VAL A N 1
ATOM 3363 C CA . VAL A 1 411 ? 4.521 -6.277 -26.061 1.00 87.31 411 VAL A CA 1
ATOM 3364 C C . VAL A 1 411 ? 4.902 -5.353 -24.910 1.00 87.31 411 VAL A C 1
ATOM 3366 O O . VAL A 1 411 ? 4.382 -5.477 -23.801 1.00 87.31 411 VAL A O 1
ATOM 3369 N N . ILE A 1 412 ? 5.833 -4.435 -25.160 1.00 80.44 412 ILE A N 1
ATOM 3370 C CA . ILE A 1 412 ? 6.276 -3.420 -24.204 1.00 80.44 412 ILE A CA 1
ATOM 3371 C C . ILE A 1 412 ? 5.923 -2.045 -24.786 1.00 80.44 412 ILE A C 1
ATOM 3373 O O . ILE A 1 412 ? 6.618 -1.584 -25.693 1.00 80.44 412 ILE A O 1
ATOM 3377 N N . PRO A 1 413 ? 4.874 -1.368 -24.284 1.00 82.62 413 PRO A N 1
ATOM 3378 C CA . PRO A 1 413 ? 4.517 -0.038 -24.758 1.00 82.62 413 PRO A CA 1
ATOM 3379 C C . PRO A 1 413 ? 5.530 0.996 -24.265 1.00 82.62 413 PRO A C 1
ATOM 3381 O O . PRO A 1 413 ? 5.825 1.080 -23.069 1.00 82.62 413 PRO A O 1
ATOM 3384 N N . VAL A 1 414 ? 6.058 1.790 -25.195 1.00 79.69 414 VAL A N 1
ATOM 3385 C CA . VAL A 1 414 ? 7.063 2.825 -24.924 1.00 79.69 414 VAL A CA 1
ATOM 3386 C C . VAL A 1 414 ? 6.754 4.062 -25.762 1.00 79.69 414 VAL A C 1
ATOM 3388 O O . VAL A 1 414 ? 6.309 3.947 -26.897 1.00 79.69 414 VAL A O 1
ATOM 3391 N N . GLU A 1 415 ? 6.942 5.256 -25.208 1.00 71.88 415 GLU A N 1
ATOM 3392 C CA . GLU A 1 415 ? 6.856 6.518 -25.972 1.00 71.88 415 GLU A CA 1
ATOM 3393 C C . GLU A 1 415 ? 8.246 7.060 -26.311 1.00 71.88 415 GLU A C 1
ATOM 3395 O O . GLU A 1 415 ? 8.480 7.556 -27.407 1.00 71.88 415 GLU A O 1
ATOM 3400 N N . ARG A 1 416 ? 9.192 6.904 -25.381 1.00 78.31 416 ARG A N 1
ATOM 3401 C CA . ARG A 1 416 ? 10.599 7.287 -25.513 1.00 78.31 416 ARG A CA 1
ATOM 3402 C C . ARG A 1 416 ? 11.481 6.307 -24.753 1.00 78.31 416 ARG A C 1
ATOM 3404 O O . ARG A 1 416 ? 11.033 5.690 -23.786 1.00 78.31 416 ARG A O 1
ATOM 3411 N N . PHE A 1 417 ? 12.744 6.193 -25.150 1.00 75.50 417 PHE A N 1
ATOM 3412 C CA . PHE A 1 417 ? 13.696 5.347 -24.435 1.00 75.50 417 PHE A CA 1
ATOM 3413 C C . PHE A 1 417 ? 13.843 5.775 -22.971 1.00 75.50 417 PHE A C 1
ATOM 3415 O O . PHE A 1 417 ? 14.064 6.952 -22.679 1.00 75.50 417 PHE A O 1
ATOM 3422 N N . HIS A 1 418 ? 13.806 4.790 -22.079 1.00 70.81 418 HIS A N 1
ATOM 3423 C CA . HIS A 1 418 ? 14.104 4.934 -20.662 1.00 70.81 418 HIS A CA 1
ATOM 3424 C C . HIS A 1 418 ? 14.917 3.708 -20.206 1.00 70.81 418 HIS A C 1
ATOM 3426 O O . HIS A 1 418 ? 14.601 2.605 -20.658 1.00 70.81 418 HIS A O 1
ATOM 3432 N N . PRO A 1 419 ? 15.918 3.833 -19.312 1.00 66.69 419 PRO A N 1
ATOM 3433 C CA . PRO A 1 419 ? 16.745 2.698 -18.875 1.00 66.69 419 PRO A CA 1
ATOM 3434 C C . PRO A 1 419 ? 15.951 1.495 -18.334 1.00 66.69 419 PRO A C 1
ATOM 3436 O O . PRO A 1 419 ? 16.369 0.349 -18.495 1.00 66.69 419 PRO A O 1
ATOM 3439 N N . SER A 1 420 ? 14.758 1.729 -17.769 1.00 65.12 420 SER A N 1
ATOM 3440 C CA . SER A 1 420 ? 13.849 0.659 -17.317 1.00 65.12 420 SER A CA 1
ATOM 3441 C C . SER A 1 420 ? 13.372 -0.281 -18.426 1.00 65.12 420 SER A C 1
ATOM 3443 O O . SER A 1 420 ? 12.976 -1.414 -18.141 1.00 65.12 420 SER A O 1
ATOM 3445 N N . LEU A 1 421 ? 13.431 0.154 -19.688 1.00 79.00 421 LEU A N 1
ATOM 3446 C CA . LEU A 1 421 ? 13.111 -0.669 -20.849 1.00 79.00 421 LEU A CA 1
ATOM 3447 C C . LEU A 1 421 ? 13.990 -1.922 -20.904 1.00 79.00 421 LEU A C 1
ATOM 3449 O O . LEU A 1 421 ? 13.473 -3.003 -21.171 1.00 79.00 421 LEU A O 1
ATOM 3453 N N . LEU A 1 422 ? 15.280 -1.812 -20.575 1.00 75.00 422 LEU A N 1
ATOM 3454 C CA . LEU A 1 422 ? 16.196 -2.954 -20.588 1.00 75.00 422 LEU A CA 1
ATOM 3455 C C . LEU A 1 422 ? 15.807 -4.014 -19.560 1.00 75.00 422 LEU A C 1
ATOM 3457 O O . LEU A 1 422 ? 15.772 -5.192 -19.896 1.00 75.00 422 LEU A O 1
ATOM 3461 N N . LEU A 1 423 ? 15.400 -3.615 -18.352 1.00 69.31 423 LEU A N 1
ATOM 3462 C CA . LEU A 1 423 ? 14.883 -4.575 -17.372 1.00 69.31 423 LEU A CA 1
ATOM 3463 C C . LEU A 1 423 ? 13.600 -5.247 -17.840 1.00 69.31 423 LEU A C 1
ATOM 3465 O O . LEU A 1 423 ? 13.430 -6.448 -17.638 1.00 69.31 423 LEU A O 1
ATOM 3469 N N . LYS A 1 424 ? 12.681 -4.490 -18.452 1.00 73.00 424 LYS A N 1
ATOM 3470 C CA . LYS A 1 424 ? 11.448 -5.065 -19.004 1.00 73.00 424 LYS A CA 1
ATOM 3471 C C . LYS A 1 424 ? 11.791 -6.088 -20.086 1.00 73.00 424 LYS A C 1
ATOM 3473 O O . LYS A 1 424 ? 11.258 -7.190 -20.038 1.00 73.00 424 LYS A O 1
ATOM 3478 N N . ILE A 1 425 ? 12.726 -5.771 -20.982 1.00 80.44 425 ILE A N 1
ATOM 3479 C CA . ILE A 1 425 ? 13.235 -6.695 -22.001 1.00 80.44 425 ILE A CA 1
ATOM 3480 C C . ILE A 1 425 ? 13.835 -7.941 -21.339 1.00 80.44 425 ILE A C 1
ATOM 3482 O O . ILE A 1 425 ? 13.369 -9.041 -21.613 1.00 80.44 425 ILE A O 1
ATOM 3486 N N . PHE A 1 426 ? 14.790 -7.798 -20.416 1.00 74.94 426 PHE A N 1
ATOM 3487 C CA . PHE A 1 426 ? 15.451 -8.937 -19.764 1.00 74.94 426 PHE A CA 1
ATOM 3488 C C . PHE A 1 426 ? 14.473 -9.832 -19.006 1.00 74.94 426 PHE A C 1
ATOM 3490 O O . PHE A 1 426 ? 14.559 -11.054 -19.101 1.00 74.94 426 PHE A O 1
ATOM 3497 N N . ARG A 1 427 ? 13.488 -9.246 -18.320 1.00 72.38 427 ARG A N 1
ATOM 3498 C CA . ARG A 1 427 ? 12.410 -9.999 -17.669 1.00 72.38 427 ARG A CA 1
ATOM 3499 C C . ARG A 1 427 ? 11.566 -10.782 -18.659 1.00 72.38 427 ARG A C 1
ATOM 3501 O O . ARG A 1 427 ? 11.210 -11.914 -18.354 1.00 72.38 427 ARG A O 1
ATOM 3508 N N . GLN A 1 428 ? 11.232 -10.204 -19.812 1.00 81.38 428 GLN A N 1
ATOM 3509 C CA . GLN A 1 428 ? 10.476 -10.925 -20.835 1.00 81.38 428 GLN A CA 1
ATOM 3510 C C . GLN A 1 428 ? 11.301 -12.079 -21.401 1.00 81.38 428 GLN A C 1
ATOM 3512 O O . GLN A 1 428 ? 10.808 -13.203 -21.425 1.00 81.38 428 GLN A O 1
ATOM 3517 N N . ILE A 1 429 ? 12.576 -11.845 -21.736 1.00 77.00 429 ILE A N 1
ATOM 3518 C CA . ILE A 1 429 ? 13.503 -12.904 -22.169 1.00 77.00 429 ILE A CA 1
ATOM 3519 C C . ILE A 1 429 ? 13.525 -14.033 -21.131 1.00 77.00 429 ILE A C 1
ATOM 3521 O O . ILE A 1 429 ? 13.294 -15.188 -21.477 1.00 77.00 429 ILE A O 1
ATOM 3525 N N . MET A 1 430 ? 13.682 -13.693 -19.849 1.00 69.56 430 MET A N 1
ATOM 3526 C CA . MET A 1 430 ? 13.670 -14.664 -18.756 1.00 69.56 430 MET A CA 1
ATOM 3527 C C . MET A 1 430 ? 12.329 -15.361 -18.554 1.00 69.56 430 MET A C 1
ATOM 3529 O O . MET A 1 430 ? 12.289 -16.537 -18.204 1.00 69.56 430 MET A O 1
ATOM 3533 N N . SER A 1 431 ? 11.208 -14.673 -18.757 1.00 72.38 431 SER A N 1
ATOM 3534 C CA . SER A 1 431 ? 9.884 -15.286 -18.670 1.00 72.38 431 SER A CA 1
ATOM 3535 C C . SER A 1 431 ? 9.695 -16.337 -19.761 1.00 72.38 431 SER A C 1
ATOM 3537 O O . SER A 1 431 ? 9.186 -17.416 -19.469 1.00 72.38 431 SER A O 1
ATOM 3539 N N . PHE A 1 432 ? 10.156 -16.065 -20.983 1.00 73.69 432 PHE A N 1
ATOM 3540 C CA . PHE A 1 432 ? 10.089 -17.028 -22.080 1.00 73.69 432 PHE A CA 1
ATOM 3541 C C . PHE A 1 432 ? 11.052 -18.200 -21.890 1.00 73.69 432 PHE A C 1
ATOM 3543 O O . PHE A 1 432 ? 10.658 -19.333 -22.149 1.00 73.69 432 PHE A O 1
ATOM 3550 N N . THR A 1 433 ? 12.260 -17.979 -21.363 1.00 64.31 433 THR A N 1
ATOM 3551 C CA . THR A 1 433 ? 13.201 -19.078 -21.078 1.00 64.31 433 THR A CA 1
ATOM 3552 C C . THR A 1 433 ? 12.777 -19.915 -19.864 1.00 64.31 433 THR A C 1
ATOM 3554 O O . THR A 1 433 ? 12.906 -21.136 -19.879 1.00 64.31 433 THR A O 1
ATOM 3557 N N . SER A 1 434 ? 12.207 -19.294 -18.824 1.00 54.62 434 SER A N 1
ATOM 3558 C CA . SER A 1 434 ? 11.741 -19.991 -17.613 1.00 54.62 434 SER A CA 1
ATOM 3559 C C . SER A 1 434 ? 10.383 -20.674 -17.762 1.00 54.62 434 SER A C 1
ATOM 3561 O O . SER A 1 434 ? 10.174 -21.700 -17.122 1.00 54.62 434 SER A O 1
ATOM 3563 N N . LYS A 1 435 ? 9.458 -20.174 -18.597 1.00 49.44 435 LYS A N 1
ATOM 3564 C CA . LYS A 1 435 ? 8.188 -20.869 -18.898 1.00 49.44 435 LYS A CA 1
ATOM 3565 C C . LYS A 1 435 ? 8.425 -22.246 -19.520 1.00 49.44 435 LYS A C 1
ATOM 3567 O O . LYS A 1 435 ? 7.753 -23.195 -19.132 1.00 49.44 435 LYS A O 1
ATOM 3572 N N . VAL A 1 436 ? 9.446 -22.370 -20.368 1.00 45.97 436 VAL A N 1
ATOM 3573 C CA . VAL A 1 436 ? 9.871 -23.651 -20.960 1.00 45.97 436 VAL A CA 1
ATOM 3574 C C . VAL A 1 436 ? 10.384 -24.637 -19.892 1.00 45.97 436 VAL A C 1
ATOM 3576 O O . VAL A 1 436 ? 10.219 -25.846 -20.035 1.00 45.97 436 VAL A O 1
ATOM 3579 N N . LEU A 1 437 ? 10.946 -24.140 -18.781 1.00 35.59 437 LEU A N 1
ATOM 3580 C CA . LEU A 1 437 ? 11.375 -24.955 -17.632 1.00 35.59 437 LEU A CA 1
ATOM 3581 C C . LEU A 1 437 ? 10.222 -25.254 -16.651 1.00 35.59 437 LEU A C 1
ATOM 3583 O O . LEU A 1 437 ? 10.088 -26.382 -16.177 1.00 35.59 437 LEU A O 1
ATOM 3587 N N . LYS A 1 438 ? 9.349 -24.276 -16.379 1.00 37.81 438 LYS A N 1
ATOM 3588 C CA . LYS A 1 438 ? 8.237 -24.388 -15.420 1.00 37.81 438 LYS A CA 1
ATOM 3589 C C . LYS A 1 438 ? 7.094 -25.276 -15.896 1.00 37.81 438 LYS A C 1
ATOM 3591 O O . LYS A 1 438 ? 6.461 -25.898 -15.051 1.00 37.81 438 LYS A O 1
ATOM 3596 N N . GLU A 1 439 ? 6.835 -25.405 -17.195 1.00 34.34 439 GLU A N 1
ATOM 3597 C CA . GLU A 1 439 ? 5.800 -26.336 -17.681 1.00 34.34 439 GLU A CA 1
ATOM 3598 C C . GLU A 1 439 ? 6.084 -27.800 -17.292 1.00 34.34 439 GLU A C 1
ATOM 3600 O O . GLU A 1 439 ? 5.150 -28.585 -17.138 1.00 34.34 439 GLU A O 1
ATOM 3605 N N . ARG A 1 440 ? 7.347 -28.163 -17.016 1.00 37.19 440 ARG A N 1
ATOM 3606 C CA . ARG A 1 440 ? 7.720 -29.493 -16.499 1.00 37.19 440 ARG A CA 1
ATOM 3607 C C . ARG A 1 440 ? 7.627 -29.636 -14.972 1.00 37.19 440 ARG A C 1
ATOM 3609 O O . ARG A 1 440 ? 7.443 -30.753 -14.494 1.00 37.19 440 ARG A O 1
ATOM 3616 N N . GLU A 1 441 ? 7.705 -28.548 -14.203 1.00 34.09 441 GLU A N 1
ATOM 3617 C CA . GLU A 1 441 ? 7.653 -28.574 -12.725 1.00 34.09 441 GLU A CA 1
ATOM 3618 C C . GLU A 1 441 ? 6.276 -28.218 -12.146 1.00 34.09 441 GLU A C 1
ATOM 3620 O O . GLU A 1 441 ? 5.850 -28.792 -11.143 1.00 34.09 441 GLU A O 1
ATOM 3625 N N . VAL A 1 442 ? 5.527 -27.324 -12.795 1.00 30.30 442 VAL A N 1
ATOM 3626 C CA . VAL A 1 442 ? 4.203 -26.869 -12.333 1.00 30.30 442 VAL A CA 1
ATOM 3627 C C . VAL A 1 442 ? 3.173 -28.007 -12.368 1.00 30.30 442 VAL A C 1
ATOM 3629 O O . VAL A 1 442 ? 2.306 -28.075 -11.501 1.00 30.30 442 VAL A O 1
ATOM 3632 N N . VAL A 1 443 ? 3.325 -28.982 -13.272 1.00 33.50 443 VAL A N 1
ATOM 3633 C CA . VAL A 1 443 ? 2.486 -30.198 -13.310 1.00 33.50 443 VAL A CA 1
ATOM 3634 C C . VAL A 1 443 ? 2.760 -31.142 -12.119 1.00 33.50 443 VAL A C 1
ATOM 3636 O O . VAL A 1 443 ? 1.905 -31.960 -11.778 1.00 33.50 443 VAL A O 1
ATOM 3639 N N . ARG A 1 444 ? 3.908 -31.015 -11.432 1.00 31.08 444 ARG A N 1
ATOM 3640 C CA . ARG A 1 444 ? 4.228 -31.774 -10.206 1.00 31.08 444 ARG A CA 1
ATOM 3641 C C . ARG A 1 444 ? 3.793 -31.055 -8.927 1.00 31.08 444 ARG A C 1
ATOM 3643 O O . ARG A 1 444 ? 3.252 -31.705 -8.043 1.00 31.08 444 ARG A O 1
ATOM 3650 N N . ILE A 1 445 ? 3.941 -29.732 -8.853 1.00 31.19 445 ILE A N 1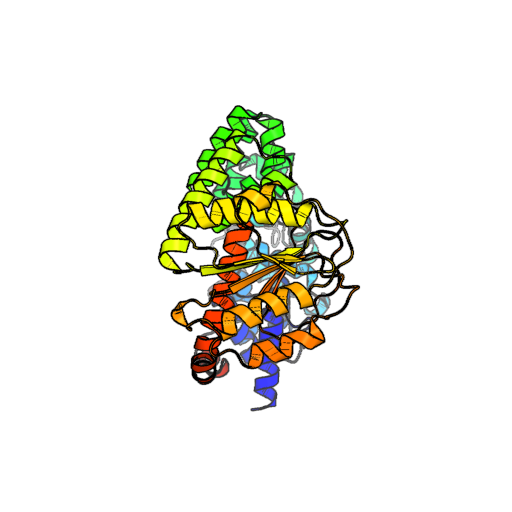
ATOM 3651 C CA . ILE A 1 445 ? 3.635 -28.950 -7.636 1.00 31.19 445 ILE A CA 1
ATOM 3652 C C . ILE A 1 445 ? 2.119 -28.802 -7.394 1.00 31.19 445 ILE A C 1
ATOM 3654 O O . ILE A 1 445 ? 1.678 -28.725 -6.251 1.00 31.19 445 ILE A O 1
ATOM 3658 N N . ILE A 1 446 ? 1.289 -28.854 -8.442 1.00 32.50 446 ILE A N 1
ATOM 3659 C CA . ILE A 1 446 ? -0.182 -28.795 -8.305 1.00 32.50 446 ILE A CA 1
ATOM 3660 C C . ILE A 1 446 ? -0.768 -30.074 -7.655 1.00 32.50 446 ILE A C 1
ATOM 3662 O O . ILE A 1 446 ? -1.924 -30.078 -7.242 1.00 32.50 446 ILE A O 1
ATOM 3666 N N . LYS A 1 447 ? 0.023 -31.147 -7.484 1.00 32.31 447 LYS A N 1
ATOM 3667 C CA . LYS A 1 447 ? -0.406 -32.396 -6.825 1.00 32.31 447 LYS A CA 1
ATOM 3668 C C . LYS A 1 447 ? -0.091 -32.486 -5.321 1.00 32.31 447 LYS A C 1
ATOM 3670 O O . LYS A 1 447 ? -0.458 -33.486 -4.715 1.00 32.31 447 LYS A O 1
ATOM 3675 N N . GLU A 1 448 ? 0.532 -31.473 -4.711 1.00 32.50 448 GLU A N 1
ATOM 3676 C CA . GLU A 1 448 ? 0.995 -31.529 -3.306 1.00 32.50 448 GLU A CA 1
ATOM 3677 C C . GLU A 1 448 ? 0.458 -30.390 -2.412 1.00 32.50 448 GLU A C 1
ATOM 3679 O O . GLU A 1 448 ? 1.098 -29.986 -1.442 1.00 32.50 448 GLU A O 1
ATOM 3684 N N . VAL A 1 449 ? -0.738 -29.862 -2.697 1.00 34.84 449 VAL A N 1
ATOM 3685 C CA . VAL A 1 449 ? -1.424 -28.932 -1.781 1.00 34.84 449 VAL A CA 1
ATOM 3686 C C . VAL A 1 449 ? -2.304 -29.740 -0.824 1.00 34.84 449 VAL A C 1
ATOM 3688 O O . VAL A 1 449 ? -3.263 -30.377 -1.257 1.00 34.84 449 VAL A O 1
ATOM 3691 N N . ARG A 1 450 ? -1.978 -29.721 0.476 1.00 43.75 450 ARG A N 1
ATOM 3692 C CA . ARG A 1 450 ? -2.843 -30.269 1.538 1.00 43.75 450 ARG A CA 1
ATOM 3693 C C . ARG A 1 450 ? -4.240 -29.626 1.463 1.00 43.75 450 ARG A C 1
ATOM 3695 O O . ARG A 1 450 ? -4.312 -28.401 1.331 1.00 43.75 450 ARG A O 1
ATOM 3702 N N . PRO A 1 451 ? -5.343 -30.391 1.556 1.00 55.81 451 PRO A N 1
ATOM 3703 C CA . PRO A 1 451 ? -6.688 -29.823 1.570 1.00 55.81 451 PRO A CA 1
ATOM 3704 C C . PRO A 1 451 ? -6.863 -28.860 2.753 1.00 55.81 451 PRO A C 1
ATOM 3706 O O . PRO A 1 451 ? -6.578 -29.215 3.895 1.00 55.81 451 PRO A O 1
ATOM 3709 N N . LEU A 1 452 ? -7.384 -27.655 2.497 1.00 57.75 452 LEU A N 1
ATOM 3710 C CA . LEU A 1 452 ? -7.687 -26.632 3.515 1.00 57.75 452 LEU A CA 1
ATOM 3711 C C . LEU A 1 452 ? -8.556 -27.181 4.672 1.00 57.75 452 LEU A C 1
ATOM 3713 O O . LEU A 1 452 ? -8.488 -26.6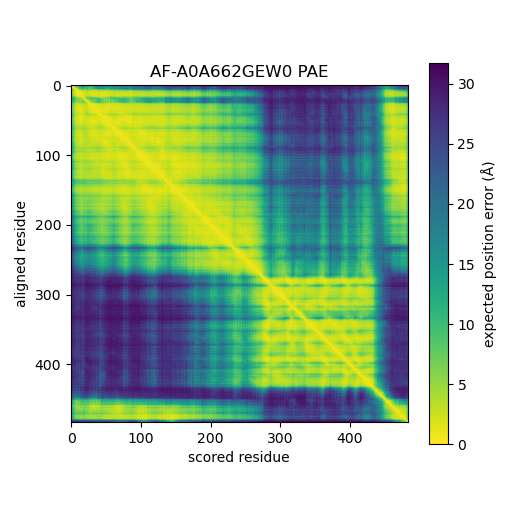86 5.792 1.00 57.75 452 LEU A O 1
ATOM 3717 N N . GLU A 1 453 ? -9.356 -28.219 4.418 1.00 54.69 453 GLU A N 1
ATOM 3718 C CA . GLU A 1 453 ? -10.193 -28.898 5.415 1.00 54.69 453 GLU A CA 1
ATOM 3719 C C . GLU A 1 453 ? -9.385 -29.599 6.522 1.00 54.69 453 GLU A C 1
ATOM 3721 O O . GLU A 1 453 ? -9.784 -29.543 7.688 1.00 54.69 453 GLU A O 1
ATOM 3726 N N . GLU A 1 454 ? -8.235 -30.199 6.191 1.00 54.56 454 GLU A N 1
ATOM 3727 C CA . GLU A 1 454 ? -7.361 -30.861 7.170 1.00 54.56 454 GLU A CA 1
ATOM 3728 C C . GLU A 1 454 ? -6.724 -29.826 8.107 1.00 54.56 454 GLU A C 1
ATOM 3730 O O . GLU A 1 454 ? -6.799 -29.979 9.327 1.00 54.56 454 GLU A O 1
ATOM 3735 N N . GLU A 1 455 ? -6.221 -28.709 7.559 1.00 59.69 455 GLU A N 1
ATOM 3736 C CA . GLU A 1 455 ? -5.654 -27.601 8.345 1.00 59.69 455 GLU A CA 1
ATOM 3737 C C . GLU A 1 455 ? -6.682 -26.990 9.311 1.00 59.69 455 GLU A C 1
ATOM 3739 O O . GLU A 1 455 ? -6.344 -26.644 10.441 1.00 59.69 455 GLU A O 1
ATOM 3744 N N . LEU A 1 456 ? -7.951 -26.869 8.906 1.00 64.38 456 LEU A N 1
ATOM 3745 C CA . LEU A 1 456 ? -8.997 -26.280 9.748 1.00 64.38 456 LEU A CA 1
ATOM 3746 C C . LEU A 1 456 ? -9.403 -27.183 10.915 1.00 64.38 456 LEU A C 1
ATOM 3748 O O . LEU A 1 456 ? -9.802 -26.673 11.968 1.00 64.38 456 LEU A O 1
ATOM 3752 N N . SER A 1 457 ? -9.316 -28.504 10.743 1.00 62.28 457 SER A N 1
ATOM 3753 C CA . SER A 1 457 ? -9.706 -29.489 11.759 1.00 62.28 457 SER A CA 1
ATOM 3754 C C . SER A 1 457 ? -8.813 -29.452 13.011 1.00 62.28 457 SER A C 1
ATOM 3756 O O . SER A 1 457 ? -9.292 -29.727 14.115 1.00 62.28 457 SER A O 1
ATOM 3758 N N . GLU A 1 458 ? -7.571 -28.984 12.867 1.00 71.00 458 GLU A N 1
ATOM 3759 C CA . GLU A 1 458 ? -6.576 -28.877 13.942 1.00 71.00 458 GLU A CA 1
ATOM 3760 C C . GLU A 1 458 ? -6.614 -27.526 14.684 1.00 71.00 458 GLU A C 1
ATOM 3762 O O . GLU A 1 458 ? -6.025 -27.379 15.757 1.00 71.00 458 GLU A O 1
ATOM 3767 N N . ILE A 1 459 ? -7.327 -26.522 14.156 1.00 80.69 459 ILE A N 1
ATOM 3768 C CA . ILE A 1 459 ? -7.358 -25.175 14.741 1.00 80.69 459 ILE A CA 1
ATOM 3769 C C . ILE A 1 459 ? -8.236 -25.138 15.991 1.00 80.69 459 ILE A C 1
ATOM 3771 O O . ILE A 1 459 ? -9.448 -25.370 15.945 1.00 80.69 459 ILE A O 1
ATOM 3775 N N . SER A 1 460 ? -7.628 -24.750 17.111 1.00 84.00 460 SER A N 1
ATOM 3776 C CA . SER A 1 460 ? -8.350 -24.464 18.350 1.00 84.00 460 SER A CA 1
ATOM 3777 C C . SER A 1 460 ? -9.012 -23.085 18.297 1.00 84.00 460 SER A C 1
ATOM 3779 O O . SER A 1 460 ? -8.395 -22.082 17.942 1.00 84.00 460 SER A O 1
ATOM 3781 N N . LEU A 1 461 ? -10.297 -23.024 18.655 1.00 89.06 461 LEU A N 1
ATOM 3782 C CA . LEU A 1 461 ? -11.040 -21.767 18.673 1.00 89.06 461 LEU A CA 1
ATOM 3783 C C . LEU A 1 461 ? -10.728 -20.955 19.936 1.00 89.06 461 LEU A C 1
ATOM 3785 O O . LEU A 1 461 ? -10.685 -21.518 21.036 1.00 89.06 461 LEU A O 1
ATOM 3789 N N . PRO A 1 462 ? -10.602 -19.621 19.832 1.00 87.75 462 PRO A N 1
ATOM 3790 C CA . PRO A 1 462 ? -10.372 -18.788 20.998 1.00 87.75 462 PRO A CA 1
ATOM 3791 C C . PRO A 1 462 ? -11.591 -18.784 21.925 1.00 87.75 462 PRO A C 1
ATOM 3793 O O . PRO A 1 462 ? -12.731 -18.584 21.492 1.00 87.75 462 PRO A O 1
ATOM 3796 N N . GLN A 1 463 ? -11.330 -18.952 23.221 1.00 86.75 463 GLN A N 1
ATOM 3797 C CA . GLN A 1 463 ? -12.353 -18.972 24.263 1.00 86.75 463 GLN A CA 1
ATOM 3798 C C . GLN A 1 463 ? -12.369 -17.685 25.082 1.00 86.75 463 GLN A C 1
ATOM 3800 O O . GLN A 1 463 ? -11.334 -17.081 25.365 1.00 86.75 463 GLN A O 1
ATOM 3805 N N . ARG A 1 464 ? -13.573 -17.274 25.487 1.00 89.88 464 ARG A N 1
ATOM 3806 C CA . ARG A 1 464 ? -13.777 -16.093 26.321 1.00 89.88 464 ARG A CA 1
ATOM 3807 C C . ARG A 1 464 ? -13.327 -16.362 27.766 1.00 89.88 464 ARG A C 1
ATOM 3809 O O . ARG A 1 464 ? -13.808 -17.322 28.366 1.00 89.88 464 ARG A O 1
ATOM 3816 N N . PRO A 1 465 ? -12.502 -15.490 28.378 1.00 91.19 465 PRO A N 1
ATOM 3817 C CA . PRO A 1 465 ? -12.114 -15.634 29.777 1.00 91.19 465 PRO A CA 1
ATOM 3818 C C . PRO A 1 465 ? -13.322 -15.595 30.718 1.00 91.19 465 PRO A C 1
ATOM 3820 O O . PRO A 1 465 ? -14.153 -14.682 30.631 1.00 91.19 465 PRO A O 1
ATOM 3823 N N . GLN A 1 466 ? -13.375 -16.538 31.662 1.00 90.25 466 GLN A N 1
ATOM 3824 C CA . GLN A 1 466 ? -14.476 -16.697 32.623 1.00 90.25 466 GLN A CA 1
ATOM 3825 C C . GLN A 1 466 ? -14.745 -15.435 33.450 1.00 90.25 466 GLN A C 1
ATOM 3827 O O . GLN A 1 466 ? -15.894 -15.072 33.692 1.00 90.25 466 GLN A O 1
ATOM 3832 N N . GLU A 1 467 ? -13.696 -14.699 33.822 1.00 89.50 467 GLU A N 1
ATOM 3833 C CA . GLU A 1 467 ? -13.834 -13.455 34.585 1.00 89.50 467 GLU A CA 1
ATOM 3834 C C . GLU A 1 467 ? -14.715 -12.420 33.871 1.00 89.50 467 GLU A C 1
ATOM 3836 O O . GLU A 1 467 ? -15.549 -11.767 34.496 1.00 89.50 467 GLU A O 1
ATOM 3841 N N . THR A 1 468 ? -14.605 -12.332 32.543 1.00 89.31 468 THR A N 1
ATOM 3842 C CA . THR A 1 468 ? -15.354 -11.357 31.737 1.00 89.31 468 THR A CA 1
ATOM 3843 C C . THR A 1 468 ? -16.846 -11.679 31.646 1.00 89.31 468 THR A C 1
ATOM 3845 O O . THR A 1 468 ? -17.616 -10.861 31.135 1.00 89.31 468 THR A O 1
ATOM 3848 N N . MET A 1 469 ? 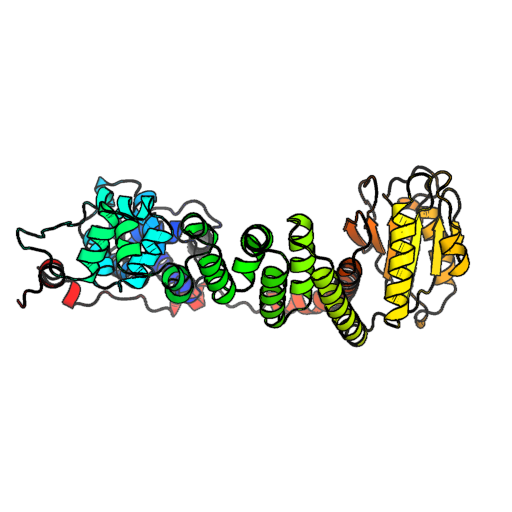-17.263 -12.877 32.073 1.00 86.31 469 MET A N 1
ATOM 3849 C CA . MET A 1 469 ? -18.660 -13.315 32.100 1.00 86.31 469 MET A CA 1
ATOM 3850 C C . MET A 1 469 ? -19.361 -12.965 33.415 1.00 86.31 469 MET A C 1
ATOM 3852 O O . MET A 1 469 ? -20.592 -12.975 33.461 1.00 86.31 469 MET A O 1
ATOM 3856 N N . LYS A 1 470 ? -18.604 -12.611 34.464 1.00 89.44 470 LYS A N 1
ATOM 3857 C CA . LYS A 1 470 ? -19.162 -12.266 35.773 1.00 89.44 470 LYS A CA 1
ATOM 3858 C C . LYS A 1 470 ? -20.085 -11.038 35.673 1.00 89.44 470 LYS A C 1
ATOM 3860 O O . LYS A 1 470 ? -19.739 -10.057 34.999 1.00 89.44 470 LYS A O 1
ATOM 3865 N N . PRO A 1 471 ? -21.251 -11.046 36.347 1.00 86.44 471 PRO A N 1
ATOM 3866 C CA . PRO A 1 471 ? -22.099 -9.864 36.451 1.00 86.44 471 PRO A CA 1
ATOM 3867 C C . PRO A 1 471 ? -21.304 -8.657 36.958 1.00 86.44 471 PRO A C 1
ATOM 3869 O O . PRO A 1 471 ? -20.457 -8.780 37.835 1.00 86.44 471 PRO A O 1
ATOM 3872 N N . GLY A 1 472 ? -21.549 -7.482 36.378 1.00 88.75 472 GLY A N 1
ATOM 3873 C CA . GLY A 1 472 ? -20.858 -6.254 36.780 1.00 88.75 472 GLY A CA 1
ATOM 3874 C C . GLY A 1 472 ? -19.419 -6.102 36.267 1.00 88.75 472 GLY A C 1
ATOM 3875 O O . GLY A 1 472 ? -18.846 -5.043 36.487 1.00 88.75 472 GLY A O 1
ATOM 3876 N N . TYR A 1 473 ? -18.851 -7.057 35.514 1.00 93.38 473 TYR A N 1
ATOM 3877 C CA . TYR A 1 473 ? -17.474 -6.951 34.995 1.00 93.38 473 TYR A CA 1
ATOM 3878 C C . TYR A 1 473 ? -17.189 -5.623 34.271 1.00 93.38 473 TYR A C 1
ATOM 3880 O O . TYR A 1 473 ? -16.225 -4.933 34.589 1.00 93.38 473 TYR A O 1
ATOM 3888 N N . LEU A 1 474 ? -18.054 -5.211 33.334 1.00 93.19 474 LEU A N 1
ATOM 3889 C CA . LEU A 1 474 ? -17.869 -3.945 32.613 1.00 93.19 474 LEU A CA 1
ATOM 3890 C C . LEU A 1 474 ? -17.979 -2.720 33.536 1.00 93.19 474 LEU A C 1
ATOM 3892 O O . LEU A 1 474 ? -17.273 -1.738 33.325 1.00 93.19 474 LEU A O 1
ATOM 3896 N N . LEU A 1 475 ? -18.849 -2.772 34.552 1.00 92.75 475 LEU A N 1
ATOM 3897 C CA . LEU A 1 475 ? -18.939 -1.714 35.561 1.00 92.75 475 LEU A CA 1
ATOM 3898 C C . LEU A 1 475 ? -17.615 -1.618 36.320 1.00 92.75 475 LEU A C 1
ATOM 3900 O O . LEU A 1 475 ? -17.052 -0.530 36.402 1.00 92.75 475 LEU A O 1
ATOM 3904 N N . LYS A 1 476 ? -17.092 -2.758 36.783 1.00 92.62 476 LYS A N 1
ATOM 3905 C CA . LYS A 1 476 ? -15.801 -2.881 37.467 1.00 92.62 476 LYS A CA 1
ATOM 3906 C C . LYS A 1 476 ? -14.669 -2.272 36.634 1.00 92.62 476 LYS A C 1
ATOM 3908 O O . LYS A 1 476 ? -13.969 -1.370 37.082 1.00 92.62 476 LYS A O 1
ATOM 3913 N N . LEU A 1 477 ? -14.567 -2.702 35.375 1.00 94.56 477 LEU A N 1
ATOM 3914 C CA . LEU A 1 477 ? -13.528 -2.280 34.435 1.00 94.56 477 LEU A CA 1
ATOM 3915 C C . LEU A 1 477 ? -13.553 -0.772 34.145 1.00 94.56 477 LEU A C 1
ATOM 3917 O O . LEU A 1 477 ? -12.500 -0.157 33.975 1.00 94.56 477 LEU A O 1
ATOM 3921 N N . LEU A 1 478 ? -14.747 -0.179 34.049 1.00 94.69 478 LEU A N 1
ATOM 3922 C CA . LEU A 1 478 ? -14.905 1.230 33.684 1.00 94.69 478 LEU A CA 1
ATOM 3923 C C . LEU A 1 478 ? -14.895 2.181 34.886 1.00 94.69 478 LEU A C 1
ATOM 3925 O O . LEU A 1 478 ? -14.390 3.293 34.745 1.00 94.69 478 LEU A O 1
ATOM 3929 N N . SER A 1 479 ? -15.448 1.777 36.032 1.00 91.62 479 SER A N 1
ATOM 3930 C CA . SER A 1 479 ? -15.581 2.618 37.237 1.00 91.62 479 SER A CA 1
ATOM 3931 C C . SER A 1 479 ? -14.479 2.406 38.279 1.00 91.62 479 SER A C 1
ATOM 3933 O O . SER A 1 479 ? -14.343 3.233 39.173 1.00 91.62 479 SER A O 1
ATOM 3935 N N . GLY A 1 480 ? -13.658 1.358 38.143 1.00 81.19 480 GLY A N 1
ATOM 3936 C CA . GLY A 1 480 ? -12.514 1.103 39.023 1.00 81.19 480 GLY A CA 1
ATOM 3937 C C . GLY A 1 480 ? -12.875 0.531 40.395 1.00 81.19 480 GLY A C 1
ATOM 3938 O O . GLY A 1 480 ? -11.994 0.403 41.238 1.00 81.19 480 GLY A O 1
ATOM 3939 N N . GLU A 1 481 ? -14.139 0.177 40.639 1.00 72.81 481 GLU A N 1
ATOM 3940 C CA . GLU A 1 481 ? -14.525 -0.482 41.885 1.00 72.81 481 GLU A CA 1
ATOM 3941 C C . GLU A 1 481 ? -13.909 -1.876 41.988 1.00 72.81 481 GLU A C 1
ATOM 3943 O O . GLU A 1 481 ? -13.987 -2.679 41.063 1.00 72.81 481 GLU A O 1
ATOM 3948 N N . SER A 1 482 ? -13.341 -2.198 43.142 1.00 56.28 482 SER A N 1
ATOM 3949 C CA . SER A 1 482 ? -13.096 -3.580 43.537 1.00 56.28 482 SER A CA 1
ATOM 3950 C C . SER A 1 482 ? -14.391 -4.100 44.148 1.00 56.28 482 SER A C 1
ATOM 3952 O O . SER A 1 482 ? -14.786 -3.630 45.210 1.00 56.28 482 SER A O 1
ATOM 3954 N N . GLY A 1 483 ? -15.089 -4.984 43.431 1.00 50.47 483 GLY A N 1
ATOM 3955 C CA . GLY A 1 483 ? -16.186 -5.760 44.014 1.00 50.47 483 GLY A CA 1
ATOM 3956 C C . GLY A 1 483 ? -15.706 -6.678 45.121 1.00 50.47 483 GLY A C 1
ATOM 3957 O O . GLY A 1 483 ? -14.526 -7.099 45.029 1.00 50.47 483 GLY A O 1
#

Sequence (483 aa):
MLEKEVSLNIIYSFLTGGATEIPINVDYEILARTMEYVYEKKMYHRKNFCRAIVVLSAYAPTTYRDTAWMFIQKLPLSHLLYLSDVVLNPSKENKRRLRHALAVKIANSNMDEIARAYMISPSRFRMLFKFFKLPRNKIQNKNIVNKSYIFAVNVADRGIKTIFNKYSLEEIVERLKIPLHMVLQYVKDPDQAKVLAEISVPDDYLRHSRWFRTILGDDLFEEITFKKLRYLKDPIEFISVLEHLEKTGALTENLLNFLNKKINIFLEEEMSRINIRRIAIIVDVSASMHAAIDITRKLYEVFTRLGGRITDIIAFSNIAYEVSREKLNELIPKGMTSIGAGLLLLYKRLARRSIEEYPQAILLITDFDENTEPRVKNIIPLYSKLAEKPPIIVIHCGSRAPVEMDYPHAVIPVERFHPSLLLKIFRQIMSFTSKVLKEREVVRIIKEVRPLEEELSEISLPQRPQETMKPGYLLKLLSGESG

Nearest PDB structures (foldseek):
  9doc-assembly1_A  TM=4.508E-01  e=1.647E-04  Homo sapiens
  7n1o-assembly1_A  TM=4.996E-01  e=6.284E-04  Homo sapiens
  8fzu-assembly2_B  TM=4.223E-01  e=1.534E-03  Homo sapiens
  6z6f-assembly1_A  TM=2.617E-01  e=5.076E-01  Saccharomyces cerevisiae S288C
  5j8j-assembly1_A-2  TM=3.379E-01  e=6.461E+00  Saccharomyces cerevisiae S288C

pLDDT: mean 84.82, std 13.56, range [30.3, 97.94]

Secondary structure (DSSP, 8-state):
-HHHHHHHHHHHHHHHTS-S---SSS-HHHHHHHHHHHHHTT---HHHHHHHHHHHHHTS-HHHHHHHHHHHHHS-HHHHTTHHHH-S-HHHHS-HHHHHHHHHHHHHS-HHHHHHHHHH-HHHHHHHHHHTT--SSEETTEEP--HHHHHHHHHHHHTHHHHHTTS-HHHHHHTT---GGGTGGG--SHHHHHHHHHHS-HHHHHHTHHHHHHHHHHHHHHHHHHHHHTT---HHHHHHHHHHHHHHT---HHHHHHHHHHHHHHHHHHHHHH---EEEEEEE-STT-HHHHHHHHHHHHHHHHTT-EEEEEEEESSSEEE--TTGGGG----S---HHHHHHHHHHHHTTS-GGGS-SEEEEEE-----SSSPHHHHHHHHTTSSS-PPEEEEE-SS------SSSEEEEE-SS--THHHHHHHHHHHHHHHHHHHHHHHHHHTT----HHHHHHTPPPP---GGGGSTTHHHHHHH----

Mean predicted aligned error: 13.81 Å

Radius of gyration: 31.37 Å; Cα contacts (8 Å, |Δi|>4): 678; chains: 1; bounding box: 62×60×92 Å

Solvent-accessible surface area (backbone atoms only — not comparable to full-atom values): 26789 Å² total; per-residue (Å²): 109,72,71,58,58,54,51,48,53,49,51,51,32,18,32,53,57,75,38,94,71,76,72,89,88,55,64,57,67,60,49,52,32,50,51,51,52,29,56,77,71,69,52,58,27,51,54,44,46,36,33,50,36,45,46,26,54,50,71,45,59,72,74,46,24,31,29,27,44,34,50,50,58,72,47,58,63,57,48,56,40,38,44,67,79,49,56,85,48,56,93,67,45,68,38,73,66,58,44,48,32,52,52,51,32,46,49,70,38,54,62,59,53,48,49,38,24,34,72,76,36,52,68,40,43,36,38,46,44,63,75,57,65,51,75,71,62,46,56,94,91,36,57,56,63,33,64,32,35,50,49,47,40,45,35,52,75,64,32,68,61,52,49,59,76,76,38,55,77,60,46,39,39,62,73,46,62,46,61,56,92,82,48,60,90,73,58,86,49,52,70,57,49,49,54,47,60,69,64,44,55,55,70,64,42,56,79,41,36,44,61,48,33,72,62,53,34,67,71,57,33,49,56,52,48,55,59,43,54,70,69,58,83,53,68,69,53,52,48,56,46,51,57,46,28,53,74,63,67,47,58,46,71,69,55,50,53,52,47,51,52,55,46,49,54,48,51,41,55,48,39,71,71,70,64,68,43,36,30,28,40,35,33,32,32,17,59,82,26,62,56,31,50,56,31,49,54,55,47,51,54,53,44,42,73,61,69,30,42,75,76,44,41,28,38,18,12,67,59,49,47,79,49,54,82,76,52,60,80,68,67,69,50,43,65,50,31,9,63,13,33,29,53,46,56,52,48,64,50,56,77,73,50,59,77,92,71,53,40,64,31,35,38,38,26,35,28,60,68,64,79,36,74,50,44,53,83,74,41,52,70,59,53,72,75,44,95,66,74,52,36,39,38,33,40,34,25,78,78,67,41,81,87,81,70,99,58,68,64,49,81,46,81,42,78,67,76,53,81,63,53,57,55,54,49,52,50,51,51,47,49,60,59,45,48,71,55,40,68,72,47,54,74,57,59,75,75,70,72,79,60,71,67,63,65,43,73,73,55,80,78,60,72,58,62,69,70,75,69,42,87,62,38,69,54,32,65,32,46,69,56,84,128

Foldseek 3Di:
DVVVLVLLVQLLCLFLPNDDDDDLPGPLLSNQLSLVVCVVVVRGDLLSSLLSLLSQCQRNDPFSVQLSLVVLQVDQLLSNLNNLVNCPDCVRRLDPSVLLSNLVSQLPDDLLSLLLSCLVPVPSLLSNCVSSVHDQQDDPNFGFDRPSSNLSNCCSPVNPVSVVVPDPLLCCCQVSVRQCVSRVVVDDALVSLLSCLQRHQLVSNLLCLLVNCVRNPDPSSVVSNVVNVVPDPDLVVLVVSVVSCVVSVSDDPVSVVVSVVSLLVVLLVVCVVLVQAEEEEEFEQAQQGPQRLQQCLVCVVSCVVSNHDHLFYWYDALAIDTDDNVCSVVRHRHHHHEQLRSLQVVLVVLVVDDPVSDHLAYEYEELQPHDHPPHQAVRQVSLVPHPDRREYEYAHEDNHDDDDHPGRYHYDDDHHDDSVVSVVVSVSSVCVVVVVVVVVVVVVVVPPDDPPVVVSVPDDRDGRDPCSVDPCSSVCSGNVDDD